Protein AF-A0A1B0FHN8-F1 (afdb_monomer)

Solvent-accessible surface area (backbone atoms only — not comparable to full-atom values): 26437 Å² total; per-residue (Å²): 138,82,56,54,38,99,84,63,82,49,75,40,91,73,85,80,88,81,62,92,51,72,66,50,46,50,54,50,54,53,50,50,51,56,48,51,53,56,57,50,61,63,59,69,30,83,91,71,44,77,80,50,70,70,56,48,51,52,52,48,54,53,45,64,76,24,48,39,87,90,53,90,52,90,81,49,65,48,77,58,93,93,61,80,67,67,82,82,48,69,81,66,76,67,78,87,88,48,57,83,51,33,48,100,82,74,47,69,38,66,67,59,53,49,48,51,68,48,52,51,59,52,50,29,45,27,68,66,66,74,44,81,82,78,74,92,80,81,89,79,91,81,94,75,92,83,78,89,72,97,68,83,83,76,41,66,85,34,54,83,62,65,66,58,61,89,76,33,62,68,43,46,69,76,76,50,68,77,87,82,88,79,58,62,90,80,38,65,69,52,29,49,69,37,36,37,90,85,74,47,73,35,62,30,56,50,47,24,48,51,43,53,49,45,48,51,42,52,59,69,52,51,64,68,89,84,58,58,94,89,58,74,79,42,61,40,76,43,68,42,36,36,46,35,67,72,77,83,53,44,60,54,47,66,38,31,37,39,36,56,48,77,42,65,51,70,60,90,91,49,76,40,85,74,53,40,42,37,38,29,29,36,30,17,26,43,77,68,82,44,77,26,59,43,41,46,64,45,77,85,48,71,68,54,44,53,28,48,53,54,42,51,49,57,52,50,50,52,59,47,53,68,59,58,35,74,94,71,40,79,80,53,70,68,58,47,54,52,51,51,53,52,49,59,69,24,43,52,90,88,54,92,53,89,83,54,67,48,74,50,92,94,54,76,64,69,73,78,21,63,62,64,57,72,44,81,57,50,82,90,46,34,47,100,80,46,29,54,33,62,23,54,55,50,19,51,50,48,53,39,52,51,50,17,45,28,55,59,69,75,45,88,77,78,89,88,79,64,65,72,51,77,50,94,70,88,47,50,51,88,44,81,76

Organism: Glossina morsitans morsitans (NCBI:txid37546)

InterPro domains:
  IPR029069 HotDog domain superfamily [SSF54637] (186-322)
  IPR033120 Hotdog acyl-CoA thioesterase (ACOT)-type domain [PS51770] (367-433)

Mean predicted aligned error: 13.21 Å

Nearest PDB structures (foldseek):
  4moc-assembly1_A  TM=7.649E-01  e=1.920E-07  Homo sapiens
  3b7k-assembly1_C  TM=7.960E-01  e=9.385E-07  Homo sapiens
  3b7k-assembly1_B  TM=7.281E-01  e=1.529E-06  Homo sapiens
  5t02-assembly1_F  TM=7.597E-01  e=6.160E-03  Neisseria meningitidis
  7cz3-assembly1_F  TM=6.209E-01  e=2.786E-03  Bacillus cereus ATCC 14579

Sequence (433 aa):
MASRNANNSESAPVNPFKADNDEEKKILAEGELRRQKRAEMRKSSAWQEKPTQEEHDIMTDLLEKTTDRTSIELYKRVLPPTSRWMSDAYDVAMILSFPENKNRQNMVFGGFLMRIAYEIPFITSFKQCKNRPNYNQINESTGRYIGYQAEEKKRDHLLKYIPKWEDLPPRSLRESYIMAPIPLRTDKAMQEKYVSEVGTLRLGRLIEAMDLFAIWVCQQYVKILNLPPNEHLPYIFVNIIVNSMSILGQLPIKTSLEVSVLVHLINGKVMSKRTHGNFLKAARNATNAGSAPVNPLKIETEEEKQISEEAEIRKKLRKESQKASVWQKKPTQEERDFIYDFVEKTTDKETLELNKRILTENGRWLSDSFALNNIMSFPENLNAENTAFGGFLMGNAFEVSFIAEFKHCKIRPALEYAFEFSFDKSVAIQSLL

Foldseek 3Di:
DFDADPVRPDTDDDDDDDDPDPVVVVVVVVVVVVVVVVVVVVCPDCVNDPDDPVVVVVVVV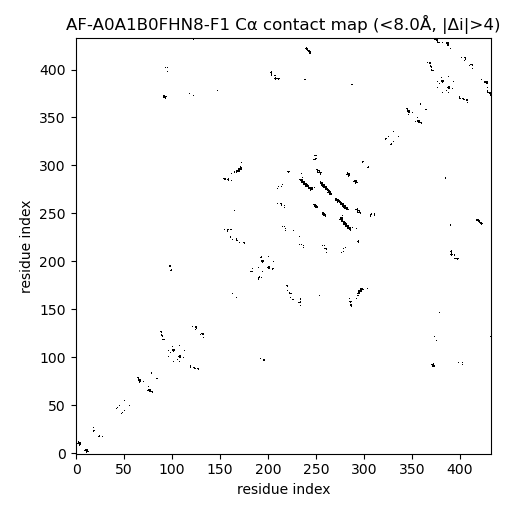VQVQFDDPVDPDSPHTDAPVPGDDVVQLDDDFDDDDAPVQADPVRHGDPVVVVVVVVVSNQVSCCVVVVDGDDPPDDDDDDDDDPDDDPDAPQPVVCLVQFDALVQFAAAAVVQLDDDDDQCCPPDVVSCRQFAGPVRDGQVLSVLLVQLVVQQVSQLSQADRPPDDPPDGDQKDKDFFKKAKFDDAFDFDDQFKGFDKAWDWDDDPPDTHTDTIITTIIGIAGNQNPGTGTGHGYDDDDPVSVVSHVVVVVVVVVVVVVVCVDCVNDPDDPVRVVVVVVVQVQFDDPVDPPSPHTHADVVGDDLVQLDFDRKDADDPVQADSNQWGRVSNVSSVVVRRVQSSVCSVPVDRDDDPIDGMDGDPDTHHNPDID

Secondary structure (DSSP, 8-state):
---B-TTSSSBPP-PPP---SHHHHHHHHHHHHHHHHHHHTTTS-TTTSPPPHHHHHHHHHHHHHHB-TT-S-TT-BPPPTT---SGGG---------GGGB-TTSPBPHHHHHHHHHHHHHHHHHHHHSS----SS--------S---SS---GGGGGGG---GGGSPPEEGGGG-------TTT-HHHHHHHB-TTS-B-HHHHHHHHHHHHHHHHHHH---TTS-TTSPPSEEEEEEEEE-S-----PEETTEEEEEEEEEEEETTEEEEEEEEEEEEEEEETTSSSB---PPEEP-SHHHHHHHHHHHHHHHHHHHHHHS-TTTS---HHHHHHHHHHHHHHB-SS---TT-BPPPTT---TTTT------B--GGGB-TTSBB-HHHHHHHHHHHHHHHHHHHHSS---------EE--SPPBTT-B-

Structure (mmCIF, N/CA/C/O backbone):
data_AF-A0A1B0FHN8-F1
#
_entry.id   AF-A0A1B0FHN8-F1
#
loop_
_atom_site.group_PDB
_atom_site.id
_atom_site.type_symbol
_atom_site.label_atom_id
_atom_site.label_alt_id
_atom_site.label_comp_id
_atom_site.label_asym_id
_atom_site.label_entity_id
_atom_site.label_seq_id
_atom_site.pdbx_PDB_ins_code
_atom_site.Cartn_x
_atom_site.Cartn_y
_atom_site.Cartn_z
_atom_site.occupancy
_atom_site.B_iso_or_equiv
_atom_site.auth_seq_id
_atom_site.auth_comp_id
_atom_site.auth_asym_id
_atom_site.auth_atom_id
_atom_site.pdbx_PDB_model_num
ATOM 1 N N . MET A 1 1 ? 10.286 -20.176 -26.790 1.00 73.38 1 MET A N 1
ATOM 2 C CA . MET A 1 1 ? 10.955 -20.254 -25.468 1.00 73.38 1 MET A CA 1
ATOM 3 C C . MET A 1 1 ? 12.300 -20.950 -25.635 1.00 73.38 1 MET A C 1
ATOM 5 O O . MET A 1 1 ? 12.516 -21.527 -26.692 1.00 73.38 1 MET A O 1
ATOM 9 N N . ALA A 1 2 ? 13.183 -20.887 -24.637 1.00 77.81 2 ALA A N 1
ATOM 10 C CA . ALA A 1 2 ? 14.396 -21.702 -24.587 1.00 77.81 2 ALA A CA 1
ATOM 11 C C . ALA A 1 2 ? 14.254 -22.728 -23.458 1.00 77.81 2 ALA A C 1
ATOM 13 O O . ALA A 1 2 ? 13.950 -22.360 -22.325 1.00 77.81 2 ALA A O 1
ATOM 14 N N . SER A 1 3 ? 14.456 -23.998 -23.781 1.00 81.62 3 SER A N 1
ATOM 15 C CA . SER A 1 3 ? 14.645 -25.085 -22.825 1.00 81.62 3 SER A CA 1
ATOM 16 C C . SER A 1 3 ? 16.007 -24.938 -22.148 1.00 81.62 3 SER A C 1
ATOM 18 O O . SER A 1 3 ? 17.000 -24.599 -22.793 1.00 81.62 3 SER A O 1
ATOM 20 N N . ARG A 1 4 ? 16.070 -25.202 -20.846 1.00 80.94 4 ARG A N 1
ATOM 21 C CA . ARG A 1 4 ? 17.295 -25.142 -20.041 1.00 80.94 4 ARG A CA 1
ATOM 22 C C . ARG A 1 4 ? 17.468 -26.449 -19.278 1.00 80.94 4 ARG A C 1
ATOM 24 O O . ARG A 1 4 ? 16.476 -27.093 -18.942 1.00 80.94 4 ARG A O 1
ATOM 31 N N . ASN A 1 5 ? 18.713 -26.847 -19.032 1.00 81.44 5 ASN A N 1
ATOM 32 C CA . ASN A 1 5 ? 19.012 -27.985 -18.163 1.00 81.44 5 ASN A CA 1
ATOM 33 C C . ASN A 1 5 ? 18.619 -27.682 -16.697 1.00 81.44 5 ASN A C 1
ATOM 35 O O . ASN A 1 5 ? 18.299 -26.543 -16.346 1.00 81.44 5 ASN A O 1
ATOM 39 N N . ALA A 1 6 ? 18.632 -28.697 -15.826 1.00 78.75 6 ALA A N 1
ATOM 40 C CA . ALA A 1 6 ? 18.194 -28.555 -14.430 1.00 78.75 6 ALA A CA 1
ATOM 41 C C . ALA A 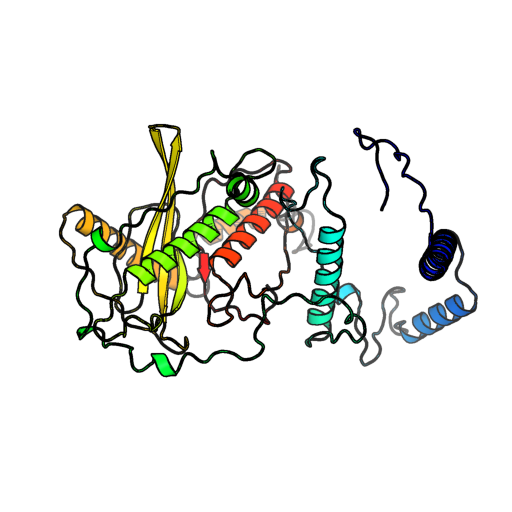1 6 ? 18.949 -27.447 -13.662 1.00 78.75 6 ALA A C 1
ATOM 43 O O . ALA A 1 6 ? 18.345 -26.734 -12.859 1.00 78.75 6 ALA A O 1
ATOM 44 N N . ASN A 1 7 ? 20.234 -27.261 -13.985 1.00 79.56 7 ASN A N 1
ATOM 45 C CA . ASN A 1 7 ? 21.135 -26.283 -13.370 1.00 79.56 7 ASN A CA 1
ATOM 46 C C . ASN A 1 7 ? 21.084 -24.894 -14.043 1.00 79.56 7 ASN A C 1
ATOM 48 O O . ASN A 1 7 ? 21.842 -24.005 -13.668 1.00 79.56 7 ASN A O 1
ATOM 52 N N . ASN A 1 8 ? 20.217 -24.704 -15.045 1.00 75.44 8 ASN A N 1
ATOM 53 C CA . ASN A 1 8 ? 20.044 -23.478 -15.833 1.00 75.44 8 ASN A CA 1
ATOM 54 C C . ASN A 1 8 ? 21.304 -22.965 -16.579 1.00 75.44 8 ASN A C 1
ATOM 56 O O . ASN A 1 8 ? 21.299 -21.853 -17.108 1.00 75.44 8 ASN A O 1
ATOM 60 N N . SER A 1 9 ? 22.372 -23.765 -16.680 1.00 79.69 9 SER A N 1
ATOM 61 C CA . SER A 1 9 ? 23.624 -23.375 -17.345 1.00 79.69 9 SER A CA 1
ATOM 62 C C . SER A 1 9 ? 23.513 -23.420 -18.872 1.00 79.69 9 SER A C 1
ATOM 64 O O . SER A 1 9 ? 23.905 -22.479 -19.561 1.00 79.69 9 SER A O 1
ATOM 66 N N . GLU A 1 10 ? 22.896 -24.469 -19.415 1.00 83.19 10 GLU A N 1
ATOM 67 C CA . GLU A 1 10 ? 22.915 -24.788 -20.849 1.00 83.19 10 GLU A CA 1
ATOM 68 C C . GLU A 1 10 ? 21.512 -25.037 -21.402 1.00 83.19 10 GLU A C 1
ATOM 70 O O . GLU A 1 10 ? 20.550 -25.244 -20.655 1.00 83.19 10 GLU A O 1
ATOM 75 N N . SER A 1 11 ? 21.383 -25.007 -22.728 1.00 85.19 11 SER A N 1
ATOM 76 C CA . SER A 1 11 ? 20.151 -25.376 -23.422 1.00 85.19 11 SER A CA 1
ATOM 77 C C . SER A 1 11 ? 19.920 -26.886 -23.378 1.00 85.19 11 SER A C 1
ATOM 79 O O . SER A 1 11 ? 20.785 -27.648 -23.802 1.00 85.19 11 SER A O 1
ATOM 81 N N . ALA A 1 12 ? 18.739 -27.319 -22.940 1.00 87.62 12 ALA A N 1
ATOM 82 C CA . ALA A 1 12 ? 18.341 -28.725 -23.036 1.00 87.62 12 ALA A CA 1
ATOM 83 C C . ALA A 1 12 ? 17.736 -29.032 -24.423 1.00 87.62 12 ALA A C 1
ATOM 85 O O . ALA A 1 12 ? 17.076 -28.155 -24.990 1.00 87.62 12 ALA A O 1
ATOM 86 N N . PRO A 1 13 ? 17.905 -30.246 -24.979 1.00 87.00 13 PRO A N 1
ATOM 87 C CA . PRO A 1 13 ? 17.237 -30.633 -26.219 1.00 87.00 13 PRO A CA 1
ATOM 88 C C . PRO A 1 13 ? 15.707 -30.610 -26.059 1.00 87.00 13 PRO A C 1
ATOM 90 O O . PRO A 1 13 ? 15.177 -30.840 -24.973 1.00 87.00 13 PRO A O 1
ATOM 93 N N . VAL A 1 14 ? 15.000 -30.331 -27.155 1.00 86.50 14 VAL A N 1
ATOM 94 C CA . VAL A 1 14 ? 13.532 -30.378 -27.245 1.00 86.50 14 VAL A CA 1
ATOM 95 C C . VAL A 1 14 ? 13.165 -31.344 -28.358 1.00 86.50 14 VAL A C 1
ATOM 97 O O . VAL A 1 14 ? 13.830 -31.359 -29.395 1.00 86.50 14 VAL A O 1
ATOM 100 N N . ASN A 1 15 ? 12.111 -32.131 -28.155 1.00 89.12 15 ASN A N 1
ATOM 101 C CA . ASN A 1 15 ? 11.603 -33.039 -29.176 1.00 89.12 15 ASN A CA 1
ATOM 102 C C . ASN A 1 15 ? 11.253 -32.250 -30.455 1.00 89.12 15 ASN A C 1
ATOM 104 O O . ASN A 1 15 ? 10.637 -31.183 -30.355 1.00 89.12 15 ASN A O 1
ATOM 108 N N . PRO A 1 16 ? 11.631 -32.741 -31.648 1.00 84.00 16 PRO A N 1
ATOM 109 C CA . PRO A 1 16 ? 11.290 -32.079 -32.899 1.00 84.00 16 PRO A CA 1
ATOM 110 C C . PRO A 1 16 ? 9.775 -32.109 -33.124 1.00 84.00 16 PRO A C 1
ATOM 112 O O . PRO A 1 16 ? 9.107 -33.094 -32.804 1.00 84.00 16 PRO A O 1
ATOM 115 N N . PHE A 1 17 ? 9.237 -31.040 -33.709 1.00 83.88 17 PHE A N 1
ATOM 116 C CA . PHE A 1 17 ? 7.856 -31.037 -34.178 1.00 83.88 17 PHE A CA 1
ATOM 117 C C . PHE A 1 17 ? 7.733 -31.909 -35.429 1.00 83.88 17 PHE A C 1
ATOM 119 O O . PHE A 1 17 ? 8.531 -31.792 -36.358 1.00 83.88 17 PHE A O 1
ATOM 126 N N . LYS A 1 18 ? 6.702 -32.751 -35.455 1.00 86.38 18 LYS A N 1
ATOM 127 C CA . LYS A 1 18 ? 6.222 -33.445 -36.648 1.00 86.38 18 LYS A CA 1
ATOM 128 C C . LYS A 1 18 ? 4.917 -32.766 -37.057 1.00 86.38 18 LYS A C 1
ATOM 130 O O . LYS A 1 18 ? 4.079 -32.542 -36.191 1.00 86.38 18 LYS A O 1
ATOM 135 N N . ALA A 1 19 ? 4.777 -32.424 -38.333 1.00 85.00 19 ALA A N 1
ATOM 136 C CA . ALA A 1 19 ? 3.515 -31.955 -38.894 1.00 85.00 19 ALA A CA 1
ATOM 137 C C . ALA A 1 19 ? 2.801 -33.126 -39.571 1.00 85.00 19 ALA A C 1
ATOM 139 O O . ALA A 1 19 ? 3.378 -33.763 -40.458 1.00 85.00 19 ALA A O 1
ATOM 140 N N . ASP A 1 20 ? 1.567 -33.392 -39.157 1.00 88.12 20 ASP A N 1
ATOM 141 C CA . ASP A 1 20 ? 0.734 -34.472 -39.688 1.00 88.12 20 ASP A CA 1
ATOM 142 C C . ASP A 1 20 ? -0.269 -33.970 -40.745 1.00 88.12 20 ASP A C 1
ATOM 144 O O . ASP A 1 20 ? -0.721 -34.752 -41.581 1.00 88.12 20 ASP A O 1
ATOM 148 N N . ASN A 1 21 ? -0.551 -32.661 -40.786 1.00 92.75 21 ASN A N 1
ATOM 149 C CA . ASN A 1 21 ? -1.382 -32.009 -41.809 1.00 92.75 21 ASN A CA 1
ATOM 150 C C . ASN A 1 21 ? -0.659 -30.828 -42.501 1.00 92.75 21 ASN A C 1
ATOM 152 O O . ASN A 1 21 ? 0.422 -30.398 -42.090 1.00 92.75 21 ASN A O 1
ATOM 156 N N . ASP A 1 22 ? -1.233 -30.310 -43.592 1.00 89.31 22 ASP A N 1
ATOM 157 C CA . ASP A 1 22 ? -0.613 -29.234 -44.383 1.00 89.31 22 ASP A CA 1
ATOM 158 C C . ASP A 1 22 ? -0.693 -27.847 -43.714 1.00 89.31 22 ASP A C 1
ATOM 160 O O . ASP A 1 22 ? 0.158 -26.991 -43.974 1.00 89.31 22 ASP A O 1
ATOM 164 N N . GLU A 1 23 ? -1.642 -27.631 -42.798 1.00 88.44 23 GLU A N 1
ATOM 165 C CA . GLU A 1 23 ? -1.720 -26.400 -41.998 1.00 88.44 23 GLU A CA 1
ATOM 166 C C . GLU A 1 23 ? -0.551 -26.308 -41.006 1.00 88.44 23 GLU A C 1
ATOM 168 O O . GLU A 1 23 ? 0.128 -25.284 -40.932 1.00 88.44 23 GLU A O 1
ATOM 173 N N . GLU A 1 24 ? -0.231 -27.401 -40.312 1.00 87.94 24 GLU A N 1
ATOM 174 C CA . GLU A 1 24 ? 0.931 -27.517 -39.425 1.00 87.94 24 GLU A CA 1
ATOM 175 C C . GLU A 1 24 ? 2.248 -27.333 -40.185 1.00 87.94 24 GLU A C 1
ATOM 177 O O . GLU A 1 24 ? 3.129 -26.612 -39.709 1.00 87.94 24 GLU A O 1
ATOM 182 N N . LYS A 1 25 ? 2.383 -27.907 -41.392 1.00 88.44 25 LYS A N 1
ATOM 183 C CA . LYS A 1 25 ? 3.559 -27.675 -42.256 1.00 88.44 25 LYS A CA 1
ATOM 184 C C . LYS A 1 25 ? 3.724 -26.188 -42.571 1.00 88.44 25 LYS A C 1
ATOM 186 O O . LYS A 1 25 ? 4.835 -25.663 -42.476 1.00 88.44 25 LYS A O 1
ATOM 191 N N . LYS A 1 26 ? 2.627 -25.492 -42.894 1.00 90.94 26 LYS A N 1
ATOM 192 C CA . LYS A 1 26 ? 2.634 -24.045 -43.144 1.00 90.94 26 LYS A CA 1
ATOM 193 C C . LYS A 1 26 ? 3.025 -23.255 -41.889 1.00 90.94 26 LYS A C 1
ATOM 195 O O . LYS A 1 26 ? 3.889 -22.384 -41.972 1.00 90.94 26 LYS A O 1
ATOM 200 N N . ILE A 1 27 ? 2.466 -23.590 -40.724 1.00 88.69 27 ILE A N 1
ATOM 201 C CA . ILE A 1 27 ? 2.796 -22.947 -39.440 1.00 88.69 27 ILE A CA 1
ATOM 202 C C . ILE A 1 27 ? 4.282 -23.131 -39.088 1.00 88.69 27 ILE A C 1
ATOM 204 O O . ILE A 1 27 ? 4.927 -22.174 -38.646 1.00 88.69 27 ILE A O 1
ATOM 208 N N . LEU A 1 28 ? 4.852 -24.322 -39.316 1.00 87.62 28 LEU A N 1
ATOM 209 C CA . LEU A 1 28 ? 6.282 -24.580 -39.115 1.00 87.62 28 LEU A CA 1
ATOM 210 C C . LEU A 1 28 ? 7.150 -23.752 -40.071 1.00 87.62 28 LEU A C 1
ATOM 212 O O . LEU A 1 28 ? 8.059 -23.065 -39.603 1.00 87.62 28 LEU A O 1
ATOM 216 N N . ALA A 1 29 ? 6.834 -23.731 -41.370 1.00 88.56 29 ALA A N 1
ATOM 217 C CA . ALA A 1 29 ? 7.564 -22.939 -42.363 1.00 88.56 29 ALA A CA 1
ATOM 218 C C . ALA A 1 29 ? 7.535 -21.429 -42.043 1.00 88.56 29 ALA A C 1
ATOM 220 O O . ALA A 1 29 ? 8.567 -20.754 -42.071 1.00 88.56 29 ALA A O 1
ATOM 221 N N . GLU A 1 30 ? 6.379 -20.887 -41.640 1.00 90.06 30 GLU A N 1
ATOM 222 C CA . GLU A 1 30 ? 6.297 -19.507 -41.152 1.00 90.06 30 GLU A CA 1
ATOM 223 C C . GLU A 1 30 ? 7.096 -19.298 -39.851 1.00 90.06 30 GLU A C 1
ATOM 225 O O . GLU A 1 30 ? 7.676 -18.232 -39.631 1.00 90.06 30 GLU A O 1
ATOM 230 N N . GLY A 1 31 ? 7.131 -20.294 -38.961 1.00 86.31 31 GLY A N 1
ATOM 231 C CA . GLY A 1 31 ? 7.926 -20.284 -37.732 1.00 86.31 31 GLY A CA 1
ATOM 232 C C . GLY A 1 31 ? 9.433 -20.198 -37.995 1.00 86.31 31 GLY A C 1
ATOM 233 O O . GLY A 1 31 ? 10.134 -19.432 -37.321 1.00 86.31 31 GLY A O 1
ATOM 234 N N . GLU A 1 32 ? 9.919 -20.922 -39.004 1.00 87.44 32 GLU A N 1
ATOM 235 C CA . GLU A 1 32 ? 11.304 -20.869 -39.479 1.00 87.44 32 GLU A CA 1
ATOM 236 C C . GLU A 1 32 ? 11.628 -19.532 -40.148 1.00 87.44 32 GLU A C 1
ATOM 238 O O . GLU A 1 32 ? 12.622 -18.903 -39.780 1.00 87.44 32 GLU A O 1
ATOM 243 N N . LEU A 1 33 ? 10.751 -19.015 -41.013 1.00 90.44 33 LEU A N 1
ATOM 244 C CA . LEU A 1 33 ? 10.907 -17.683 -41.605 1.00 90.44 33 LEU A CA 1
ATOM 245 C C . LEU A 1 33 ? 10.966 -16.587 -40.522 1.00 90.44 33 LEU A C 1
ATOM 247 O O . LEU A 1 33 ? 11.846 -15.726 -40.535 1.00 90.44 33 LEU A O 1
ATOM 251 N N . ARG A 1 34 ? 10.087 -16.648 -39.508 1.00 89.06 34 ARG A N 1
ATOM 252 C CA . ARG A 1 34 ? 10.134 -15.759 -38.328 1.00 89.06 34 ARG A CA 1
ATOM 253 C C . ARG A 1 34 ? 11.432 -15.936 -37.524 1.00 89.06 34 ARG A C 1
ATOM 255 O O . ARG A 1 34 ? 11.884 -14.993 -36.874 1.00 89.06 34 ARG A O 1
ATOM 262 N N . ARG A 1 35 ? 12.044 -17.127 -37.503 1.00 85.12 35 ARG A N 1
ATOM 263 C CA . ARG A 1 35 ? 13.349 -17.379 -36.858 1.00 85.12 35 ARG A CA 1
ATOM 264 C C . ARG A 1 35 ? 14.501 -16.764 -37.658 1.00 85.12 35 ARG A C 1
ATOM 266 O O . ARG A 1 35 ? 15.336 -16.121 -37.028 1.00 85.12 35 ARG A O 1
ATOM 273 N N . GLN A 1 36 ? 14.517 -16.912 -38.983 1.00 87.75 36 GLN A N 1
ATOM 274 C CA . GLN A 1 36 ? 15.516 -16.308 -39.876 1.00 87.75 36 GLN A CA 1
ATOM 275 C C . GLN A 1 36 ? 15.487 -14.777 -39.774 1.00 87.75 36 GLN A C 1
ATOM 277 O O . GLN A 1 36 ? 16.485 -14.186 -39.366 1.00 87.75 36 GLN A O 1
ATOM 282 N N . LYS A 1 37 ? 14.309 -14.155 -39.931 1.00 87.62 37 LYS A N 1
ATOM 283 C CA . LYS A 1 37 ? 14.129 -12.698 -39.769 1.00 87.62 37 LYS A CA 1
ATOM 284 C C . LYS A 1 37 ? 14.614 -12.174 -38.411 1.00 87.62 37 LYS A C 1
ATOM 286 O O . LYS A 1 37 ? 15.242 -11.126 -38.330 1.00 87.62 37 LYS A O 1
ATOM 291 N N . ARG A 1 38 ? 14.381 -12.910 -37.314 1.00 83.12 38 ARG A N 1
ATOM 292 C CA . ARG A 1 38 ? 14.913 -12.549 -35.979 1.00 83.12 38 ARG A CA 1
ATOM 293 C C . ARG A 1 38 ? 16.428 -12.719 -35.843 1.00 83.12 38 ARG A C 1
ATOM 295 O O . ARG A 1 38 ? 17.002 -12.119 -34.940 1.00 83.12 38 ARG A O 1
ATOM 302 N N . ALA A 1 39 ? 17.065 -13.555 -36.657 1.00 83.12 39 ALA A N 1
ATOM 303 C CA . ALA A 1 39 ? 18.520 -13.675 -36.698 1.00 83.12 39 ALA A CA 1
ATOM 304 C C . ALA A 1 39 ? 19.148 -12.555 -37.543 1.00 83.12 39 ALA A C 1
ATOM 306 O O . ALA A 1 39 ? 20.200 -12.047 -37.171 1.00 83.12 39 ALA A O 1
ATOM 307 N N . GLU A 1 40 ? 18.483 -12.135 -38.620 1.00 83.94 40 GLU A N 1
ATOM 308 C CA . GLU A 1 40 ? 18.863 -10.988 -39.456 1.00 83.94 40 GLU A CA 1
ATOM 309 C C . GLU A 1 40 ? 18.735 -9.667 -38.688 1.00 83.94 40 GLU A C 1
ATOM 311 O O . GLU A 1 40 ? 19.730 -8.967 -38.535 1.00 83.94 40 GLU A O 1
ATOM 316 N N . MET A 1 41 ? 17.581 -9.396 -38.062 1.00 79.19 41 MET A N 1
ATOM 317 C CA . MET A 1 41 ? 17.364 -8.191 -37.236 1.00 79.19 41 MET A CA 1
ATOM 318 C C . MET A 1 41 ? 18.326 -8.061 -36.038 1.00 79.19 41 MET A C 1
ATOM 320 O O . MET A 1 41 ? 18.453 -6.989 -35.457 1.00 79.19 41 MET A O 1
ATOM 324 N N . ARG A 1 42 ? 18.993 -9.148 -35.622 1.00 74.38 42 ARG A N 1
ATOM 325 C CA . ARG A 1 42 ? 20.044 -9.100 -34.586 1.00 74.38 42 ARG A CA 1
ATOM 326 C C . ARG A 1 42 ? 21.407 -8.668 -35.125 1.00 74.38 42 ARG A C 1
ATOM 328 O O . ARG A 1 42 ? 22.241 -8.269 -34.319 1.00 74.38 42 ARG A O 1
ATOM 335 N N . LYS A 1 43 ? 21.638 -8.798 -36.435 1.00 74.00 43 LYS A N 1
ATOM 336 C CA . LYS A 1 43 ? 22.852 -8.341 -37.128 1.00 74.00 43 LYS A CA 1
ATOM 337 C C . LYS A 1 43 ? 22.737 -6.868 -37.522 1.00 74.00 43 LYS A C 1
ATOM 339 O O . LYS A 1 43 ? 23.700 -6.133 -37.359 1.00 74.00 43 LYS A O 1
ATOM 344 N N . SER A 1 44 ? 21.547 -6.421 -37.930 1.00 68.88 44 SER A N 1
ATOM 345 C CA . SER A 1 44 ? 21.246 -5.012 -38.237 1.00 68.88 44 SER A CA 1
ATOM 346 C C . SER A 1 44 ? 21.081 -4.148 -36.973 1.00 68.88 44 SER A C 1
ATOM 348 O O . SER A 1 44 ? 20.105 -3.417 -36.803 1.00 68.88 44 SER A O 1
ATOM 350 N N . SER A 1 45 ? 21.986 -4.312 -36.008 1.00 67.25 45 SER A N 1
ATOM 351 C CA . SER A 1 45 ? 22.020 -3.512 -34.786 1.00 67.25 45 SER A CA 1
ATOM 352 C C . SER A 1 45 ? 22.693 -2.173 -35.079 1.00 67.25 45 SER A C 1
ATOM 354 O O . SER A 1 45 ? 23.752 -2.150 -35.700 1.00 67.25 45 SER A O 1
ATOM 356 N N . ALA A 1 46 ? 22.162 -1.072 -34.542 1.00 62.22 46 ALA A N 1
ATOM 357 C CA . ALA A 1 46 ? 22.772 0.263 -34.651 1.00 62.22 46 ALA A CA 1
ATOM 358 C C . ALA A 1 46 ? 24.191 0.358 -34.037 1.00 62.22 46 ALA A C 1
ATOM 360 O O . ALA A 1 46 ? 24.906 1.331 -34.247 1.00 62.22 46 ALA A O 1
ATOM 361 N N . TRP A 1 47 ? 24.612 -0.659 -33.274 1.00 65.25 47 TRP A N 1
ATOM 362 C CA . TRP A 1 47 ? 25.979 -0.811 -32.758 1.00 65.25 47 TRP A CA 1
ATOM 363 C C . TRP A 1 47 ? 26.916 -1.597 -33.697 1.00 65.25 47 TRP A C 1
ATOM 365 O O . TRP A 1 47 ? 28.078 -1.808 -33.356 1.00 65.25 47 TRP A O 1
ATOM 375 N N . GLN A 1 48 ? 26.414 -2.088 -34.834 1.00 70.19 48 GLN A N 1
ATOM 376 C CA . GLN A 1 48 ? 27.136 -2.924 -35.804 1.00 70.19 48 GLN A CA 1
ATOM 377 C C . GLN A 1 48 ? 27.135 -2.306 -37.209 1.00 70.19 48 GLN A C 1
ATOM 379 O O . GLN A 1 48 ? 28.159 -2.356 -37.888 1.00 70.19 48 GLN A O 1
ATOM 384 N N . GLU A 1 49 ? 26.032 -1.680 -37.619 1.00 75.31 49 GLU A N 1
ATOM 385 C CA . GLU A 1 49 ? 25.907 -0.979 -38.901 1.00 75.31 49 GLU A CA 1
ATOM 386 C C . GLU A 1 49 ? 25.842 0.539 -38.678 1.00 75.31 49 GLU A C 1
ATOM 388 O O . GLU A 1 49 ? 25.237 1.019 -37.718 1.00 75.31 49 GLU A O 1
ATOM 393 N N . LYS A 1 50 ? 26.514 1.307 -39.546 1.00 76.31 50 LYS A N 1
ATOM 394 C CA . LYS A 1 50 ? 26.449 2.776 -39.525 1.00 76.31 50 LYS A CA 1
ATOM 395 C C . LYS A 1 50 ? 25.123 3.244 -40.143 1.00 76.31 50 LYS A C 1
ATOM 397 O O . LYS A 1 50 ? 24.648 2.564 -41.052 1.00 76.31 50 LYS A O 1
ATOM 402 N N . PRO A 1 51 ? 24.583 4.409 -39.733 1.00 80.44 51 PRO A N 1
ATOM 403 C CA . PRO A 1 51 ? 23.415 5.000 -40.378 1.00 80.44 51 PRO A CA 1
ATOM 404 C C . PRO A 1 51 ? 23.600 5.122 -41.891 1.00 80.44 51 PRO A C 1
ATOM 406 O O . PRO A 1 51 ? 24.683 5.470 -42.372 1.00 80.44 51 PRO A O 1
ATOM 409 N N . THR A 1 52 ? 22.529 4.845 -42.623 1.00 85.88 52 THR A N 1
ATOM 410 C CA . THR A 1 52 ? 22.429 5.075 -44.066 1.00 85.88 52 THR A CA 1
ATOM 411 C C . THR A 1 52 ? 22.454 6.573 -44.390 1.00 85.88 52 THR A C 1
ATOM 413 O O . THR A 1 52 ? 22.271 7.418 -43.511 1.00 85.88 52 THR A O 1
ATOM 416 N N . GLN A 1 53 ? 22.668 6.924 -45.663 1.00 87.31 53 GLN A N 1
ATOM 417 C CA . GLN A 1 53 ? 22.655 8.330 -46.082 1.00 87.31 53 GLN A CA 1
ATOM 418 C C . GLN A 1 53 ? 21.287 8.984 -45.824 1.00 87.31 53 GLN A C 1
ATOM 420 O O . GLN A 1 53 ? 21.242 10.090 -45.303 1.00 87.31 53 GLN A O 1
ATOM 425 N N . GLU A 1 54 ? 20.184 8.276 -46.084 1.00 88.12 54 GLU A N 1
ATOM 426 C CA . GLU A 1 54 ? 18.827 8.779 -45.824 1.00 88.12 54 GLU A CA 1
ATOM 427 C C . GLU A 1 54 ? 18.605 9.075 -44.330 1.00 88.12 54 GLU A C 1
ATOM 429 O O . GLU A 1 54 ? 18.090 10.132 -43.968 1.00 88.12 54 GLU A O 1
ATOM 434 N N . GLU A 1 55 ? 19.058 8.188 -43.436 1.00 82.75 55 GLU A N 1
ATOM 435 C CA . GLU A 1 55 ? 19.010 8.425 -41.988 1.00 82.75 55 GLU A CA 1
ATOM 436 C C . GLU A 1 55 ? 19.914 9.593 -41.564 1.00 82.75 55 GLU A C 1
ATOM 438 O O . GLU A 1 55 ? 19.549 10.362 -40.674 1.00 82.75 55 GLU A O 1
ATOM 443 N N . HIS A 1 56 ? 21.080 9.756 -42.197 1.00 84.88 56 HIS A N 1
ATOM 444 C CA . HIS A 1 56 ? 21.978 10.882 -41.946 1.00 84.88 56 HIS A CA 1
ATOM 445 C C . HIS A 1 56 ? 21.364 12.224 -42.363 1.00 84.88 56 HIS A C 1
ATOM 447 O O . HIS A 1 56 ? 21.434 13.194 -41.602 1.00 84.88 56 HIS A O 1
ATOM 453 N N . ASP A 1 57 ? 20.712 12.266 -43.522 1.00 89.00 57 ASP A N 1
ATOM 454 C CA . ASP A 1 57 ? 20.031 13.453 -44.033 1.00 89.00 57 ASP A CA 1
ATOM 455 C C . ASP A 1 57 ? 18.845 13.824 -43.118 1.00 89.00 57 ASP A C 1
ATOM 457 O O . ASP A 1 57 ? 18.700 14.987 -42.738 1.00 89.00 57 ASP A O 1
ATOM 461 N N . ILE A 1 58 ? 18.069 12.835 -42.645 1.00 86.81 58 ILE A N 1
ATOM 462 C CA . ILE A 1 58 ? 16.990 13.025 -41.652 1.00 86.81 58 ILE A CA 1
ATOM 463 C C . ILE A 1 58 ? 17.533 13.551 -40.312 1.00 86.81 58 ILE A C 1
ATOM 465 O O . ILE A 1 58 ? 16.961 14.477 -39.731 1.00 86.81 58 ILE A O 1
ATOM 469 N N . MET A 1 59 ? 18.632 12.985 -39.800 1.00 81.75 59 MET A N 1
ATOM 470 C CA . MET A 1 59 ? 19.257 13.458 -38.556 1.00 81.75 59 MET A CA 1
ATOM 471 C C . MET A 1 59 ? 19.764 14.899 -38.686 1.00 81.75 59 MET A C 1
ATOM 473 O O . MET A 1 59 ? 19.645 15.676 -37.736 1.00 81.75 59 MET A O 1
ATOM 477 N N . THR A 1 60 ? 20.299 15.263 -39.852 1.00 83.00 60 THR A N 1
ATOM 478 C CA . THR A 1 60 ? 20.823 16.607 -40.132 1.00 83.00 60 THR A CA 1
ATOM 479 C C . THR A 1 60 ? 19.692 17.629 -40.266 1.00 83.00 60 THR A C 1
ATOM 481 O O . THR A 1 60 ? 19.736 18.670 -39.614 1.00 83.00 60 THR A O 1
ATOM 484 N N . ASP A 1 61 ? 18.624 17.305 -40.999 1.00 85.94 61 ASP A N 1
ATOM 485 C CA . ASP A 1 61 ? 17.410 18.128 -41.102 1.00 85.94 61 ASP A CA 1
ATOM 486 C C . ASP A 1 61 ? 16.762 18.387 -39.727 1.00 85.94 61 ASP A C 1
ATOM 488 O O . ASP A 1 61 ? 16.423 19.525 -39.384 1.00 85.94 61 ASP A O 1
ATOM 492 N N . LEU A 1 62 ? 16.655 17.348 -38.890 1.00 82.38 62 LEU A N 1
ATOM 493 C CA . LEU A 1 62 ? 16.147 17.477 -37.523 1.00 82.38 62 LEU A CA 1
ATOM 494 C C . LEU A 1 62 ? 17.061 18.356 -36.653 1.00 82.38 62 LEU A C 1
ATOM 496 O O . LEU A 1 62 ? 16.568 19.178 -35.873 1.00 82.38 62 LEU A O 1
ATOM 500 N N . LEU A 1 63 ? 18.382 18.209 -36.785 1.00 80.50 63 LEU A N 1
ATOM 501 C CA . LEU A 1 63 ? 19.369 19.016 -36.069 1.00 80.50 63 LEU A CA 1
ATOM 502 C C . LEU A 1 63 ? 19.267 20.496 -36.460 1.00 80.50 63 LEU A C 1
ATOM 504 O O . LEU A 1 63 ? 19.210 21.353 -35.578 1.00 80.50 63 LEU A O 1
ATOM 508 N N . GLU A 1 64 ? 19.186 20.811 -37.753 1.00 80.88 64 GLU A N 1
ATOM 509 C CA . GLU A 1 64 ? 19.058 22.190 -38.232 1.00 80.88 64 GLU A CA 1
ATOM 510 C C . GLU A 1 64 ? 17.768 22.860 -37.752 1.00 80.88 64 GLU A C 1
ATOM 512 O O . GLU A 1 64 ? 17.811 23.994 -37.269 1.00 80.88 64 GLU A O 1
ATOM 517 N N . LYS A 1 65 ? 16.633 22.152 -37.833 1.00 80.88 65 LYS A N 1
ATOM 518 C CA . LYS A 1 65 ? 15.313 22.652 -37.409 1.00 80.88 65 LYS A CA 1
ATOM 519 C C . LYS A 1 65 ? 15.192 22.875 -35.903 1.00 80.88 65 LYS A C 1
ATOM 521 O O . LYS A 1 65 ? 14.361 23.675 -35.480 1.00 80.88 65 LYS A O 1
ATOM 526 N N . THR A 1 66 ? 15.988 22.171 -35.099 1.00 79.75 66 THR A N 1
ATOM 527 C CA . THR A 1 66 ? 15.934 22.245 -33.630 1.00 79.75 66 THR A CA 1
ATOM 528 C C . THR A 1 66 ? 17.091 23.021 -33.006 1.00 79.75 66 THR A C 1
ATOM 530 O O . THR A 1 66 ? 17.069 23.247 -31.801 1.00 79.75 66 THR A O 1
ATOM 533 N N . THR A 1 67 ? 18.102 23.468 -33.755 1.00 80.88 67 THR A N 1
ATOM 534 C CA . THR A 1 67 ? 19.250 24.199 -33.182 1.00 80.88 67 THR A CA 1
ATOM 535 C C . THR A 1 67 ? 18.921 25.668 -32.901 1.00 80.88 67 THR A C 1
ATOM 537 O O . THR A 1 67 ? 18.508 26.408 -33.793 1.00 80.88 67 THR A O 1
ATOM 540 N N . ASP A 1 68 ? 19.160 26.119 -31.662 1.00 78.12 68 ASP A N 1
ATOM 541 C CA . ASP A 1 68 ? 19.009 27.527 -31.280 1.00 78.12 68 ASP A CA 1
ATOM 542 C C . ASP A 1 68 ? 20.178 28.368 -31.821 1.00 78.12 68 ASP A C 1
ATOM 544 O O . ASP A 1 68 ? 21.198 28.553 -31.152 1.00 78.12 68 ASP A O 1
ATOM 548 N N . ARG A 1 69 ? 19.999 28.913 -33.031 1.00 74.00 69 ARG A N 1
ATOM 549 C CA . ARG A 1 69 ? 20.964 29.799 -33.711 1.00 74.00 69 ARG A CA 1
ATOM 550 C C . ARG A 1 69 ? 21.238 31.119 -32.971 1.00 74.00 69 ARG A C 1
ATOM 552 O O . ARG A 1 69 ? 22.119 31.859 -33.398 1.00 74.00 69 ARG A O 1
ATOM 559 N N . THR A 1 70 ? 20.502 31.438 -31.902 1.00 75.88 70 THR A N 1
ATOM 560 C CA . THR A 1 70 ? 20.749 32.627 -31.062 1.00 75.88 70 THR A CA 1
ATOM 561 C C . THR A 1 70 ? 21.630 32.338 -29.847 1.00 75.88 70 THR A C 1
ATOM 563 O O . THR A 1 70 ? 22.066 33.268 -29.169 1.00 75.88 70 THR A O 1
ATOM 566 N N . SER A 1 71 ? 21.918 31.064 -29.569 1.00 74.75 71 SER A N 1
ATOM 567 C CA . SER A 1 71 ? 22.713 30.637 -28.419 1.00 74.75 71 SER A CA 1
ATOM 568 C C . SER A 1 71 ? 24.112 30.162 -28.811 1.00 74.75 71 SER A C 1
ATOM 570 O O . SER A 1 71 ? 24.314 29.573 -29.868 1.00 74.75 71 SER A O 1
ATOM 572 N N . ILE A 1 72 ? 25.077 30.384 -27.918 1.00 72.00 72 ILE A N 1
ATOM 573 C CA . ILE A 1 72 ? 26.458 29.881 -28.048 1.00 72.00 72 ILE A CA 1
ATOM 574 C C . ILE A 1 72 ? 26.541 28.399 -27.604 1.00 72.00 72 ILE A C 1
ATOM 576 O O . ILE A 1 72 ? 27.508 27.693 -27.884 1.00 72.00 72 ILE A O 1
ATOM 580 N N . GLU A 1 73 ? 25.508 27.899 -26.922 1.00 72.94 73 GLU A N 1
ATOM 581 C CA . GLU A 1 73 ? 25.439 26.543 -26.381 1.00 72.94 73 GLU A CA 1
ATOM 582 C C . GLU A 1 73 ? 25.127 25.508 -27.472 1.00 72.94 73 GLU A C 1
ATOM 584 O O . GLU A 1 73 ? 23.979 25.317 -27.871 1.00 72.94 73 GLU A O 1
ATOM 589 N N . LEU A 1 74 ? 26.151 24.760 -27.896 1.00 64.50 74 LEU A N 1
ATOM 590 C CA . LEU A 1 74 ? 26.077 23.759 -28.973 1.00 64.50 74 LEU A CA 1
ATOM 591 C C . LEU A 1 74 ? 24.957 22.707 -28.809 1.00 64.50 74 LEU A C 1
ATOM 593 O O . LEU A 1 74 ? 24.497 22.125 -29.794 1.00 64.50 74 LEU A O 1
ATOM 597 N N . TYR A 1 75 ? 24.516 22.456 -27.573 1.00 67.25 75 TYR A N 1
ATOM 598 C CA . TYR A 1 75 ? 23.501 21.459 -27.213 1.00 67.25 75 TYR A CA 1
ATOM 599 C C . TYR A 1 75 ? 22.122 22.050 -26.907 1.00 67.25 75 TYR A C 1
ATOM 601 O O . TYR A 1 75 ? 21.172 21.292 -26.716 1.00 67.25 75 TYR A O 1
ATOM 609 N N . LYS A 1 76 ? 21.975 23.380 -26.881 1.00 76.81 76 LYS A N 1
ATOM 610 C CA . LYS A 1 76 ? 20.677 24.012 -26.654 1.00 76.81 76 LYS A CA 1
ATOM 611 C C . LYS A 1 76 ? 19.805 23.856 -27.897 1.00 76.81 76 LYS A C 1
ATOM 613 O O . LYS A 1 76 ? 20.257 24.018 -29.036 1.00 76.81 76 LYS A O 1
ATOM 618 N N . ARG A 1 77 ? 18.547 23.476 -27.687 1.00 79.88 77 ARG A N 1
ATOM 619 C CA . ARG A 1 77 ? 17.608 23.164 -28.766 1.00 79.88 77 ARG A CA 1
ATOM 620 C C . ARG A 1 77 ? 16.280 23.883 -28.568 1.00 79.88 77 ARG A C 1
ATOM 622 O O . ARG A 1 77 ? 15.770 23.961 -27.453 1.00 79.88 77 ARG A O 1
ATOM 629 N N . VAL A 1 78 ? 15.721 24.385 -29.665 1.00 82.50 78 VAL A N 1
ATOM 630 C CA . VAL A 1 78 ? 14.371 24.944 -29.733 1.00 82.50 78 VAL A CA 1
ATOM 631 C C . VAL A 1 78 ? 13.404 23.826 -30.092 1.00 82.50 78 VAL A C 1
ATOM 633 O O . VAL A 1 78 ? 13.635 23.035 -31.006 1.00 82.50 78 VAL A O 1
ATOM 636 N N . LEU A 1 79 ? 12.306 23.771 -29.351 1.00 80.31 79 LEU A N 1
ATOM 637 C CA . LEU A 1 79 ? 11.244 22.800 -29.535 1.00 80.31 79 LEU A CA 1
ATOM 638 C C . LEU A 1 79 ? 10.271 23.307 -30.620 1.00 80.31 79 LEU A C 1
ATOM 640 O O . LEU A 1 79 ? 9.750 24.416 -30.470 1.00 80.31 79 LEU A O 1
ATOM 644 N N . PRO A 1 80 ? 9.988 22.543 -31.694 1.00 81.94 80 PRO A N 1
ATOM 645 C CA . PRO A 1 80 ? 8.995 22.946 -32.688 1.00 81.94 80 PRO A CA 1
ATOM 646 C C . PRO A 1 80 ? 7.597 23.120 -32.067 1.00 81.94 80 PRO A C 1
ATOM 648 O O . PRO A 1 80 ? 7.250 22.390 -31.130 1.00 81.94 80 PRO A O 1
ATOM 651 N N . PRO A 1 81 ? 6.747 24.026 -32.586 1.00 71.12 81 PRO A N 1
ATOM 652 C CA . PRO A 1 81 ? 5.384 24.179 -32.088 1.00 71.12 81 PRO A CA 1
ATOM 653 C C . PRO A 1 81 ? 4.630 22.849 -32.223 1.00 71.12 81 PRO A C 1
ATOM 655 O O . PRO A 1 81 ? 4.619 22.255 -33.297 1.00 71.12 81 PRO A O 1
ATOM 658 N N . THR A 1 82 ? 3.999 22.401 -31.130 1.00 76.75 82 THR A N 1
ATOM 659 C CA . THR A 1 82 ? 3.364 21.075 -30.900 1.00 76.75 82 THR A CA 1
ATOM 660 C C . THR A 1 82 ? 4.278 19.898 -30.523 1.00 76.75 82 THR A C 1
ATOM 662 O O . THR A 1 82 ? 3.763 18.878 -30.066 1.00 76.75 82 THR A O 1
ATOM 665 N N . SER A 1 83 ? 5.606 20.025 -30.605 1.00 76.00 83 SER A N 1
ATOM 666 C CA . SER A 1 83 ? 6.530 18.983 -30.119 1.00 76.00 83 SER A CA 1
ATOM 667 C C . SER A 1 83 ? 6.672 18.996 -28.589 1.00 76.00 83 SER A C 1
ATOM 669 O O . SER A 1 83 ? 6.261 19.950 -27.928 1.00 76.00 83 SER A O 1
ATOM 671 N N . ARG A 1 84 ? 7.259 17.934 -28.016 1.00 74.38 84 ARG A N 1
ATOM 672 C CA . ARG A 1 84 ? 7.683 17.835 -26.602 1.00 74.38 84 ARG A CA 1
ATOM 673 C C . ARG A 1 84 ? 8.956 17.005 -26.477 1.00 74.38 84 ARG A C 1
ATOM 675 O O . ARG A 1 84 ? 9.195 16.137 -27.315 1.00 74.38 84 ARG A O 1
ATOM 682 N N . TRP A 1 85 ? 9.749 17.239 -25.433 1.00 77.69 85 TRP A N 1
ATOM 683 C CA . TRP A 1 85 ? 10.941 16.433 -25.189 1.00 77.69 85 TRP A CA 1
ATOM 684 C C . TRP A 1 85 ? 10.581 15.024 -24.716 1.00 77.69 85 TRP A C 1
ATOM 686 O O . TRP A 1 85 ? 9.657 14.829 -23.925 1.00 77.69 85 TRP A O 1
ATOM 696 N N . MET A 1 86 ? 11.350 14.031 -25.171 1.00 69.31 86 MET A N 1
ATOM 697 C CA . MET A 1 86 ? 11.248 12.661 -24.656 1.00 69.31 86 MET A CA 1
ATOM 698 C C . MET A 1 86 ? 11.835 12.524 -23.243 1.00 69.31 86 MET A C 1
ATOM 700 O O . MET A 1 86 ? 11.395 11.650 -22.503 1.00 69.31 86 MET A O 1
ATOM 704 N N . SER A 1 87 ? 12.761 13.406 -22.838 1.00 73.50 87 SER A N 1
ATOM 705 C CA . SER A 1 87 ? 13.256 13.493 -21.451 1.00 73.50 87 SER A CA 1
ATOM 706 C C . SER A 1 87 ? 12.132 13.723 -20.443 1.00 73.50 87 SER A C 1
ATOM 708 O O . SER A 1 87 ? 12.176 13.196 -19.337 1.00 73.50 87 SER A O 1
ATOM 710 N N . ASP A 1 88 ? 11.100 14.459 -20.854 1.00 71.25 88 ASP A N 1
ATOM 711 C CA . ASP A 1 88 ? 9.952 14.820 -20.020 1.00 71.25 88 ASP A CA 1
ATOM 712 C C . ASP A 1 88 ? 8.926 13.669 -19.935 1.00 71.25 88 ASP A C 1
ATOM 714 O O . ASP A 1 88 ? 7.975 13.732 -19.158 1.00 71.25 88 ASP A O 1
ATOM 718 N N . ALA A 1 89 ? 9.105 12.615 -20.744 1.00 68.75 89 ALA A N 1
ATOM 719 C CA . ALA A 1 89 ? 8.241 11.438 -20.849 1.00 68.75 89 ALA A CA 1
ATOM 720 C C . ALA A 1 89 ? 8.954 10.143 -20.406 1.00 68.75 89 ALA A C 1
ATOM 722 O O . ALA A 1 89 ? 8.717 9.065 -20.955 1.00 68.75 89 ALA A O 1
ATOM 723 N N . TYR A 1 90 ? 9.832 10.253 -19.408 1.00 70.00 90 TYR A N 1
ATOM 724 C CA . TYR A 1 90 ? 10.556 9.140 -18.800 1.00 70.00 90 TYR A CA 1
ATOM 725 C C . TYR A 1 90 ? 9.915 8.719 -17.469 1.00 70.00 90 TYR A C 1
ATOM 727 O O . TYR A 1 90 ? 9.715 9.547 -16.583 1.00 70.00 90 TYR A O 1
ATOM 735 N N . ASP A 1 91 ? 9.647 7.421 -17.306 1.00 69.31 91 ASP A N 1
ATOM 736 C CA . ASP A 1 91 ? 9.303 6.807 -16.019 1.00 69.31 91 ASP A CA 1
ATOM 737 C C . ASP A 1 91 ? 10.130 5.547 -15.778 1.00 69.31 91 ASP A C 1
ATOM 739 O O . ASP A 1 91 ? 10.480 4.811 -16.702 1.00 69.31 91 ASP A O 1
ATOM 743 N N . VAL A 1 92 ? 10.350 5.260 -14.497 1.00 71.94 92 VAL A N 1
ATOM 744 C CA . VAL A 1 92 ? 10.905 3.998 -14.009 1.00 71.94 92 VAL A CA 1
ATOM 745 C C . VAL A 1 92 ? 9.909 3.401 -13.025 1.00 71.94 92 VAL A C 1
ATOM 747 O O . VAL A 1 92 ? 9.520 4.066 -12.068 1.00 71.94 92 VAL A O 1
ATOM 750 N N . ALA A 1 93 ? 9.527 2.141 -13.225 1.00 73.50 93 ALA A N 1
ATOM 751 C CA . ALA A 1 93 ? 8.882 1.356 -12.179 1.00 73.50 93 ALA A CA 1
ATOM 752 C C . ALA A 1 93 ? 9.944 0.537 -11.436 1.00 73.50 93 ALA A C 1
ATOM 754 O O . ALA A 1 93 ? 10.810 -0.085 -12.056 1.00 73.50 93 ALA A O 1
ATOM 755 N N . MET A 1 94 ? 9.865 0.509 -10.108 1.00 75.81 94 MET A N 1
ATOM 756 C CA . MET A 1 94 ? 10.683 -0.365 -9.269 1.00 75.81 94 MET A CA 1
ATOM 757 C C . MET A 1 94 ? 9.759 -1.289 -8.496 1.00 75.81 94 MET A C 1
ATOM 759 O O . MET A 1 94 ? 8.936 -0.837 -7.706 1.00 75.81 94 MET A O 1
ATOM 763 N N . ILE A 1 95 ? 9.884 -2.587 -8.758 1.00 75.94 95 ILE A N 1
ATOM 764 C CA . ILE A 1 95 ? 8.920 -3.594 -8.321 1.00 75.94 95 ILE A CA 1
ATOM 765 C C . ILE A 1 95 ? 9.668 -4.705 -7.589 1.00 75.94 95 ILE A C 1
ATOM 767 O O . ILE A 1 95 ? 10.652 -5.248 -8.097 1.00 75.94 95 ILE A O 1
ATOM 771 N N . LEU A 1 96 ? 9.187 -5.060 -6.397 1.00 76.00 96 LEU A N 1
ATOM 772 C CA . LEU A 1 96 ? 9.678 -6.222 -5.666 1.00 76.00 96 LEU A CA 1
ATOM 773 C C . LEU A 1 96 ? 9.191 -7.502 -6.355 1.00 76.00 96 LEU A C 1
ATOM 775 O O . LEU A 1 96 ? 8.000 -7.691 -6.604 1.00 76.00 96 LEU A O 1
ATOM 779 N N . SER A 1 97 ? 10.116 -8.407 -6.667 1.00 78.19 97 SER A N 1
ATOM 780 C CA . SER A 1 97 ? 9.750 -9.738 -7.143 1.00 78.19 97 SER A CA 1
ATOM 781 C C . SER A 1 97 ? 9.270 -10.593 -5.969 1.00 78.19 97 SER A C 1
ATOM 783 O O . SER A 1 97 ? 9.950 -10.657 -4.945 1.00 78.19 97 SER A O 1
ATOM 785 N N . PHE A 1 98 ? 8.138 -11.271 -6.141 1.00 80.50 98 PHE A N 1
ATOM 786 C CA . PHE A 1 98 ? 7.539 -12.173 -5.155 1.00 80.50 98 PHE A CA 1
ATOM 787 C C . PHE A 1 98 ? 7.487 -13.611 -5.696 1.00 80.50 98 PHE A C 1
ATOM 789 O O . PHE A 1 98 ? 7.563 -13.778 -6.919 1.00 80.50 98 PHE A O 1
ATOM 796 N N . PRO A 1 99 ? 7.298 -14.638 -4.836 1.00 80.06 99 PRO A N 1
ATOM 797 C CA . PRO A 1 99 ? 7.235 -16.040 -5.262 1.00 80.06 99 PRO A CA 1
ATOM 798 C C . PRO A 1 99 ? 6.224 -16.295 -6.390 1.00 80.06 99 PRO A C 1
ATOM 800 O O . PRO A 1 99 ? 6.550 -16.971 -7.359 1.00 80.06 99 PRO A O 1
ATOM 803 N N . GLU A 1 100 ? 5.047 -15.661 -6.317 1.00 79.44 100 GLU A N 1
ATOM 804 C CA . GLU A 1 100 ? 3.980 -15.695 -7.336 1.00 79.44 100 GLU A CA 1
ATOM 805 C C . GLU A 1 100 ? 4.474 -15.345 -8.759 1.00 79.44 100 GLU A C 1
ATOM 807 O O . GLU A 1 100 ? 3.972 -15.864 -9.753 1.00 79.44 100 GLU A O 1
ATOM 812 N N . ASN A 1 101 ? 5.486 -14.475 -8.864 1.00 83.19 101 ASN A N 1
ATOM 813 C CA . ASN A 1 101 ? 6.011 -13.951 -10.127 1.00 83.19 101 ASN A CA 1
ATOM 814 C C . ASN A 1 101 ? 7.234 -14.738 -10.642 1.00 83.19 101 ASN A C 1
ATOM 816 O O . ASN A 1 101 ? 7.874 -14.313 -11.613 1.00 83.19 101 ASN A O 1
ATOM 820 N N . LYS A 1 102 ? 7.581 -15.865 -10.005 1.00 81.31 102 LYS A N 1
ATOM 821 C CA . LYS A 1 102 ? 8.781 -16.663 -10.288 1.00 81.31 102 LYS A CA 1
ATOM 822 C C . LYS A 1 102 ? 8.464 -18.124 -10.590 1.00 81.31 102 LYS A C 1
ATOM 824 O O . LYS A 1 102 ? 7.519 -18.714 -10.078 1.00 81.31 102 LYS A O 1
ATOM 829 N N . ASN A 1 103 ? 9.313 -18.738 -11.410 1.00 81.50 103 ASN A N 1
ATOM 830 C CA . ASN A 1 103 ? 9.300 -20.180 -11.615 1.00 81.50 103 ASN A CA 1
ATOM 831 C C . ASN A 1 103 ? 9.949 -20.924 -10.424 1.00 81.50 103 ASN A C 1
ATOM 833 O O . ASN A 1 103 ? 10.557 -20.322 -9.541 1.00 81.50 103 ASN A O 1
ATOM 837 N N . ARG A 1 104 ? 9.902 -22.264 -10.443 1.00 79.19 104 ARG A N 1
ATOM 838 C CA . ARG A 1 104 ? 10.511 -23.138 -9.412 1.00 79.19 104 ARG A CA 1
ATOM 839 C C . ARG A 1 104 ? 12.035 -22.988 -9.236 1.00 79.19 104 ARG A C 1
ATOM 841 O O . ARG A 1 104 ? 12.579 -23.542 -8.291 1.00 79.19 104 ARG A O 1
ATOM 848 N N . GLN A 1 105 ? 12.718 -22.287 -10.141 1.00 77.94 105 GLN A N 1
ATOM 849 C CA . GLN A 1 105 ? 14.155 -21.987 -10.093 1.00 77.94 105 GLN A CA 1
ATOM 850 C C . GLN A 1 105 ? 14.416 -20.527 -9.658 1.00 77.94 105 GLN A C 1
ATOM 852 O O . GLN A 1 105 ? 15.502 -20.004 -9.886 1.00 77.94 105 GLN A O 1
ATOM 857 N N . ASN A 1 106 ? 13.422 -19.851 -9.064 1.00 76.69 106 ASN A N 1
ATOM 858 C CA . ASN A 1 106 ? 13.448 -18.440 -8.651 1.00 76.69 106 ASN A CA 1
ATOM 859 C C . ASN A 1 106 ? 13.698 -17.422 -9.787 1.00 76.69 106 ASN A C 1
ATOM 861 O O . ASN A 1 106 ? 13.983 -16.251 -9.525 1.00 76.69 106 ASN A O 1
ATOM 865 N N . MET A 1 107 ? 13.531 -17.829 -11.049 1.00 81.44 107 MET A N 1
ATOM 866 C CA . MET A 1 107 ? 13.618 -16.939 -12.209 1.00 81.44 107 MET A CA 1
ATOM 867 C C . MET A 1 107 ? 12.268 -16.263 -12.455 1.00 81.44 107 MET A C 1
ATOM 869 O O . MET A 1 107 ? 11.237 -16.934 -12.525 1.00 81.44 107 MET A O 1
ATOM 873 N N . VAL A 1 108 ? 12.271 -14.938 -12.622 1.00 84.31 108 VAL A N 1
ATOM 874 C CA . VAL A 1 108 ? 11.057 -14.148 -12.891 1.00 84.31 108 VAL A CA 1
ATOM 875 C C . VAL A 1 108 ? 10.434 -14.553 -14.231 1.00 84.31 108 VAL A C 1
ATOM 877 O O . VAL A 1 108 ? 11.139 -14.729 -15.227 1.00 84.31 108 VAL A O 1
ATOM 880 N N . PHE A 1 109 ? 9.108 -14.692 -14.278 1.00 82.56 109 PHE A N 1
ATOM 881 C CA . PHE A 1 109 ? 8.409 -15.029 -15.517 1.00 82.56 109 PHE A CA 1
ATOM 882 C C . PHE A 1 109 ? 8.538 -13.914 -16.564 1.00 82.56 109 PHE A C 1
ATOM 884 O O . PHE A 1 109 ? 8.194 -12.760 -16.314 1.00 82.56 109 PHE A O 1
ATOM 891 N N . GLY A 1 110 ? 8.929 -14.275 -17.791 1.00 81.56 110 GLY A N 1
ATOM 892 C CA . GLY A 1 110 ? 9.003 -13.322 -18.905 1.00 81.56 110 GLY A CA 1
ATOM 893 C C . GLY A 1 110 ? 7.673 -12.612 -19.189 1.00 81.56 110 GLY A C 1
ATOM 894 O O . GLY A 1 110 ? 7.676 -11.428 -19.494 1.00 81.56 110 GLY A O 1
ATOM 895 N N . GLY A 1 111 ? 6.533 -13.290 -19.000 1.00 80.75 111 GLY A N 1
ATOM 896 C CA . GLY A 1 111 ? 5.204 -12.678 -19.133 1.00 80.75 111 GLY A CA 1
ATOM 897 C C . GLY A 1 111 ? 4.912 -11.587 -18.093 1.00 80.75 111 GLY A C 1
ATOM 898 O O . GLY A 1 111 ? 4.274 -10.593 -18.422 1.00 80.75 111 GLY A O 1
ATOM 899 N N . PHE A 1 112 ? 5.434 -11.718 -16.869 1.00 81.88 112 PHE A N 1
ATOM 900 C CA . PHE A 1 112 ? 5.334 -10.678 -15.838 1.00 81.88 112 PHE A CA 1
ATOM 901 C C . PHE A 1 112 ? 6.169 -9.446 -16.218 1.00 81.88 112 PHE A C 1
ATOM 903 O O . PHE A 1 112 ? 5.675 -8.323 -16.153 1.00 81.88 112 PHE A O 1
ATOM 910 N N . LEU A 1 113 ? 7.392 -9.657 -16.721 1.00 81.38 113 LEU A N 1
ATOM 911 C CA . LEU A 1 113 ? 8.225 -8.574 -17.257 1.00 81.38 113 LEU A CA 1
ATOM 912 C C . LEU A 1 113 ? 7.580 -7.900 -18.478 1.00 81.38 113 LEU A C 1
ATOM 914 O O . LEU A 1 113 ? 7.626 -6.681 -18.584 1.00 81.38 113 LEU A O 1
ATOM 918 N N . MET A 1 114 ? 6.940 -8.665 -19.369 1.00 78.94 114 MET A N 1
ATOM 919 C CA . MET A 1 114 ? 6.191 -8.119 -20.509 1.00 78.94 114 MET A CA 1
ATOM 920 C C . MET A 1 114 ? 4.978 -7.291 -20.070 1.00 78.94 114 MET A C 1
ATOM 922 O O . MET A 1 114 ? 4.711 -6.266 -20.687 1.00 78.94 114 MET A O 1
ATOM 926 N N . ARG A 1 115 ? 4.274 -7.690 -19.000 1.00 78.94 115 ARG A N 1
ATOM 927 C CA . ARG A 1 115 ? 3.169 -6.903 -18.430 1.00 78.94 115 ARG A CA 1
ATOM 928 C C . ARG A 1 115 ? 3.665 -5.546 -17.927 1.00 78.94 115 ARG A C 1
ATOM 930 O O . ARG A 1 115 ? 3.131 -4.522 -18.331 1.00 78.94 115 ARG A O 1
ATOM 937 N N . ILE A 1 116 ? 4.746 -5.535 -17.145 1.00 78.62 116 ILE A N 1
ATOM 938 C CA . ILE A 1 116 ? 5.379 -4.299 -16.650 1.00 78.62 116 ILE A CA 1
ATOM 939 C C . ILE A 1 116 ? 5.878 -3.432 -17.819 1.00 78.62 116 ILE A C 1
ATOM 941 O O . ILE A 1 116 ? 5.643 -2.227 -17.851 1.00 78.62 116 ILE A O 1
ATOM 945 N N . ALA A 1 117 ? 6.517 -4.047 -18.818 1.00 76.25 117 ALA A N 1
ATOM 946 C CA . ALA A 1 117 ? 6.994 -3.366 -20.021 1.00 76.25 117 ALA A CA 1
ATOM 947 C C . ALA A 1 117 ? 5.867 -2.850 -20.940 1.00 76.25 117 ALA A C 1
ATOM 949 O O . ALA A 1 117 ? 6.150 -2.080 -21.852 1.00 76.25 117 ALA A O 1
ATOM 950 N N . TYR A 1 118 ? 4.613 -3.250 -20.710 1.00 77.12 118 TYR A N 1
ATOM 951 C CA . TYR A 1 118 ? 3.417 -2.695 -21.349 1.00 77.12 118 TYR A CA 1
ATOM 952 C C . TYR A 1 118 ? 2.764 -1.599 -20.485 1.00 77.12 118 TYR A C 1
ATOM 954 O O . TYR A 1 118 ? 2.372 -0.553 -21.001 1.00 77.12 118 TYR A O 1
ATOM 962 N N . GLU A 1 119 ? 2.706 -1.801 -19.165 1.00 74.88 119 GLU A N 1
ATOM 963 C CA . GLU A 1 119 ? 2.176 -0.835 -18.195 1.00 74.88 119 GLU A CA 1
ATOM 964 C C . GLU A 1 119 ? 2.995 0.473 -18.187 1.00 74.88 119 GLU A C 1
ATOM 966 O O . GLU A 1 119 ? 2.409 1.553 -18.229 1.00 74.88 119 GLU A O 1
ATOM 971 N N . ILE A 1 120 ? 4.335 0.411 -18.221 1.00 77.81 120 ILE A N 1
ATOM 972 C CA . ILE A 1 120 ? 5.190 1.616 -18.195 1.00 77.81 120 ILE A CA 1
ATOM 973 C C . ILE A 1 120 ? 4.947 2.536 -19.416 1.00 77.81 120 ILE A C 1
ATOM 975 O O . ILE A 1 120 ? 4.659 3.713 -19.192 1.00 77.81 120 ILE A O 1
ATOM 979 N N . PRO A 1 121 ? 4.990 2.072 -20.687 1.00 73.19 121 PRO A N 1
ATOM 980 C CA . PRO A 1 121 ? 4.665 2.914 -21.843 1.00 73.19 121 PRO A CA 1
ATOM 981 C C . PRO A 1 121 ? 3.251 3.496 -21.822 1.00 73.19 121 PRO A C 1
ATOM 983 O O . PRO A 1 121 ? 3.040 4.609 -22.306 1.00 73.19 121 PRO A O 1
ATOM 986 N N . PHE A 1 122 ? 2.271 2.774 -21.271 1.00 73.19 122 PHE A N 1
ATOM 987 C CA . PHE A 1 122 ? 0.920 3.306 -21.100 1.00 73.19 122 PHE A CA 1
ATOM 988 C C . PHE A 1 122 ? 0.896 4.469 -20.096 1.00 73.19 122 PHE A C 1
ATOM 990 O O . PHE A 1 122 ? 0.255 5.489 -20.341 1.00 73.19 122 PHE A O 1
ATOM 997 N N . ILE A 1 123 ? 1.636 4.346 -18.991 1.00 74.56 123 ILE A N 1
ATOM 998 C CA . ILE A 1 123 ? 1.759 5.389 -17.968 1.00 74.56 123 ILE A CA 1
ATOM 999 C C . ILE A 1 123 ? 2.487 6.626 -18.520 1.00 74.56 123 ILE A C 1
ATOM 1001 O O . ILE A 1 123 ? 1.971 7.738 -18.378 1.00 74.56 123 ILE A O 1
ATOM 1005 N N . THR A 1 124 ? 3.632 6.464 -19.197 1.00 75.56 124 THR A N 1
ATOM 1006 C CA . THR A 1 124 ? 4.384 7.604 -19.763 1.00 75.56 124 THR A CA 1
ATOM 1007 C C . THR A 1 124 ? 3.579 8.345 -20.826 1.00 75.56 124 THR A C 1
ATOM 1009 O O . THR A 1 124 ? 3.514 9.577 -20.815 1.00 75.56 124 THR A O 1
ATOM 1012 N N . SER A 1 125 ? 2.902 7.613 -21.716 1.00 73.12 125 SER A N 1
ATOM 1013 C CA . SER A 1 125 ? 2.036 8.218 -22.731 1.00 73.12 125 SER A CA 1
ATOM 1014 C C . SER A 1 125 ? 0.787 8.867 -22.126 1.00 73.12 125 SER A C 1
ATOM 1016 O O . SER A 1 125 ? 0.417 9.951 -22.570 1.00 73.12 125 SER A O 1
ATOM 1018 N N . PHE A 1 126 ? 0.192 8.317 -21.060 1.00 73.94 126 PHE A N 1
ATOM 1019 C CA . PHE A 1 126 ? -0.885 8.991 -20.326 1.00 73.94 126 PHE A CA 1
ATOM 1020 C C . PHE A 1 126 ? -0.417 10.315 -19.699 1.00 73.94 126 PHE A C 1
ATOM 1022 O O . PHE A 1 126 ? -1.072 11.344 -19.889 1.00 73.94 126 PHE A O 1
ATOM 1029 N N . LYS A 1 127 ? 0.741 10.330 -19.016 1.00 71.69 127 LYS A N 1
ATOM 1030 C CA . LYS A 1 127 ? 1.331 11.559 -18.450 1.00 71.69 127 LYS A CA 1
ATOM 1031 C C . LYS A 1 127 ? 1.590 12.616 -19.525 1.00 71.69 127 LYS A C 1
ATOM 1033 O O . LYS A 1 127 ? 1.240 13.782 -19.339 1.00 71.69 127 LYS A O 1
ATOM 1038 N N . GLN A 1 128 ? 2.163 12.209 -20.658 1.00 74.88 128 GLN A N 1
ATOM 1039 C CA . GLN A 1 128 ? 2.527 13.124 -21.736 1.00 74.88 128 GLN A CA 1
ATOM 1040 C C . GLN A 1 128 ? 1.289 13.628 -22.501 1.00 74.88 128 GLN A C 1
ATOM 1042 O O . GLN A 1 128 ? 1.080 14.835 -22.634 1.00 74.88 128 GLN A O 1
ATOM 1047 N N . CYS A 1 129 ? 0.416 12.736 -22.967 1.00 69.62 129 CYS A N 1
ATOM 1048 C CA . CYS A 1 129 ? -0.744 13.102 -23.782 1.00 69.62 129 CYS A CA 1
ATOM 1049 C C . CYS A 1 129 ? -1.911 13.692 -22.971 1.00 69.62 129 CYS A C 1
ATOM 1051 O O . CYS A 1 129 ? -2.798 14.298 -23.570 1.00 69.62 129 CYS A O 1
ATOM 1053 N N . LYS A 1 130 ? -1.935 13.518 -21.637 1.00 68.12 130 LYS A N 1
ATOM 1054 C CA . LYS A 1 130 ? -3.065 13.845 -20.734 1.00 68.12 130 LYS A CA 1
ATOM 1055 C C . LYS A 1 130 ? -4.405 13.206 -21.135 1.00 68.12 130 LYS A C 1
ATOM 1057 O O . LYS A 1 130 ? -5.458 13.615 -20.659 1.00 68.12 130 LYS A O 1
ATOM 1062 N N . ASN A 1 131 ? -4.349 12.199 -21.999 1.00 59.19 131 ASN A N 1
ATOM 1063 C CA . ASN A 1 131 ? -5.468 11.453 -22.551 1.00 59.19 131 ASN A CA 1
ATOM 1064 C C . ASN A 1 131 ? -5.077 9.979 -22.597 1.00 59.19 131 ASN A C 1
ATOM 1066 O O . ASN A 1 131 ? -3.897 9.645 -22.727 1.00 59.19 131 ASN A O 1
ATOM 1070 N N . ARG A 1 132 ? -6.070 9.092 -22.505 1.00 54.88 132 ARG A N 1
ATOM 1071 C CA . ARG A 1 132 ? -5.835 7.648 -22.538 1.00 54.88 132 ARG A CA 1
ATOM 1072 C C . ARG A 1 132 ? -5.339 7.224 -23.932 1.00 54.88 132 ARG A C 1
ATOM 1074 O O . ARG A 1 132 ? -6.046 7.493 -24.904 1.00 54.88 132 ARG A O 1
ATOM 1081 N N . PRO A 1 133 ? -4.177 6.554 -24.052 1.00 58.47 133 PRO A N 1
ATOM 1082 C CA . PRO A 1 133 ? -3.734 5.975 -25.315 1.00 58.47 133 PRO A CA 1
ATOM 1083 C C . PRO A 1 133 ? -4.780 4.992 -25.842 1.00 58.47 133 PRO A C 1
ATOM 1085 O O . PRO A 1 133 ? -5.222 4.106 -25.107 1.00 58.47 133 PRO A O 1
ATOM 1088 N N . ASN A 1 134 ? -5.167 5.145 -27.108 1.00 50.81 134 ASN A N 1
ATOM 1089 C CA . ASN A 1 134 ? -6.081 4.225 -27.774 1.00 50.81 134 ASN A CA 1
ATOM 1090 C C . ASN A 1 134 ? -5.252 3.277 -28.652 1.00 50.81 134 ASN A C 1
ATOM 1092 O O . ASN A 1 134 ? -4.702 3.689 -29.676 1.00 50.81 134 ASN A O 1
ATOM 1096 N N . TYR A 1 135 ? -5.087 2.027 -28.216 1.00 50.34 135 TYR A N 1
ATOM 1097 C CA . TYR A 1 135 ? -4.279 1.045 -28.939 1.00 50.34 135 TYR A CA 1
ATOM 1098 C C . TYR A 1 135 ? -5.069 0.461 -30.111 1.00 50.34 135 TYR A C 1
ATOM 1100 O O . TYR A 1 135 ? -5.819 -0.498 -29.956 1.00 50.34 135 TYR A O 1
ATOM 1108 N N . ASN A 1 136 ? -4.841 0.993 -31.311 1.00 39.75 136 ASN A N 1
ATOM 1109 C CA . ASN A 1 136 ? -5.479 0.498 -32.538 1.00 39.75 136 ASN A CA 1
ATOM 1110 C C . ASN A 1 136 ? -4.934 -0.865 -33.027 1.00 39.75 136 ASN A C 1
ATOM 1112 O O . ASN A 1 136 ? -5.357 -1.345 -34.075 1.00 39.75 136 ASN A O 1
ATOM 1116 N N . GLN A 1 137 ? -4.000 -1.492 -32.299 1.00 40.84 137 GLN A N 1
ATOM 1117 C CA . GLN A 1 137 ? -3.471 -2.831 -32.583 1.00 40.84 137 GLN A CA 1
ATOM 1118 C C . GLN A 1 137 ? -3.140 -3.579 -31.281 1.00 40.84 137 GLN A C 1
ATOM 1120 O O . GLN A 1 137 ? -2.026 -3.480 -30.785 1.00 40.84 137 GLN A O 1
ATOM 1125 N N . ILE A 1 138 ? -4.130 -4.293 -30.735 1.00 36.34 138 ILE A N 1
ATOM 1126 C CA . ILE A 1 138 ? -4.078 -5.585 -30.009 1.00 36.34 138 ILE A CA 1
ATOM 1127 C C . ILE A 1 138 ? -5.539 -5.867 -29.634 1.00 36.34 138 ILE A C 1
ATOM 1129 O O . ILE A 1 138 ? -6.053 -5.319 -28.665 1.00 36.34 138 ILE A O 1
ATOM 1133 N N . ASN A 1 139 ? -6.234 -6.659 -30.452 1.00 31.16 139 ASN A N 1
ATOM 1134 C CA . ASN A 1 139 ? -7.526 -7.254 -30.106 1.00 31.16 139 ASN A CA 1
ATOM 1135 C C . ASN A 1 139 ? -7.881 -8.341 -31.127 1.00 31.16 139 ASN A C 1
ATOM 1137 O O . ASN A 1 139 ? -8.576 -8.080 -32.098 1.00 31.16 139 ASN A O 1
ATOM 1141 N N . GLU A 1 140 ? -7.400 -9.562 -30.895 1.00 32.34 140 GLU A N 1
ATOM 1142 C CA . GLU A 1 140 ? -8.052 -10.785 -31.372 1.00 32.34 140 GLU A CA 1
ATOM 1143 C C . GLU A 1 140 ? -7.517 -11.997 -30.596 1.00 32.34 140 GLU A C 1
ATOM 1145 O O . GLU A 1 140 ? -6.348 -12.059 -30.218 1.00 32.34 140 GLU A O 1
ATOM 1150 N N . SER A 1 141 ? -8.401 -12.966 -30.350 1.00 29.84 141 SER A N 1
ATOM 1151 C CA . SER A 1 141 ? -8.190 -14.195 -29.565 1.00 29.84 141 SER A CA 1
ATOM 1152 C C . SER A 1 141 ? -7.871 -14.035 -28.056 1.00 29.84 141 SER A C 1
ATOM 1154 O O . SER A 1 141 ? -6.726 -13.993 -27.618 1.00 29.84 141 SER A O 1
ATOM 1156 N N . THR A 1 142 ? -8.909 -14.071 -27.210 1.00 27.00 142 THR A N 1
ATOM 1157 C CA . THR A 1 142 ? -9.056 -15.093 -26.139 1.00 27.00 142 THR A CA 1
ATOM 1158 C C . THR A 1 142 ? -10.404 -14.954 -25.426 1.00 27.00 142 THR A C 1
ATOM 1160 O O . THR A 1 142 ? -10.622 -14.054 -24.622 1.00 27.00 142 THR A O 1
ATOM 1163 N N . GLY A 1 143 ? -11.326 -15.883 -25.688 1.00 36.41 143 GLY A N 1
ATOM 1164 C CA . GLY A 1 143 ? -12.607 -15.940 -24.985 1.00 36.41 143 GLY A CA 1
ATOM 1165 C C . GLY A 1 143 ? -12.466 -16.499 -23.565 1.00 36.41 143 GLY A C 1
ATOM 1166 O O . GLY A 1 143 ? -12.217 -17.691 -23.394 1.00 36.41 143 GLY A O 1
ATOM 1167 N N . ARG A 1 144 ? -12.678 -15.660 -22.544 1.00 24.05 144 ARG A N 1
ATOM 1168 C CA . ARG A 1 144 ? -12.940 -16.070 -21.152 1.00 24.05 144 ARG A CA 1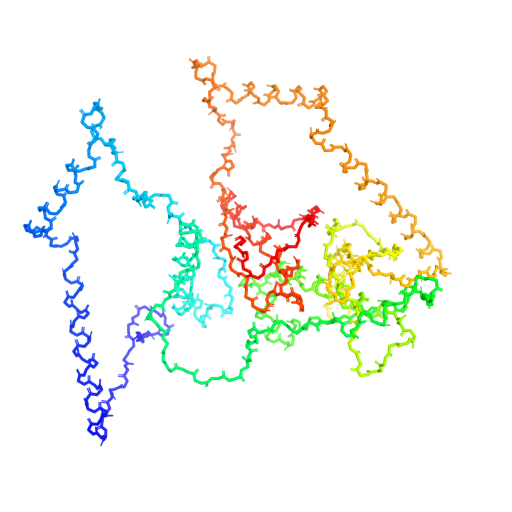
ATOM 1169 C C . ARG A 1 144 ? -13.913 -15.095 -20.491 1.00 24.05 144 ARG A C 1
ATOM 1171 O O . ARG A 1 144 ? -13.656 -13.898 -20.470 1.00 24.05 144 ARG A O 1
ATOM 1178 N N . TYR A 1 145 ? -14.975 -15.621 -19.883 1.00 26.83 145 TYR A N 1
ATOM 1179 C CA . TYR A 1 145 ? -15.897 -14.843 -19.054 1.00 26.83 145 TYR A CA 1
ATOM 1180 C C . TYR A 1 145 ? -15.651 -15.093 -17.561 1.00 26.83 145 TYR A C 1
ATOM 1182 O O . TYR A 1 145 ? -16.161 -16.054 -16.996 1.00 26.83 145 TYR A O 1
ATOM 1190 N N . ILE A 1 146 ? -14.919 -14.174 -16.929 1.00 33.00 146 ILE A N 1
ATOM 1191 C CA . ILE A 1 146 ? -15.221 -13.634 -15.591 1.00 33.00 146 ILE A CA 1
ATOM 1192 C C . ILE A 1 146 ? -15.016 -12.120 -15.752 1.00 33.00 146 ILE A C 1
ATOM 1194 O O . ILE A 1 146 ? -13.944 -11.696 -16.177 1.00 33.00 146 ILE A O 1
ATOM 1198 N N . GLY A 1 147 ? -16.081 -11.328 -15.599 1.00 45.53 147 GLY A N 1
ATOM 1199 C CA . GLY A 1 147 ? -16.256 -10.119 -16.418 1.00 45.53 147 GLY A CA 1
ATOM 1200 C C . GLY A 1 147 ? -16.134 -8.764 -15.715 1.00 45.53 147 GLY A C 1
ATOM 1201 O O . GLY A 1 147 ? -16.735 -8.532 -14.670 1.00 45.53 147 GLY A O 1
ATOM 1202 N N . TYR A 1 148 ? -15.451 -7.837 -16.388 1.00 46.62 148 TYR A N 1
ATOM 1203 C CA . TYR A 1 148 ? -15.619 -6.389 -16.229 1.00 46.62 148 TYR A CA 1
ATOM 1204 C C . TYR A 1 148 ? -17.018 -5.967 -16.716 1.00 46.62 148 TYR A C 1
ATOM 1206 O O . TYR A 1 148 ? -17.466 -6.424 -17.768 1.00 46.62 148 TYR A O 1
ATOM 1214 N N . GLN A 1 149 ? -17.704 -5.092 -15.974 1.00 48.56 149 GLN A N 1
ATOM 1215 C CA . GLN A 1 149 ? -18.936 -4.437 -16.427 1.00 48.56 149 GLN A CA 1
ATOM 1216 C C . GLN A 1 149 ? -18.622 -2.964 -16.709 1.00 48.56 149 GLN A C 1
ATOM 1218 O O . GLN A 1 149 ? -18.088 -2.277 -15.843 1.00 48.56 149 GLN A O 1
ATOM 1223 N N . ALA A 1 150 ? -18.916 -2.500 -17.927 1.00 52.47 150 ALA A N 1
ATOM 1224 C CA . ALA A 1 150 ? -18.577 -1.143 -18.367 1.00 52.47 150 ALA A CA 1
ATOM 1225 C C . ALA A 1 150 ? -19.478 -0.056 -17.753 1.00 52.47 150 ALA A C 1
ATOM 1227 O O . ALA A 1 150 ? -19.068 1.097 -17.660 1.00 52.47 150 ALA A O 1
ATOM 1228 N N . GLU A 1 151 ? -20.690 -0.425 -17.331 1.00 53.81 151 GLU A N 1
ATOM 1229 C CA . GLU A 1 151 ? -21.650 0.473 -16.689 1.00 53.81 151 GLU A CA 1
ATOM 1230 C C . GLU A 1 151 ? -21.650 0.288 -15.169 1.00 53.81 151 GLU A C 1
ATOM 1232 O O . GLU A 1 151 ? -21.701 -0.832 -14.651 1.00 53.81 151 GLU A O 1
ATOM 1237 N N . GLU A 1 152 ? -21.626 1.406 -14.447 1.00 58.03 152 GLU A N 1
ATOM 1238 C CA . GLU A 1 152 ? -21.674 1.422 -12.989 1.00 58.03 152 GLU A CA 1
ATOM 1239 C C . GLU A 1 152 ? -23.080 1.061 -12.494 1.00 58.03 152 GLU A C 1
ATOM 1241 O O . GLU A 1 152 ? -24.067 1.741 -12.792 1.00 58.03 152 GLU A O 1
ATOM 1246 N N . LYS A 1 153 ? -23.183 0.001 -11.685 1.00 61.03 153 LYS A N 1
ATOM 1247 C CA . LYS A 1 153 ? -24.436 -0.383 -11.024 1.00 61.03 153 LYS A CA 1
ATOM 1248 C C . LYS A 1 153 ? -24.776 0.607 -9.914 1.00 61.03 153 LYS A C 1
ATOM 1250 O O . LYS A 1 153 ? -24.457 0.372 -8.749 1.00 61.03 153 LYS A O 1
ATOM 1255 N N . LYS A 1 154 ? -25.465 1.691 -10.273 1.00 65.31 154 LYS A N 1
ATOM 1256 C CA . LYS A 1 154 ? -25.942 2.699 -9.321 1.00 65.31 154 LYS A CA 1
ATOM 1257 C C . LYS A 1 154 ? -26.750 2.059 -8.191 1.00 65.31 154 LYS A C 1
ATOM 1259 O O . LYS A 1 154 ? -27.801 1.446 -8.401 1.00 65.31 154 LYS A O 1
ATOM 1264 N N . ARG A 1 155 ? -26.267 2.240 -6.963 1.00 71.44 155 ARG A N 1
ATOM 1265 C CA . ARG A 1 155 ? -26.876 1.713 -5.733 1.00 71.44 155 ARG A CA 1
ATOM 1266 C C . ARG A 1 155 ? -27.997 2.612 -5.192 1.00 71.44 155 ARG A C 1
ATOM 1268 O O . ARG A 1 155 ? -28.418 2.446 -4.051 1.00 71.44 155 ARG A O 1
ATOM 1275 N N . ASP A 1 156 ? -28.515 3.534 -6.007 1.00 79.94 156 ASP A N 1
ATOM 1276 C CA . ASP A 1 156 ? -29.543 4.526 -5.654 1.00 79.94 156 ASP A CA 1
ATOM 1277 C C . ASP A 1 156 ? -30.783 3.891 -4.995 1.00 79.94 156 ASP A C 1
ATOM 1279 O O . ASP A 1 156 ? -31.348 4.434 -4.046 1.00 79.94 156 ASP A O 1
ATOM 1283 N N . HIS A 1 157 ? -31.165 2.686 -5.436 1.00 82.06 157 HIS A N 1
AT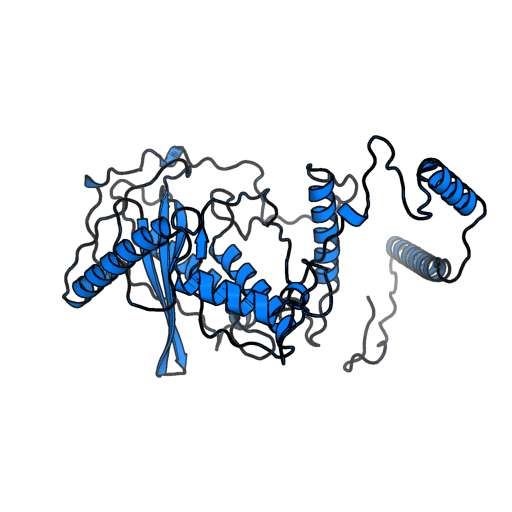OM 1284 C CA . HIS A 1 157 ? -32.276 1.905 -4.880 1.00 82.06 157 HIS A CA 1
ATOM 1285 C C . HIS A 1 157 ? -32.111 1.540 -3.393 1.00 82.06 157 HIS A C 1
ATOM 1287 O O . HIS A 1 157 ? -33.114 1.279 -2.726 1.00 82.06 157 HIS A O 1
ATOM 1293 N N . LEU A 1 158 ? -30.882 1.544 -2.865 1.00 82.88 158 LEU A N 1
ATOM 1294 C CA . LEU A 1 158 ? -30.571 1.276 -1.460 1.00 82.88 158 LEU A CA 1
ATOM 1295 C C . LEU A 1 158 ? -30.683 2.524 -0.567 1.00 82.88 158 LEU A C 1
ATOM 1297 O O . LEU A 1 158 ? -30.773 2.386 0.652 1.00 82.88 158 LEU A O 1
ATOM 1301 N N . LEU A 1 159 ? -30.733 3.738 -1.135 1.00 84.12 159 LEU A N 1
ATOM 1302 C CA . LEU A 1 159 ? -30.830 4.986 -0.359 1.00 84.12 159 LEU A CA 1
ATOM 1303 C C . LEU A 1 159 ? -32.097 5.042 0.512 1.00 84.12 159 LEU A C 1
ATOM 1305 O O . LEU A 1 159 ? -32.074 5.617 1.598 1.00 84.12 159 LEU A O 1
ATOM 1309 N N . LYS A 1 160 ? -33.180 4.382 0.078 1.00 86.50 160 LYS A N 1
ATOM 1310 C CA . LYS A 1 160 ? -34.445 4.252 0.825 1.00 86.50 160 LYS A CA 1
ATOM 1311 C C . LYS A 1 160 ? -34.321 3.471 2.146 1.00 86.50 160 LYS A C 1
ATOM 1313 O O . LYS A 1 160 ? -35.222 3.551 2.972 1.00 86.50 160 LYS A O 1
ATOM 1318 N N . TYR A 1 161 ? -33.233 2.717 2.338 1.00 85.06 161 TYR A N 1
ATOM 1319 C CA . TYR A 1 161 ? -32.963 1.922 3.543 1.00 85.06 161 TYR A CA 1
ATOM 1320 C C . TYR A 1 161 ? -31.972 2.587 4.508 1.00 85.06 161 TYR A C 1
ATOM 1322 O O . TYR A 1 161 ? -31.551 1.949 5.471 1.00 85.06 161 TYR A O 1
ATOM 1330 N N . ILE A 1 162 ? -31.579 3.844 4.274 1.00 85.12 162 ILE A N 1
ATOM 1331 C CA . ILE A 1 162 ? -30.728 4.591 5.209 1.00 85.12 162 ILE A CA 1
ATOM 1332 C C . ILE A 1 162 ? -31.576 4.976 6.435 1.00 85.12 162 ILE A C 1
ATOM 1334 O O . ILE A 1 162 ? -32.519 5.756 6.289 1.00 85.12 162 ILE A O 1
ATOM 1338 N N . PRO A 1 163 ? -31.275 4.449 7.636 1.00 86.19 163 PRO A N 1
ATOM 1339 C CA . PRO A 1 163 ? -32.009 4.790 8.851 1.00 86.19 163 PRO A CA 1
ATOM 1340 C C . PRO A 1 163 ? -31.595 6.175 9.361 1.00 86.19 163 PRO A C 1
ATOM 1342 O O . PRO A 1 163 ? -30.531 6.685 8.996 1.00 86.19 163 PRO A O 1
ATOM 1345 N N . LYS A 1 164 ? -32.383 6.775 10.261 1.00 86.69 164 LYS A N 1
ATOM 1346 C CA . LYS A 1 164 ? -31.867 7.870 11.095 1.00 86.69 164 LYS A CA 1
ATOM 1347 C C . LYS A 1 164 ? -30.993 7.286 12.202 1.00 86.69 164 LYS A C 1
ATOM 1349 O O . LYS A 1 164 ? -31.052 6.094 12.497 1.00 86.69 164 LYS A O 1
ATOM 1354 N N . TRP A 1 165 ? -30.161 8.118 12.825 1.00 86.00 165 TRP A N 1
ATOM 1355 C CA . TRP A 1 165 ? -29.273 7.642 13.890 1.00 86.00 165 TRP A CA 1
ATOM 1356 C C . TRP A 1 165 ? -30.058 7.184 15.127 1.00 86.00 165 TRP A C 1
ATOM 1358 O O . TRP A 1 165 ? -29.665 6.238 15.800 1.00 86.00 165 TRP A O 1
ATOM 1368 N N . GLU A 1 166 ? -31.195 7.826 15.377 1.00 86.38 166 GLU A N 1
ATOM 1369 C CA . GLU A 1 166 ? -32.120 7.546 16.472 1.00 86.38 166 GLU A CA 1
ATOM 1370 C C . GLU A 1 166 ? -32.852 6.198 16.305 1.00 86.38 166 GLU A C 1
ATOM 1372 O O . GLU A 1 166 ? -33.259 5.603 17.299 1.00 86.38 166 GLU A O 1
ATOM 1377 N N . ASP A 1 167 ? -32.967 5.688 15.070 1.00 87.06 167 ASP A N 1
ATOM 1378 C CA . ASP A 1 167 ? -33.622 4.408 14.750 1.00 87.06 167 ASP A CA 1
ATOM 1379 C C . ASP A 1 167 ? -32.673 3.196 14.898 1.00 87.06 167 ASP A C 1
ATOM 1381 O O . ASP A 1 167 ? -33.089 2.042 14.748 1.00 87.06 167 ASP A O 1
ATOM 1385 N N . LEU A 1 168 ? -31.375 3.431 15.134 1.00 89.00 168 LEU A N 1
ATOM 1386 C CA . LEU A 1 168 ? -30.363 2.377 15.184 1.00 89.00 168 LEU A CA 1
ATOM 1387 C C . LEU A 1 168 ? -30.248 1.775 16.594 1.00 89.00 168 LEU A C 1
ATOM 1389 O O . LEU A 1 168 ? -29.897 2.490 17.536 1.00 89.00 168 LEU A O 1
ATOM 1393 N N . PRO A 1 169 ? -30.452 0.453 16.765 1.00 91.12 169 PRO A N 1
ATOM 1394 C CA . PRO A 1 169 ? -30.330 -0.176 18.073 1.00 91.12 169 PRO A CA 1
ATOM 1395 C C . PRO A 1 169 ? -28.878 -0.118 18.577 1.00 91.12 169 PRO A C 1
ATOM 1397 O O . PRO A 1 169 ? -27.955 -0.320 17.775 1.00 91.12 169 PRO A O 1
ATOM 1400 N N . PRO A 1 170 ? -28.653 0.112 19.884 1.00 89.31 170 PRO A N 1
ATOM 1401 C CA . PRO A 1 170 ? -27.321 0.059 20.464 1.00 89.31 170 PRO A CA 1
ATOM 1402 C C . PRO A 1 170 ? -26.761 -1.369 20.454 1.00 89.31 170 PRO A C 1
ATOM 1404 O O . PRO A 1 170 ? -27.513 -2.330 20.614 1.00 89.31 170 PRO A O 1
ATOM 1407 N N . ARG A 1 171 ? -25.441 -1.510 20.291 1.00 88.38 171 ARG A N 1
ATOM 1408 C CA . ARG A 1 171 ? -24.734 -2.808 20.242 1.00 88.38 171 ARG A CA 1
ATOM 1409 C C . ARG A 1 171 ? -23.519 -2.812 21.169 1.00 88.38 171 ARG A C 1
ATOM 1411 O O . ARG A 1 171 ? -22.930 -1.759 21.380 1.00 88.38 171 ARG A O 1
ATOM 1418 N N . SER A 1 172 ? -23.132 -3.958 21.727 1.00 85.38 172 SER A N 1
ATOM 1419 C CA . SER A 1 172 ? -21.933 -4.073 22.581 1.00 85.38 172 SER A CA 1
ATOM 1420 C C . SER A 1 172 ? -20.680 -4.468 21.787 1.00 85.38 172 SER A C 1
ATOM 1422 O O . SER A 1 172 ? -20.776 -4.955 20.656 1.00 85.38 172 SER A O 1
ATOM 1424 N N . LEU A 1 173 ? -19.486 -4.297 22.373 1.00 81.56 173 LEU A N 1
ATOM 1425 C CA . LEU A 1 173 ? -18.220 -4.666 21.712 1.00 81.56 173 LEU A CA 1
ATOM 1426 C C . LEU A 1 173 ? -18.107 -6.173 21.466 1.00 81.56 173 LEU A C 1
ATOM 1428 O O . LEU A 1 173 ? -17.558 -6.589 20.444 1.00 81.56 173 LEU A O 1
ATOM 1432 N N . ARG A 1 174 ? -18.697 -6.992 22.342 1.00 83.31 174 ARG A N 1
ATOM 1433 C CA . ARG A 1 174 ? -18.743 -8.458 22.205 1.00 83.31 174 ARG A CA 1
ATOM 1434 C C . ARG A 1 174 ? -19.386 -8.907 20.893 1.00 83.31 174 ARG A C 1
ATOM 1436 O O . ARG A 1 174 ? -18.937 -9.883 20.305 1.00 83.31 174 ARG A O 1
ATOM 1443 N N . GLU A 1 175 ? -20.383 -8.174 20.400 1.00 78.31 175 GLU A N 1
ATOM 1444 C CA . GLU A 1 175 ? -21.041 -8.468 19.121 1.00 78.31 175 GLU A CA 1
ATOM 1445 C C . GLU A 1 175 ? -20.203 -8.095 17.885 1.00 78.31 175 GLU A C 1
ATOM 1447 O O . GLU A 1 175 ? -20.529 -8.518 16.776 1.00 78.31 175 GLU A O 1
ATOM 1452 N N . SER A 1 176 ? -19.144 -7.299 18.059 1.00 81.06 176 SER A N 1
ATOM 1453 C CA . SER A 1 176 ? -18.188 -6.935 17.001 1.00 81.06 176 SER A CA 1
ATOM 1454 C C . SER A 1 176 ? -16.929 -7.809 16.990 1.00 81.06 176 SER A C 1
ATOM 1456 O O . SER A 1 176 ? -16.109 -7.694 16.077 1.00 81.06 176 SER A O 1
ATOM 1458 N N . TYR A 1 177 ? -16.763 -8.690 17.984 1.00 85.62 177 TYR A N 1
ATOM 1459 C CA . TYR A 1 177 ? -15.595 -9.557 18.086 1.00 85.62 177 TYR A CA 1
ATOM 1460 C C . TYR A 1 177 ? -15.633 -10.653 17.014 1.00 85.62 177 TYR A C 1
ATOM 1462 O O . TYR A 1 177 ? -16.432 -11.587 17.069 1.00 85.62 177 TYR A O 1
ATOM 1470 N N . ILE A 1 178 ? -14.732 -10.544 16.040 1.00 86.19 178 ILE A N 1
ATOM 1471 C CA . ILE A 1 178 ? -14.561 -11.500 14.946 1.00 86.19 178 ILE A CA 1
ATOM 1472 C C . ILE A 1 178 ? -13.097 -11.948 14.933 1.00 86.19 178 ILE A C 1
ATOM 1474 O O . ILE A 1 178 ? -12.190 -11.157 15.185 1.00 86.19 178 ILE A O 1
ATOM 1478 N N . MET A 1 179 ? -12.857 -13.216 14.599 1.00 88.19 179 MET A N 1
ATOM 1479 C CA . MET A 1 179 ? -11.522 -13.780 14.402 1.00 88.19 179 MET A CA 1
ATOM 1480 C C . MET A 1 179 ? -11.453 -14.474 13.039 1.00 88.19 179 MET A C 1
ATOM 1482 O O . MET A 1 179 ? -12.325 -15.276 12.710 1.00 88.19 179 MET A O 1
ATOM 1486 N N . ALA A 1 180 ? -10.398 -14.203 12.268 1.00 88.31 180 ALA A N 1
ATOM 1487 C CA . ALA A 1 180 ? -10.125 -14.854 10.988 1.00 88.31 180 ALA A CA 1
ATOM 1488 C C . ALA A 1 180 ? -8.698 -15.444 10.984 1.00 88.31 180 ALA A C 1
ATOM 1490 O O . ALA A 1 180 ? -7.732 -14.687 11.110 1.00 88.31 180 ALA A O 1
ATOM 1491 N N . PRO A 1 181 ? -8.524 -16.774 10.863 1.00 87.44 181 PRO A N 1
ATOM 1492 C CA . PRO A 1 181 ? -7.201 -17.385 10.782 1.00 87.44 181 PRO A CA 1
ATOM 1493 C C . PRO A 1 181 ? -6.616 -17.272 9.366 1.00 87.44 181 PRO A C 1
ATOM 1495 O O . PRO A 1 181 ? -7.308 -17.523 8.382 1.00 87.44 181 PRO A O 1
ATOM 1498 N N . ILE A 1 182 ? -5.313 -16.987 9.260 1.00 88.06 182 ILE A N 1
ATOM 1499 C CA . ILE A 1 182 ? -4.543 -17.132 8.012 1.00 88.06 182 ILE A CA 1
ATOM 1500 C C . ILE A 1 182 ? -3.705 -18.421 8.136 1.00 88.06 182 ILE A C 1
ATOM 1502 O O . ILE A 1 182 ? -2.720 -18.430 8.880 1.00 88.06 182 ILE A O 1
ATOM 1506 N N . PRO A 1 183 ? -4.081 -19.535 7.475 1.00 87.62 183 PRO A N 1
ATOM 1507 C CA . PRO A 1 183 ? -3.531 -20.868 7.746 1.00 87.62 183 PRO A CA 1
ATOM 1508 C C . PRO A 1 183 ? -2.154 -21.129 7.095 1.00 87.62 183 PRO A C 1
ATOM 1510 O O . PRO A 1 183 ? -1.960 -22.107 6.374 1.00 87.62 183 PRO A O 1
ATOM 1513 N N . LEU A 1 184 ? -1.155 -20.297 7.413 1.00 87.81 184 LEU A N 1
ATOM 1514 C CA . LEU A 1 184 ? 0.200 -20.326 6.829 1.00 87.81 184 LEU A CA 1
ATOM 1515 C C . LEU A 1 184 ? 0.979 -21.642 7.022 1.00 87.81 184 LEU A C 1
ATOM 1517 O O . LEU A 1 184 ? 2.015 -21.824 6.391 1.00 87.81 184 LEU A O 1
ATOM 1521 N N . ARG A 1 185 ? 0.538 -22.562 7.890 1.00 85.12 185 ARG A N 1
ATOM 1522 C CA . ARG A 1 185 ? 1.190 -23.875 8.068 1.00 85.12 185 ARG A CA 1
ATOM 1523 C C . ARG A 1 185 ? 0.675 -24.940 7.095 1.00 85.12 185 ARG A C 1
ATOM 1525 O O . ARG A 1 185 ? 1.424 -25.852 6.758 1.00 85.12 185 ARG A O 1
ATOM 1532 N N . THR A 1 186 ? -0.589 -24.854 6.690 1.00 87.00 186 THR A N 1
ATOM 1533 C CA . THR A 1 186 ? -1.295 -25.918 5.955 1.00 87.00 186 THR A CA 1
ATOM 1534 C C . THR A 1 186 ? -1.675 -25.510 4.538 1.00 87.00 186 THR A C 1
ATOM 1536 O O . THR A 1 186 ? -1.685 -26.357 3.651 1.00 87.00 186 THR A O 1
ATOM 1539 N N . ASP A 1 187 ? -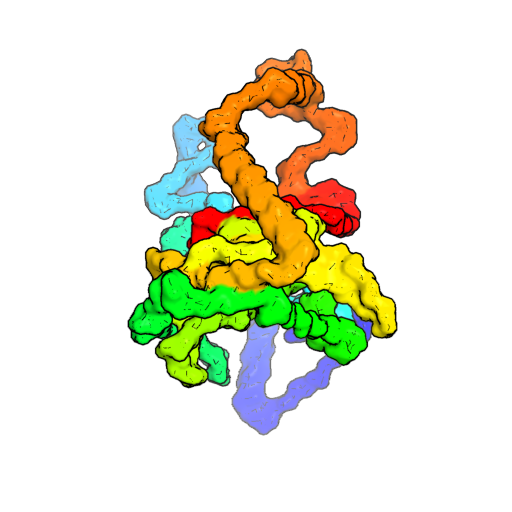1.973 -24.230 4.316 1.00 88.19 187 ASP A N 1
ATOM 1540 C CA . ASP A 1 187 ? -2.404 -23.709 3.023 1.00 88.19 187 ASP A CA 1
ATOM 1541 C C . ASP A 1 187 ? -1.225 -23.086 2.262 1.00 88.19 187 ASP A C 1
ATOM 1543 O O . ASP A 1 187 ? -0.679 -22.049 2.649 1.00 88.19 187 ASP A O 1
ATOM 1547 N N . LYS A 1 188 ? -0.844 -23.730 1.155 1.00 86.00 188 LYS A N 1
ATOM 1548 C CA . LYS A 1 188 ? 0.254 -23.288 0.286 1.00 86.00 188 LYS A CA 1
ATOM 1549 C C . LYS A 1 188 ? -0.088 -22.035 -0.526 1.00 86.00 188 LYS A C 1
ATOM 1551 O O . LYS A 1 188 ? 0.802 -21.226 -0.755 1.00 86.00 188 LYS A O 1
ATOM 1556 N N . ALA A 1 189 ? -1.350 -21.826 -0.903 1.00 83.19 189 ALA A N 1
ATOM 1557 C CA . ALA A 1 189 ? -1.754 -20.614 -1.617 1.00 83.19 189 ALA A CA 1
ATOM 1558 C C . ALA A 1 189 ? -1.675 -19.389 -0.689 1.00 83.19 189 ALA A C 1
ATOM 1560 O O . ALA A 1 189 ? -1.215 -18.317 -1.085 1.00 83.19 189 ALA A O 1
ATOM 1561 N N . MET A 1 190 ? -2.030 -19.563 0.590 1.00 84.00 190 MET A N 1
ATOM 1562 C CA . MET A 1 190 ? -1.816 -18.527 1.608 1.00 84.00 190 MET A CA 1
ATOM 1563 C C . MET A 1 190 ? -0.326 -18.306 1.907 1.00 84.00 190 MET A C 1
ATOM 1565 O O . MET A 1 190 ? 0.070 -17.165 2.143 1.00 84.00 190 MET A O 1
ATOM 1569 N N . GLN A 1 191 ? 0.517 -19.347 1.860 1.00 86.06 191 GLN A N 1
ATOM 1570 C CA . GLN A 1 191 ? 1.974 -19.175 1.939 1.00 86.06 191 GLN A CA 1
ATOM 1571 C C . GLN A 1 191 ? 2.499 -18.313 0.784 1.00 86.06 191 GLN A C 1
ATOM 1573 O O . GLN A 1 191 ? 3.160 -17.315 1.047 1.00 86.06 191 GLN A O 1
ATOM 1578 N N . GLU A 1 192 ? 2.171 -18.636 -0.469 1.00 81.94 192 GLU A N 1
ATOM 1579 C CA . GLU A 1 192 ? 2.617 -17.868 -1.645 1.00 81.94 192 GLU A CA 1
ATOM 1580 C C . GLU A 1 192 ? 2.179 -16.392 -1.576 1.00 81.94 192 GLU A C 1
ATOM 1582 O O . GLU A 1 192 ? 2.984 -15.494 -1.835 1.00 81.94 192 GLU A O 1
ATOM 1587 N N . LYS A 1 193 ? 0.943 -16.129 -1.126 1.00 82.69 193 LYS A N 1
ATOM 1588 C CA . LYS A 1 193 ? 0.407 -14.767 -0.977 1.00 82.69 193 LYS A CA 1
ATOM 1589 C C . LYS A 1 193 ? 1.066 -13.964 0.152 1.00 82.69 193 LYS A C 1
ATOM 1591 O O . LYS A 1 193 ? 1.381 -12.789 -0.035 1.00 82.69 193 LYS A O 1
ATOM 1596 N N . TYR A 1 194 ? 1.257 -14.554 1.335 1.00 85.50 194 TYR A N 1
ATOM 1597 C CA . TYR A 1 194 ? 1.662 -13.815 2.543 1.00 85.50 194 TYR A CA 1
ATOM 1598 C C . TYR A 1 194 ? 3.131 -13.986 2.946 1.00 85.50 194 TYR A C 1
ATOM 1600 O O . TYR A 1 194 ? 3.610 -13.215 3.775 1.00 85.50 194 TYR A O 1
ATOM 1608 N N . VAL A 1 195 ? 3.870 -14.946 2.393 1.00 85.12 195 VAL A N 1
ATOM 1609 C CA . VAL A 1 195 ? 5.271 -15.217 2.752 1.00 85.12 195 VAL A CA 1
ATOM 1610 C C . VAL A 1 195 ? 6.196 -14.738 1.631 1.00 85.12 195 VAL A C 1
ATOM 1612 O O . VAL A 1 195 ? 5.924 -14.901 0.447 1.00 85.12 195 VAL A O 1
ATOM 1615 N N . SER A 1 196 ? 7.294 -14.085 2.004 1.00 79.81 196 SER A N 1
ATOM 1616 C CA . SER A 1 196 ? 8.343 -13.668 1.067 1.00 79.81 196 SER A CA 1
ATOM 1617 C C . SER A 1 196 ? 9.394 -14.765 0.873 1.00 79.81 196 SER A C 1
ATOM 1619 O O . SER A 1 196 ? 9.483 -15.702 1.660 1.00 79.81 196 SER A O 1
ATOM 1621 N N . GLU A 1 197 ? 10.246 -14.617 -0.139 1.00 72.25 197 GLU A N 1
ATOM 1622 C CA . GLU A 1 197 ? 11.258 -15.615 -0.535 1.00 72.25 197 GLU A CA 1
ATOM 1623 C C . GLU A 1 197 ? 12.252 -16.008 0.575 1.00 72.25 197 GLU A C 1
ATOM 1625 O O . GLU A 1 197 ? 12.819 -17.094 0.532 1.00 72.25 197 GLU A O 1
ATOM 1630 N N . VAL A 1 198 ? 12.434 -15.160 1.593 1.00 76.88 198 VAL A N 1
ATOM 1631 C CA . VAL A 1 198 ? 13.292 -15.430 2.765 1.00 76.88 198 VAL A CA 1
ATOM 1632 C C . VAL A 1 198 ? 12.517 -15.970 3.979 1.00 76.88 198 VAL A C 1
ATOM 1634 O O . VAL A 1 198 ? 13.018 -15.947 5.099 1.00 76.88 198 VAL A O 1
ATOM 1637 N N . GLY A 1 199 ? 11.262 -16.390 3.799 1.00 77.25 199 GLY A N 1
ATOM 1638 C CA . GLY A 1 199 ? 10.411 -16.928 4.866 1.00 77.25 199 GLY A CA 1
ATOM 1639 C C . GLY A 1 199 ? 9.774 -15.885 5.796 1.00 77.25 199 GLY A C 1
ATOM 1640 O O . GLY A 1 199 ? 8.995 -16.254 6.673 1.00 77.25 199 GLY A O 1
ATOM 1641 N N . THR A 1 200 ? 10.044 -14.584 5.621 1.00 81.94 200 THR A N 1
ATOM 1642 C CA . THR A 1 200 ? 9.397 -13.520 6.416 1.00 81.94 200 THR A CA 1
ATOM 1643 C C . THR A 1 200 ? 8.031 -13.139 5.847 1.00 81.94 200 THR A C 1
ATOM 1645 O O . THR A 1 200 ? 7.845 -13.151 4.628 1.00 81.94 200 THR A O 1
ATOM 1648 N N . LEU A 1 201 ? 7.102 -12.725 6.711 1.00 83.25 201 LEU A N 1
ATOM 1649 C CA . LEU A 1 201 ? 5.769 -12.245 6.331 1.00 83.25 201 LEU A CA 1
ATOM 1650 C C . LEU A 1 201 ? 5.840 -10.979 5.448 1.00 83.25 201 LEU A C 1
ATOM 1652 O O . LEU A 1 201 ? 6.637 -10.077 5.705 1.00 83.25 201 LEU A O 1
ATOM 1656 N N . ARG A 1 202 ? 4.984 -10.892 4.426 1.00 83.19 202 ARG A N 1
ATOM 1657 C CA . ARG A 1 202 ? 4.799 -9.713 3.567 1.00 83.19 202 ARG A CA 1
ATOM 1658 C C . ARG A 1 202 ? 3.898 -8.703 4.274 1.00 83.19 202 ARG A C 1
ATOM 1660 O O . ARG A 1 202 ? 2.676 -8.826 4.244 1.00 83.19 202 ARG A O 1
ATOM 1667 N N . LEU A 1 203 ? 4.506 -7.704 4.908 1.00 83.19 203 LEU A N 1
ATOM 1668 C CA . LEU A 1 203 ? 3.791 -6.727 5.737 1.00 83.19 203 LEU A CA 1
ATOM 1669 C C . LEU A 1 203 ? 2.778 -5.887 4.943 1.00 83.19 203 LEU A C 1
ATOM 1671 O O . LEU A 1 203 ? 1.681 -5.667 5.443 1.00 83.19 203 LEU A O 1
ATOM 1675 N N . GLY A 1 204 ? 3.078 -5.526 3.690 1.00 83.12 204 GLY A N 1
ATOM 1676 C CA . GLY A 1 204 ? 2.115 -4.849 2.811 1.00 83.12 204 GLY A CA 1
ATOM 1677 C C . GLY A 1 204 ? 0.828 -5.663 2.608 1.00 83.12 204 GLY A C 1
ATOM 1678 O O . GLY A 1 204 ? -0.264 -5.157 2.853 1.00 83.12 204 GLY A O 1
ATOM 1679 N N . ARG A 1 205 ? 0.954 -6.962 2.289 1.00 85.25 205 ARG A N 1
ATOM 1680 C CA . ARG A 1 205 ? -0.190 -7.889 2.170 1.00 85.25 205 ARG A CA 1
ATOM 1681 C C . ARG A 1 205 ? -0.900 -8.142 3.503 1.00 85.25 205 ARG A C 1
ATOM 1683 O O . ARG A 1 205 ? -2.117 -8.301 3.511 1.00 85.25 205 ARG A O 1
ATOM 1690 N N . LEU A 1 206 ? -0.177 -8.168 4.629 1.00 87.00 206 LEU A N 1
ATOM 1691 C CA . LEU A 1 206 ? -0.807 -8.245 5.952 1.00 87.00 206 LEU A CA 1
ATOM 1692 C C . LEU A 1 206 ? -1.687 -7.014 6.207 1.00 87.00 206 LEU A C 1
ATOM 1694 O O . LEU A 1 206 ? -2.815 -7.168 6.656 1.00 87.00 206 LEU A O 1
ATOM 1698 N N . ILE A 1 207 ? -1.189 -5.812 5.923 1.00 85.62 207 ILE A N 1
ATOM 1699 C CA . ILE A 1 207 ? -1.889 -4.555 6.221 1.00 85.62 207 ILE A CA 1
ATOM 1700 C C . ILE A 1 207 ? -3.082 -4.349 5.282 1.00 85.62 207 ILE A C 1
ATOM 1702 O O . ILE A 1 207 ? -4.147 -3.943 5.739 1.00 85.62 207 ILE A O 1
ATOM 1706 N N . GLU A 1 208 ? -2.959 -4.745 4.015 1.00 85.31 208 GLU A N 1
ATOM 1707 C CA . GLU A 1 208 ? -4.086 -4.880 3.085 1.00 85.31 208 GLU A CA 1
ATOM 1708 C C . GLU A 1 208 ? -5.184 -5.805 3.649 1.00 85.31 208 GLU A C 1
ATOM 1710 O O . GLU A 1 208 ? -6.361 -5.442 3.671 1.00 85.31 208 GLU A O 1
ATOM 1715 N N . ALA A 1 209 ? -4.801 -6.971 4.183 1.00 85.25 209 ALA A N 1
ATOM 1716 C CA . ALA A 1 209 ? -5.731 -7.920 4.794 1.00 85.25 209 ALA A CA 1
ATOM 1717 C C . ALA A 1 209 ? -6.338 -7.415 6.117 1.00 85.25 209 ALA A C 1
ATOM 1719 O O . ALA A 1 209 ? -7.525 -7.631 6.357 1.00 85.25 209 ALA A O 1
ATOM 1720 N N . MET A 1 210 ? -5.568 -6.716 6.958 1.00 87.31 210 MET A N 1
ATOM 1721 C CA . MET A 1 210 ? -6.077 -6.056 8.169 1.00 87.31 210 MET A CA 1
ATOM 1722 C C . MET A 1 210 ? -7.105 -4.976 7.815 1.00 87.31 210 MET A C 1
ATOM 1724 O O . MET A 1 210 ? -8.123 -4.850 8.492 1.00 87.31 210 MET A O 1
ATOM 1728 N N . ASP A 1 211 ? -6.878 -4.235 6.730 1.00 85.94 211 ASP A N 1
ATOM 1729 C CA . ASP A 1 211 ? -7.771 -3.171 6.283 1.00 85.94 211 ASP A CA 1
ATOM 1730 C C . ASP A 1 211 ? -9.097 -3.704 5.710 1.00 85.94 211 ASP A C 1
ATOM 1732 O O . ASP A 1 211 ? -10.164 -3.179 6.049 1.00 85.94 211 ASP A O 1
ATOM 1736 N N . LEU A 1 212 ? -9.030 -4.786 4.917 1.00 83.25 212 LEU A N 1
ATOM 1737 C CA . LEU A 1 212 ? -10.179 -5.589 4.473 1.00 83.25 212 LEU A CA 1
ATOM 1738 C C . LEU A 1 212 ? -10.961 -6.153 5.662 1.00 83.25 212 LEU A C 1
ATOM 1740 O O . LEU A 1 212 ? -12.185 -6.025 5.723 1.00 83.25 212 LEU A O 1
ATOM 1744 N N . PHE A 1 213 ? -10.257 -6.732 6.636 1.00 85.31 213 PHE A N 1
ATOM 1745 C CA . PHE A 1 213 ? -10.869 -7.296 7.833 1.00 85.31 213 PHE A CA 1
ATOM 1746 C C . PHE A 1 213 ? -11.566 -6.226 8.684 1.00 85.31 213 PHE A C 1
ATOM 1748 O O . PHE A 1 213 ? -12.683 -6.444 9.145 1.00 85.31 213 PHE A O 1
ATOM 1755 N N . ALA A 1 214 ? -10.977 -5.034 8.818 1.00 85.12 214 ALA A N 1
ATOM 1756 C CA . ALA A 1 214 ? -11.613 -3.914 9.504 1.00 85.12 214 ALA A CA 1
ATOM 1757 C C . ALA A 1 214 ? -12.914 -3.456 8.811 1.00 85.12 214 ALA A C 1
ATOM 1759 O O . ALA A 1 214 ? -13.889 -3.151 9.493 1.00 85.12 214 ALA A O 1
ATOM 1760 N N . ILE A 1 215 ? -12.973 -3.454 7.470 1.00 82.38 215 ILE A N 1
ATOM 1761 C CA . ILE A 1 215 ? -14.222 -3.167 6.734 1.00 82.38 215 ILE A CA 1
ATOM 1762 C C . ILE A 1 215 ? -15.262 -4.266 6.950 1.00 82.38 215 ILE A C 1
ATOM 1764 O O . ILE A 1 215 ? -16.434 -3.952 7.158 1.00 82.38 215 ILE A O 1
ATOM 1768 N N . TRP A 1 216 ? -14.850 -5.536 6.953 1.00 83.44 216 TRP A N 1
ATOM 1769 C CA . TRP A 1 216 ? -15.747 -6.650 7.258 1.00 83.44 216 TRP A CA 1
ATOM 1770 C C . TRP A 1 216 ? -16.358 -6.516 8.660 1.00 83.44 216 TRP A C 1
ATOM 1772 O O . TRP A 1 216 ? -17.573 -6.620 8.809 1.00 83.44 216 TRP A O 1
ATOM 1782 N N . VAL A 1 217 ? -15.552 -6.184 9.675 1.00 85.75 217 VAL A N 1
ATOM 1783 C CA . VAL A 1 217 ? -16.041 -5.903 11.038 1.00 85.75 217 VAL A CA 1
ATOM 1784 C C . VAL A 1 217 ? -17.051 -4.747 11.040 1.00 85.75 217 VAL A C 1
ATOM 1786 O O . VAL A 1 217 ? -18.116 -4.886 11.637 1.00 85.75 217 VAL A O 1
ATOM 1789 N N . CYS A 1 218 ? -16.799 -3.645 10.319 1.00 85.19 218 CYS A N 1
ATOM 1790 C CA . CYS A 1 218 ? -17.782 -2.560 10.181 1.00 85.19 218 CYS A CA 1
ATOM 1791 C C . CYS A 1 218 ? -19.109 -3.021 9.551 1.00 85.19 218 CYS A C 1
ATOM 1793 O O . CYS A 1 218 ? -20.177 -2.629 10.022 1.00 85.19 218 CYS A O 1
ATOM 1795 N N . GLN A 1 219 ? -19.053 -3.859 8.509 1.00 83.25 219 GLN A N 1
ATOM 1796 C CA . GLN A 1 219 ? -20.241 -4.404 7.842 1.00 83.25 219 GLN A CA 1
ATOM 1797 C C . GLN A 1 219 ? -21.055 -5.322 8.760 1.00 83.25 219 GLN A C 1
ATOM 1799 O O . GLN A 1 219 ? -22.278 -5.245 8.746 1.00 83.25 219 GLN A O 1
ATOM 1804 N N . GLN A 1 220 ? -20.397 -6.147 9.581 1.00 84.12 220 GLN A N 1
ATOM 1805 C CA . GLN A 1 220 ? -21.072 -7.009 10.560 1.00 84.12 220 GLN A CA 1
ATOM 1806 C C . GLN A 1 220 ? -21.577 -6.233 11.791 1.00 84.12 220 GLN A C 1
ATOM 1808 O O . GLN A 1 220 ? -22.541 -6.652 12.437 1.00 84.12 220 GLN A O 1
ATOM 1813 N N . TYR A 1 221 ? -20.955 -5.095 12.122 1.00 86.94 221 TYR A N 1
ATOM 1814 C CA . TYR A 1 221 ? -21.371 -4.232 13.229 1.00 86.94 221 TYR A CA 1
ATOM 1815 C C . TYR A 1 221 ? -22.601 -3.370 12.900 1.00 86.94 221 TYR A C 1
ATOM 1817 O O . TYR A 1 221 ? -23.457 -3.178 13.767 1.00 86.94 221 TYR A O 1
ATOM 1825 N N . VAL A 1 222 ? -22.757 -2.875 11.670 1.00 86.31 222 VAL A N 1
ATOM 1826 C CA . VAL A 1 222 ? -23.961 -2.103 11.317 1.00 86.31 222 VAL A CA 1
ATOM 1827 C C . VAL A 1 222 ? -25.171 -3.026 11.168 1.00 86.31 222 VAL A C 1
ATOM 1829 O O . VAL A 1 222 ? -25.183 -3.934 10.342 1.00 86.31 222 VAL A O 1
ATOM 1832 N N . LYS A 1 223 ? -26.220 -2.768 11.957 1.00 86.19 223 LYS A N 1
ATOM 1833 C CA . LYS A 1 223 ? -27.483 -3.519 11.928 1.00 86.19 223 LYS A CA 1
ATOM 1834 C C . LYS A 1 223 ? -28.657 -2.573 11.706 1.00 86.19 223 LYS A C 1
ATOM 1836 O O . LYS A 1 223 ? -28.982 -1.768 12.579 1.00 86.19 223 LYS A O 1
ATOM 1841 N N . ILE A 1 224 ? -29.305 -2.722 10.551 1.00 86.25 224 ILE A N 1
ATOM 1842 C CA . ILE A 1 224 ? -30.482 -1.959 10.122 1.00 86.25 224 ILE A CA 1
ATOM 1843 C C . ILE A 1 224 ? -31.699 -2.878 10.229 1.00 86.25 224 ILE A C 1
ATOM 1845 O O . ILE A 1 224 ? -31.723 -3.935 9.606 1.00 86.25 224 ILE A O 1
ATOM 1849 N N . LEU A 1 225 ? -32.709 -2.488 11.009 1.00 84.69 225 LEU A N 1
ATOM 1850 C CA . LEU A 1 225 ? -33.896 -3.324 11.250 1.00 84.69 225 LEU A CA 1
ATOM 1851 C C . LEU A 1 225 ? -34.803 -3.456 10.013 1.00 84.69 225 LEU A C 1
ATOM 1853 O O . LEU A 1 225 ? -35.434 -4.489 9.825 1.00 84.69 225 LEU A O 1
ATOM 1857 N N . ASN A 1 226 ? -34.829 -2.429 9.159 1.00 84.25 226 ASN A N 1
ATOM 1858 C CA . ASN A 1 226 ? -35.732 -2.328 8.006 1.00 84.25 226 ASN A CA 1
ATOM 1859 C C . ASN A 1 226 ? -35.101 -2.793 6.676 1.00 84.25 226 ASN A C 1
ATOM 1861 O O . ASN A 1 226 ? -35.677 -2.552 5.614 1.00 84.25 226 ASN A O 1
ATOM 1865 N N . LEU A 1 227 ? -33.913 -3.411 6.704 1.00 84.44 227 LEU A N 1
ATOM 1866 C CA . LEU A 1 227 ? -33.242 -3.910 5.501 1.00 84.44 227 LEU A CA 1
ATOM 1867 C C . LEU A 1 227 ? -33.747 -5.329 5.160 1.00 84.44 227 LEU A C 1
ATOM 1869 O O . LEU A 1 227 ? -33.668 -6.209 6.020 1.00 84.44 227 LEU A O 1
ATOM 1873 N N . PRO A 1 228 ? -34.243 -5.593 3.935 1.00 84.81 228 PRO A N 1
ATOM 1874 C CA . PRO A 1 228 ? -34.639 -6.940 3.528 1.00 84.81 228 PRO A CA 1
ATOM 1875 C C . PRO A 1 228 ? -33.454 -7.920 3.542 1.00 84.81 228 PRO A C 1
ATOM 1877 O O . PRO A 1 228 ? -32.347 -7.532 3.172 1.00 84.81 228 PRO A O 1
ATOM 1880 N N . PRO A 1 229 ? -33.662 -9.209 3.869 1.00 76.38 229 PRO A N 1
ATOM 1881 C CA . PRO A 1 229 ? -32.571 -10.181 4.008 1.00 76.38 229 PRO A CA 1
ATOM 1882 C C . PRO A 1 229 ? -31.814 -10.485 2.703 1.00 76.38 229 PRO A C 1
ATOM 1884 O O . PRO A 1 229 ? -30.688 -10.968 2.759 1.00 76.38 229 PRO A O 1
ATOM 1887 N N . ASN A 1 230 ? -32.410 -10.190 1.542 1.00 77.88 230 ASN A N 1
ATOM 1888 C CA . ASN A 1 230 ? -31.781 -10.356 0.226 1.00 77.88 230 ASN A CA 1
ATOM 1889 C C . ASN A 1 230 ? -31.112 -9.071 -0.301 1.00 77.88 230 ASN A C 1
ATOM 1891 O O . ASN A 1 230 ? -30.523 -9.105 -1.379 1.00 77.88 230 ASN A O 1
ATOM 1895 N N . GLU A 1 231 ? -31.223 -7.942 0.406 1.00 77.88 231 GLU A N 1
ATOM 1896 C CA . GLU A 1 231 ? -30.648 -6.663 -0.021 1.00 77.88 231 GLU A CA 1
ATOM 1897 C C . GLU A 1 231 ? -29.252 -6.452 0.571 1.00 77.88 231 GLU A C 1
ATOM 1899 O O . GLU A 1 231 ? -28.959 -6.814 1.712 1.00 77.88 231 GLU A O 1
ATOM 1904 N N . HIS A 1 232 ? -28.368 -5.822 -0.202 1.00 77.62 232 HIS A N 1
ATOM 1905 C CA . HIS A 1 232 ? -27.039 -5.473 0.290 1.00 77.62 232 HIS A CA 1
ATOM 1906 C C . HIS A 1 232 ? -27.090 -4.273 1.242 1.00 77.62 232 HIS A C 1
ATOM 1908 O O . HIS A 1 232 ? -27.893 -3.355 1.077 1.00 77.62 232 HIS A O 1
ATOM 1914 N N . LEU A 1 233 ? -26.160 -4.233 2.201 1.00 80.06 233 LEU A N 1
ATOM 1915 C CA . LEU A 1 233 ? -26.033 -3.117 3.137 1.00 80.06 233 LEU A CA 1
ATOM 1916 C C . LEU A 1 233 ? -25.896 -1.771 2.370 1.00 80.06 233 LEU A C 1
ATOM 1918 O O . LEU A 1 233 ? -25.050 -1.664 1.471 1.00 80.06 233 LEU A O 1
ATOM 1922 N N . PRO A 1 234 ? -26.678 -0.724 2.714 1.00 82.06 234 PRO A N 1
ATOM 1923 C CA . PRO A 1 234 ? -26.651 0.590 2.057 1.00 82.06 234 PRO A CA 1
ATOM 1924 C C . PRO A 1 234 ? -25.449 1.459 2.488 1.00 82.06 234 PRO A C 1
ATOM 1926 O O . PRO A 1 234 ? -25.537 2.687 2.485 1.00 82.06 234 PRO A O 1
ATOM 1929 N N . TYR A 1 235 ? -24.345 0.829 2.907 1.00 78.38 235 TYR A N 1
ATOM 1930 C CA . TYR A 1 235 ? -23.185 1.467 3.532 1.00 78.38 235 TYR A CA 1
ATOM 1931 C C . TYR A 1 235 ? -21.910 1.129 2.768 1.00 78.38 235 TYR A C 1
ATOM 1933 O O . TYR A 1 235 ? -21.644 -0.035 2.464 1.00 78.38 235 TYR A O 1
ATOM 1941 N N . ILE A 1 236 ? -21.084 2.146 2.548 1.00 77.62 236 ILE A N 1
ATOM 1942 C CA . ILE A 1 236 ? -19.700 2.010 2.098 1.00 77.62 236 ILE A CA 1
ATOM 1943 C C . ILE A 1 236 ? -18.796 2.484 3.233 1.00 77.62 236 ILE A C 1
ATOM 1945 O O . ILE A 1 236 ? -19.027 3.540 3.821 1.00 77.62 236 ILE A O 1
ATOM 1949 N N . PHE A 1 237 ? -17.767 1.702 3.552 1.00 80.44 237 PHE A N 1
ATOM 1950 C CA . PHE A 1 237 ? -16.766 2.079 4.547 1.00 80.44 237 PHE A CA 1
ATOM 1951 C C . PHE A 1 237 ? -15.486 2.514 3.843 1.00 80.44 237 PHE A C 1
ATOM 1953 O O . PHE A 1 237 ? -14.926 1.764 3.046 1.00 80.44 237 PHE A O 1
ATOM 1960 N N . VAL A 1 238 ? -15.038 3.735 4.133 1.00 74.25 238 VAL A N 1
ATOM 1961 C CA . VAL A 1 238 ? -13.838 4.342 3.537 1.00 74.25 238 VAL A CA 1
ATOM 1962 C C . VAL A 1 238 ? -12.835 4.633 4.644 1.00 74.25 238 VAL A C 1
ATOM 1964 O O . VAL A 1 238 ? -13.227 5.053 5.731 1.00 74.25 238 VAL A O 1
ATOM 1967 N N . ASN A 1 239 ? -11.546 4.427 4.395 1.00 79.31 239 ASN A N 1
ATOM 1968 C CA . ASN A 1 239 ? -10.513 4.766 5.371 1.00 79.31 239 ASN A CA 1
ATOM 1969 C C . ASN A 1 239 ? -10.421 6.283 5.541 1.00 79.31 239 ASN A C 1
ATOM 1971 O O . ASN A 1 239 ? -10.451 7.017 4.559 1.00 79.31 239 ASN A O 1
ATOM 1975 N N . ILE A 1 240 ? -10.291 6.736 6.786 1.00 69.81 240 ILE A N 1
ATOM 1976 C CA . ILE A 1 240 ? -9.944 8.121 7.114 1.00 69.81 240 ILE A CA 1
ATOM 1977 C C . ILE A 1 240 ? -8.485 8.157 7.566 1.00 69.81 240 ILE A C 1
ATOM 1979 O O . ILE A 1 240 ? -7.661 8.835 6.962 1.00 69.81 240 ILE A O 1
ATOM 1983 N N . ILE A 1 241 ? -8.177 7.405 8.627 1.00 71.94 241 ILE A N 1
ATOM 1984 C CA . ILE A 1 241 ? -6.862 7.337 9.268 1.00 71.94 241 ILE A CA 1
ATOM 1985 C C . ILE A 1 241 ? -6.597 5.889 9.690 1.00 71.94 241 ILE A C 1
ATOM 1987 O O . ILE A 1 241 ? -7.498 5.230 10.213 1.00 71.94 241 ILE A O 1
ATOM 1991 N N . VAL A 1 242 ? -5.365 5.412 9.533 1.00 66.12 242 VAL A N 1
ATOM 1992 C CA . VAL A 1 242 ? -4.856 4.253 10.279 1.00 66.12 242 VAL A CA 1
ATOM 1993 C C . VAL A 1 242 ? -3.859 4.764 11.306 1.00 66.12 242 VAL A C 1
ATOM 1995 O O . VAL A 1 242 ? -2.783 5.229 10.945 1.00 66.12 242 VAL A O 1
ATOM 1998 N N . ASN A 1 243 ? -4.269 4.710 12.572 1.00 59.81 243 ASN A N 1
ATOM 1999 C CA . ASN A 1 243 ? -3.477 5.091 13.735 1.00 59.81 243 ASN A CA 1
ATOM 2000 C C . ASN A 1 243 ? -2.416 4.022 14.035 1.00 59.81 243 ASN A C 1
ATOM 2002 O O . ASN A 1 243 ? -2.576 2.844 13.689 1.00 59.81 243 ASN A O 1
ATOM 2006 N N . SER A 1 244 ? -1.366 4.450 14.733 1.00 51.62 244 SER A N 1
ATOM 2007 C CA . SER A 1 244 ? -0.174 3.653 14.999 1.00 51.62 244 SER A CA 1
ATOM 2008 C C . SER A 1 244 ? -0.433 2.363 15.776 1.00 51.62 244 SER A C 1
ATOM 2010 O O . SER A 1 244 ? -1.479 2.152 16.395 1.00 51.62 244 SER A O 1
ATOM 2012 N N . MET A 1 245 ? 0.552 1.465 15.735 1.00 47.56 245 MET A N 1
ATOM 2013 C CA . MET A 1 245 ? 0.421 0.089 16.218 1.00 47.56 245 MET A CA 1
ATOM 2014 C C . MET A 1 245 ? 0.580 -0.032 17.758 1.00 47.56 245 MET A C 1
ATOM 2016 O O . MET A 1 245 ? 1.344 -0.868 18.246 1.00 47.56 245 MET A O 1
ATOM 2020 N N . SER A 1 246 ? -0.138 0.836 18.504 1.00 27.50 246 SER A N 1
ATOM 2021 C CA . SER A 1 246 ? -0.390 0.879 19.968 1.00 27.50 246 SER A CA 1
ATOM 2022 C C . SER A 1 246 ? -1.556 1.856 20.297 1.00 27.50 246 SER A C 1
ATOM 2024 O O . SER A 1 246 ? -1.523 2.984 19.817 1.00 27.50 246 SER A O 1
ATOM 2026 N N . ILE A 1 247 ? -2.604 1.583 21.099 1.00 26.06 247 ILE A N 1
ATOM 2027 C CA . ILE A 1 247 ? -3.058 0.352 21.785 1.00 26.06 247 ILE A CA 1
ATOM 2028 C C . ILE A 1 247 ? -4.605 0.147 21.640 1.00 26.06 247 ILE A C 1
ATOM 2030 O O . ILE A 1 247 ? -5.168 0.649 20.673 1.00 26.06 247 ILE A O 1
ATOM 2034 N N . LEU A 1 248 ? -5.265 -0.657 22.493 1.00 32.38 248 LEU A N 1
ATOM 2035 C CA . LEU A 1 248 ? -6.689 -1.101 22.527 1.00 32.38 248 LEU A CA 1
ATOM 2036 C C . LEU A 1 248 ? -7.822 -0.141 22.038 1.00 32.38 248 LEU A C 1
ATOM 2038 O O . LEU A 1 248 ? -7.660 1.071 21.907 1.00 32.38 248 LEU A O 1
ATOM 2042 N N . GLY A 1 249 ? -8.993 -0.718 21.708 1.00 37.09 249 GLY A N 1
ATOM 2043 C CA . GLY A 1 249 ? -9.764 -0.332 20.509 1.00 37.09 249 GLY A CA 1
ATOM 2044 C C . GLY A 1 249 ? -11.202 0.192 20.609 1.00 37.09 249 GLY A C 1
ATOM 2045 O O . GLY A 1 249 ? -11.997 -0.278 21.402 1.00 37.09 249 GLY A O 1
ATOM 2046 N N . GLN A 1 250 ? -11.530 1.135 19.721 1.00 54.50 250 GLN A N 1
ATOM 2047 C CA . GLN A 1 250 ? -12.580 2.158 19.857 1.00 54.50 250 GLN A CA 1
ATOM 2048 C C . GLN A 1 250 ? -14.073 1.768 19.745 1.00 54.50 250 GLN A C 1
ATOM 2050 O O . GLN A 1 250 ? -14.483 0.670 19.384 1.00 54.50 250 GLN A O 1
ATOM 2055 N N . LEU A 1 251 ? -14.873 2.819 19.974 1.00 38.66 251 LEU A N 1
ATOM 2056 C CA . LEU A 1 251 ? -16.307 2.958 19.761 1.00 38.66 251 LEU A CA 1
ATOM 2057 C C . LEU A 1 251 ? -16.647 3.646 18.413 1.00 38.66 251 LEU A C 1
ATOM 2059 O O . LEU A 1 251 ? -15.812 4.351 17.835 1.00 38.66 251 LEU A O 1
ATOM 2063 N N . PRO A 1 252 ? -17.913 3.567 17.965 1.00 37.47 252 PRO A N 1
ATOM 2064 C CA . PRO A 1 252 ? -18.488 4.411 16.925 1.00 37.47 252 PRO A CA 1
ATOM 2065 C C . PRO A 1 252 ? -18.665 5.875 17.359 1.00 37.47 252 PRO A C 1
ATOM 2067 O O . PRO A 1 252 ? -19.181 6.184 18.433 1.00 37.47 252 PRO A O 1
ATOM 2070 N N . ILE A 1 253 ? -18.350 6.793 16.451 1.00 52.56 253 ILE A N 1
ATOM 2071 C CA . ILE A 1 253 ? -18.919 8.147 16.378 1.00 52.56 253 ILE A CA 1
ATOM 2072 C C . ILE A 1 253 ? -20.170 8.057 15.490 1.00 52.56 253 ILE A C 1
ATOM 2074 O O . ILE A 1 253 ? -20.227 7.168 14.650 1.00 52.56 253 ILE A O 1
ATOM 2078 N N . LYS A 1 254 ? -21.138 8.989 15.592 1.00 61.19 254 LYS A N 1
ATOM 2079 C CA . LYS A 1 254 ? -22.397 8.983 14.804 1.00 61.19 254 LYS A CA 1
ATOM 2080 C C . LYS A 1 254 ? -22.269 8.526 13.339 1.00 61.19 254 LYS A C 1
ATOM 2082 O O . LYS A 1 254 ? -23.208 7.907 12.864 1.00 61.19 254 LYS A O 1
ATOM 2087 N N . THR A 1 255 ? -21.159 8.799 12.639 1.00 76.56 255 THR A N 1
ATOM 2088 C CA . THR A 1 255 ? -20.916 8.373 11.243 1.00 76.56 255 THR A CA 1
ATOM 2089 C C . THR A 1 255 ? -19.510 7.788 10.975 1.00 76.56 255 THR A C 1
ATOM 2091 O O . THR A 1 255 ? -19.030 7.836 9.839 1.00 76.56 255 THR A O 1
ATOM 2094 N N . SER A 1 256 ? -18.788 7.288 11.986 1.00 83.38 256 SER A N 1
ATOM 2095 C CA . SER A 1 256 ? -17.456 6.673 11.794 1.00 83.38 256 SER A CA 1
ATOM 2096 C C . SER A 1 256 ? -17.088 5.657 12.882 1.00 83.38 256 SER A C 1
ATOM 2098 O O . SER A 1 256 ? -17.657 5.679 13.968 1.00 83.38 256 SER A O 1
ATOM 2100 N N . LEU A 1 257 ? -16.152 4.750 12.585 1.00 83.62 257 LEU A N 1
ATOM 2101 C CA . LEU A 1 257 ? -15.782 3.592 13.411 1.00 83.62 257 LEU A CA 1
ATOM 2102 C C . LEU A 1 257 ? -14.248 3.469 13.548 1.00 83.62 257 LEU A C 1
ATOM 2104 O O . LEU A 1 257 ? -13.571 3.189 12.566 1.00 83.62 257 LEU A O 1
ATOM 2108 N N . GLU A 1 258 ? -13.714 3.673 14.755 1.00 84.81 258 GLU A N 1
ATOM 2109 C CA . GLU A 1 258 ? -12.491 3.039 15.298 1.00 84.81 258 GLU A CA 1
ATOM 2110 C C . GLU A 1 258 ? -12.557 1.505 15.318 1.00 84.81 258 GLU A C 1
ATOM 2112 O O . GLU A 1 258 ? -13.179 0.968 16.228 1.00 84.81 258 GLU A O 1
ATOM 2117 N N . VAL A 1 259 ? -11.922 0.791 14.384 1.00 85.38 259 VAL A N 1
ATOM 2118 C CA . VAL A 1 259 ? -11.779 -0.676 14.466 1.00 85.38 259 VAL A CA 1
ATOM 2119 C C . VAL A 1 259 ? -10.346 -1.056 14.818 1.00 85.38 259 VAL A C 1
ATOM 2121 O O . VAL A 1 259 ? -9.421 -0.720 14.081 1.00 85.38 259 VAL A O 1
ATOM 2124 N N . SER A 1 260 ? -10.152 -1.817 15.895 1.00 87.12 260 SER A N 1
ATOM 2125 C CA . SER A 1 260 ? -8.832 -2.346 16.257 1.00 87.12 260 SER A CA 1
ATOM 2126 C C . SER A 1 260 ? -8.669 -3.799 15.847 1.00 87.12 260 SER A C 1
ATOM 2128 O O . SER A 1 260 ? -9.386 -4.682 16.310 1.00 87.12 260 SER A O 1
ATOM 2130 N N . VAL A 1 261 ? -7.676 -4.051 14.999 1.00 88.12 261 VAL A N 1
ATOM 2131 C CA . VAL A 1 261 ? -7.355 -5.383 14.481 1.00 88.12 261 VAL A CA 1
ATOM 2132 C C . VAL A 1 261 ? -6.102 -5.887 15.178 1.00 88.12 261 VAL A C 1
ATOM 2134 O O . VAL A 1 261 ? -5.029 -5.328 14.962 1.00 88.12 261 VAL A O 1
ATOM 2137 N N . LEU A 1 262 ? -6.216 -6.939 15.996 1.00 88.81 262 LEU A N 1
ATOM 2138 C CA . LEU A 1 262 ? -5.070 -7.573 16.654 1.00 88.81 262 LEU A CA 1
ATOM 2139 C C . LEU A 1 262 ? -4.552 -8.771 15.852 1.00 88.81 262 LEU A C 1
ATOM 2141 O O . LEU A 1 262 ? -5.309 -9.666 15.489 1.00 88.81 262 LEU A O 1
ATOM 2145 N N . VAL A 1 263 ? -3.240 -8.811 15.619 1.00 88.06 263 VAL A N 1
ATOM 2146 C CA . VAL A 1 263 ? -2.559 -9.885 14.889 1.00 88.06 263 VAL A CA 1
ATOM 2147 C C . VAL A 1 263 ? -1.765 -10.739 15.870 1.00 88.06 263 VAL A C 1
ATOM 2149 O O . VAL A 1 263 ? -0.782 -10.294 16.473 1.00 88.06 263 VAL A O 1
ATOM 2152 N N . HIS A 1 264 ? -2.183 -11.994 16.000 1.00 88.50 264 HIS A N 1
ATOM 2153 C CA . HIS A 1 264 ? -1.552 -12.989 16.858 1.00 88.50 264 HIS A CA 1
ATOM 2154 C C . HIS A 1 264 ? -0.892 -14.079 16.008 1.00 88.50 264 HIS A C 1
ATOM 2156 O O . HIS A 1 264 ? -1.505 -14.632 15.098 1.00 88.50 264 HIS A O 1
ATOM 2162 N N . LEU A 1 265 ? 0.357 -14.416 16.326 1.00 86.06 265 LEU A N 1
ATOM 2163 C CA . LEU A 1 265 ? 1.044 -15.576 15.773 1.00 86.06 265 LEU A CA 1
ATOM 2164 C C . LEU A 1 265 ? 0.761 -16.787 16.667 1.00 86.06 265 LEU A C 1
ATOM 2166 O O . LEU A 1 265 ? 1.144 -16.801 17.841 1.00 86.06 265 LEU A O 1
ATOM 2170 N N . ILE A 1 266 ? 0.103 -17.792 16.092 1.00 87.44 266 ILE A N 1
ATOM 2171 C CA . ILE A 1 266 ? -0.227 -19.059 16.749 1.00 87.44 266 ILE A CA 1
ATOM 2172 C C . ILE A 1 266 ? 0.814 -20.103 16.338 1.00 87.44 266 ILE A C 1
ATOM 2174 O O . ILE A 1 266 ? 0.899 -20.475 15.169 1.00 87.44 266 ILE A O 1
ATOM 2178 N N . ASN A 1 267 ? 1.594 -20.596 17.301 1.00 84.06 267 ASN A N 1
ATOM 2179 C CA . ASN A 1 267 ? 2.518 -21.710 17.109 1.00 84.06 267 ASN A CA 1
ATOM 2180 C C . ASN A 1 267 ? 2.091 -22.889 17.996 1.00 84.06 267 ASN A C 1
ATOM 2182 O O . ASN A 1 267 ? 2.350 -22.922 19.201 1.00 84.06 267 ASN A O 1
ATOM 2186 N N . GLY A 1 268 ? 1.370 -23.844 17.403 1.00 82.38 268 GLY A N 1
ATOM 2187 C CA . GLY A 1 268 ? 0.754 -24.942 18.147 1.00 82.38 268 GLY A CA 1
ATOM 2188 C C . GLY A 1 268 ? -0.295 -24.415 19.129 1.00 82.38 268 GLY A C 1
ATOM 2189 O O . GLY A 1 268 ? -1.318 -23.890 18.704 1.00 82.38 268 GLY A O 1
ATOM 2190 N N . LYS A 1 269 ? -0.032 -24.550 20.435 1.00 82.62 269 LYS A N 1
ATOM 2191 C CA . LYS A 1 269 ? -0.897 -24.026 21.510 1.00 82.62 269 LYS A CA 1
ATOM 2192 C C . LYS A 1 269 ? -0.503 -22.625 22.003 1.00 82.62 269 LYS A C 1
ATOM 2194 O O . LYS A 1 269 ? -1.239 -22.044 22.792 1.00 82.62 269 LYS A O 1
ATOM 2199 N N . VAL A 1 270 ? 0.643 -22.085 21.578 1.00 87.94 270 VAL A N 1
ATOM 2200 C CA . VAL A 1 270 ? 1.134 -20.778 22.042 1.00 87.94 270 VAL A CA 1
ATOM 2201 C C . VAL A 1 270 ? 0.616 -19.678 21.123 1.00 87.94 270 VAL A C 1
ATOM 2203 O O . VAL A 1 270 ? 0.892 -19.687 19.924 1.00 87.94 270 VAL A O 1
ATOM 2206 N N . MET A 1 271 ? -0.106 -18.715 21.692 1.00 86.31 271 MET A N 1
ATOM 2207 C CA . MET A 1 271 ? -0.574 -17.515 21.002 1.00 86.31 271 MET A CA 1
ATOM 2208 C C . MET A 1 271 ? 0.268 -16.317 21.449 1.00 86.31 271 MET A C 1
ATOM 2210 O O . MET A 1 271 ? 0.279 -15.968 22.624 1.00 86.31 271 MET A O 1
ATOM 2214 N N . SER A 1 272 ? 0.965 -15.674 20.513 1.00 83.19 272 SER A N 1
ATOM 2215 C CA . SER A 1 272 ? 1.812 -14.504 20.782 1.00 83.19 272 SER A CA 1
ATOM 2216 C C . SER A 1 272 ? 1.298 -13.286 20.015 1.00 83.19 272 SER A C 1
ATOM 2218 O O . SER A 1 272 ? 1.111 -13.355 18.801 1.00 83.19 272 SER A O 1
ATOM 2220 N N . LYS A 1 273 ? 1.049 -12.163 20.699 1.00 82.12 273 LYS A N 1
ATOM 2221 C CA . LYS A 1 273 ? 0.691 -10.900 20.030 1.00 82.12 273 LYS A CA 1
ATOM 2222 C C . LYS A 1 273 ? 1.897 -10.425 19.210 1.00 82.12 273 LYS A C 1
ATOM 2224 O O . LYS A 1 273 ? 3.007 -10.376 19.734 1.00 82.12 273 LYS A O 1
ATOM 2229 N N . ARG A 1 274 ? 1.696 -10.106 17.927 1.00 81.69 274 ARG A N 1
ATOM 2230 C CA . ARG A 1 274 ? 2.763 -9.625 17.027 1.00 81.69 274 ARG A CA 1
ATOM 2231 C C . ARG A 1 274 ? 2.618 -8.163 16.662 1.00 81.69 274 ARG A C 1
ATOM 2233 O O . ARG A 1 274 ? 3.582 -7.421 16.765 1.00 81.69 274 ARG A O 1
ATOM 2240 N N . THR A 1 275 ? 1.427 -7.762 16.248 1.00 80.38 275 THR A N 1
ATOM 2241 C CA . THR A 1 275 ? 1.100 -6.366 15.971 1.00 80.38 275 THR A CA 1
ATOM 2242 C C . THR A 1 275 ? -0.402 -6.162 16.146 1.00 80.38 275 THR A C 1
ATOM 2244 O O . THR A 1 275 ? -1.140 -7.108 16.420 1.00 80.38 275 THR A O 1
ATOM 2247 N N . HIS A 1 276 ? -0.859 -4.928 16.047 1.00 82.94 276 HIS A N 1
ATOM 2248 C CA . HIS A 1 276 ? -2.263 -4.566 15.928 1.00 82.94 276 HIS A CA 1
ATOM 2249 C C . HIS A 1 276 ? -2.345 -3.164 15.322 1.00 82.94 276 HIS A C 1
ATOM 2251 O O . HIS A 1 276 ? -1.388 -2.409 15.437 1.00 82.94 276 HIS A O 1
ATOM 2257 N N . GLY A 1 277 ? -3.456 -2.812 14.682 1.00 82.81 277 GLY A N 1
ATOM 2258 C CA . GLY A 1 277 ? -3.647 -1.489 14.082 1.00 82.81 277 GLY A CA 1
ATOM 2259 C C . GLY A 1 277 ? -5.038 -0.942 14.364 1.00 82.81 277 GLY A C 1
ATOM 2260 O O . GLY A 1 277 ? -5.987 -1.717 14.499 1.00 82.81 277 GLY A O 1
ATOM 2261 N N . ASN A 1 278 ? -5.146 0.384 14.435 1.00 84.94 278 ASN A N 1
ATOM 2262 C CA . ASN A 1 278 ? -6.372 1.106 14.768 1.00 84.94 278 ASN A CA 1
ATOM 2263 C C . ASN A 1 278 ? -6.891 1.842 13.519 1.00 84.94 278 ASN A C 1
ATOM 2265 O O . ASN A 1 278 ? -6.370 2.888 13.138 1.00 84.94 278 ASN A O 1
ATOM 2269 N N . PHE A 1 279 ? -7.909 1.287 12.865 1.00 85.88 279 PHE A N 1
ATOM 2270 C CA . PHE A 1 279 ? -8.423 1.727 11.566 1.00 85.88 279 PHE A CA 1
ATOM 2271 C C . PHE A 1 279 ? -9.684 2.577 11.724 1.00 85.88 279 PHE A C 1
ATOM 2273 O O . PHE A 1 279 ? -10.764 2.035 11.961 1.00 85.88 279 PHE A O 1
ATOM 2280 N N . LEU A 1 280 ? -9.575 3.895 11.540 1.00 86.31 280 LEU A N 1
ATOM 2281 C CA . LEU A 1 280 ? -10.716 4.810 11.517 1.00 86.31 280 LEU A CA 1
ATOM 2282 C C . LEU A 1 280 ? -11.400 4.780 10.148 1.00 86.31 280 LEU A C 1
ATOM 2284 O O . LEU A 1 280 ? -10.861 5.280 9.158 1.00 86.31 280 LEU A O 1
ATOM 2288 N N . LYS A 1 281 ? -12.618 4.240 10.109 1.00 85.19 281 LYS A N 1
ATOM 2289 C CA . LYS A 1 281 ? -13.467 4.149 8.915 1.00 85.19 281 LYS A CA 1
ATOM 2290 C C . LYS A 1 281 ? -14.577 5.206 8.941 1.00 85.19 281 LYS A C 1
ATOM 2292 O O . LYS A 1 281 ? -15.273 5.349 9.944 1.00 85.19 281 LYS A O 1
ATOM 2297 N N . ALA A 1 282 ? -14.798 5.913 7.837 1.00 85.75 282 ALA A N 1
ATOM 2298 C CA . ALA A 1 282 ? -16.012 6.690 7.591 1.00 85.75 282 ALA A CA 1
ATOM 2299 C C . ALA A 1 282 ? -17.134 5.749 7.148 1.00 85.75 282 ALA A C 1
ATOM 2301 O O . ALA A 1 282 ? -16.922 4.953 6.235 1.00 85.75 282 ALA A O 1
ATOM 2302 N N . ALA A 1 283 ? -18.327 5.888 7.722 1.00 85.88 283 ALA A N 1
ATOM 2303 C CA . ALA A 1 283 ? -19.535 5.308 7.153 1.00 85.88 283 ALA A CA 1
ATOM 2304 C C . ALA A 1 283 ? -20.125 6.286 6.128 1.00 85.88 283 ALA A C 1
ATOM 2306 O O . ALA A 1 283 ? -20.434 7.436 6.450 1.00 85.88 283 ALA A O 1
ATOM 2307 N N . ARG A 1 284 ? -20.269 5.832 4.885 1.00 83.81 284 ARG A N 1
ATOM 2308 C CA . ARG A 1 284 ? -20.842 6.573 3.758 1.00 83.81 284 ARG A CA 1
ATOM 2309 C C . ARG A 1 284 ? -22.126 5.903 3.288 1.00 83.81 284 ARG A C 1
ATOM 2311 O O . ARG A 1 284 ? -22.276 4.690 3.421 1.00 83.81 284 ARG A O 1
ATOM 2318 N N . ASN A 1 285 ? -23.043 6.694 2.745 1.00 84.25 285 ASN A N 1
ATOM 2319 C CA . ASN A 1 285 ? -24.260 6.192 2.115 1.00 84.25 285 ASN A CA 1
ATOM 2320 C C . ASN A 1 285 ? -23.939 5.368 0.855 1.00 84.25 285 ASN A C 1
ATOM 2322 O O . ASN A 1 285 ? -22.833 5.444 0.324 1.00 84.25 285 ASN A O 1
ATOM 2326 N N . ALA A 1 286 ? -24.932 4.634 0.347 1.00 79.12 286 ALA A N 1
ATOM 2327 C CA . ALA A 1 286 ? -24.794 3.721 -0.789 1.00 79.12 286 ALA A CA 1
ATOM 2328 C C . ALA A 1 286 ? -24.252 4.345 -2.093 1.00 79.12 286 ALA A C 1
ATOM 2330 O O . ALA A 1 286 ? -23.870 3.591 -2.972 1.00 79.12 286 ALA A O 1
ATOM 2331 N N . THR A 1 287 ? -24.221 5.675 -2.223 1.00 74.38 287 THR A N 1
ATOM 2332 C CA . THR A 1 287 ? -23.706 6.409 -3.397 1.00 74.38 287 THR A CA 1
ATOM 2333 C C . THR A 1 287 ? -22.467 7.260 -3.088 1.00 74.38 287 THR A C 1
ATOM 2335 O O . THR A 1 287 ? -22.117 8.154 -3.854 1.00 74.38 287 THR A O 1
ATOM 2338 N N . ASN A 1 288 ? -21.848 7.067 -1.915 1.00 74.56 288 ASN A N 1
ATOM 2339 C CA . ASN A 1 288 ? -20.695 7.814 -1.381 1.00 74.56 288 ASN A CA 1
ATOM 2340 C C . ASN A 1 288 ? -20.870 9.354 -1.226 1.00 74.56 288 ASN A C 1
ATOM 2342 O O . ASN A 1 288 ? -20.005 10.039 -0.668 1.00 74.56 288 ASN A O 1
ATOM 2346 N N . ALA A 1 289 ? -22.008 9.909 -1.648 1.00 78.56 289 ALA A N 1
ATOM 2347 C CA . ALA A 1 289 ? -22.330 11.335 -1.626 1.00 78.56 289 ALA A CA 1
ATOM 2348 C C . ALA A 1 289 ? -22.430 11.951 -0.215 1.00 78.56 289 ALA A C 1
ATOM 2350 O O . ALA A 1 289 ? -22.261 13.159 -0.064 1.00 78.56 289 ALA A O 1
ATOM 2351 N N . GLY A 1 290 ? -22.695 11.152 0.823 1.00 82.25 290 GLY A N 1
ATOM 2352 C CA . GLY A 1 290 ? -22.902 11.643 2.187 1.00 82.25 290 GLY A CA 1
ATOM 2353 C C . GLY A 1 290 ? -22.526 10.638 3.273 1.00 82.25 290 GLY A C 1
ATOM 2354 O O . GLY A 1 290 ? -22.306 9.456 3.014 1.00 82.25 290 GLY A O 1
ATOM 2355 N N . SER A 1 291 ? -22.441 11.118 4.511 1.00 86.00 291 SER A N 1
ATOM 2356 C CA . SER A 1 291 ? -22.181 10.283 5.688 1.00 86.00 291 SER A CA 1
ATOM 2357 C C . SER A 1 291 ? -23.412 9.451 6.066 1.00 86.00 291 SER A C 1
ATOM 2359 O O . SER A 1 291 ? -24.530 9.961 6.030 1.00 86.00 291 SER A O 1
ATOM 2361 N N . ALA A 1 292 ? -23.212 8.198 6.478 1.00 88.00 292 ALA A N 1
ATOM 2362 C CA . ALA A 1 292 ? -24.274 7.312 6.958 1.00 88.00 292 ALA A CA 1
ATOM 2363 C C . ALA A 1 292 ? -24.170 7.087 8.482 1.00 88.00 292 ALA A C 1
ATOM 2365 O O . ALA A 1 292 ? -23.055 7.003 9.005 1.00 88.00 292 ALA A O 1
ATOM 2366 N N . PRO A 1 293 ? -25.295 7.002 9.217 1.00 89.94 293 PRO A N 1
ATOM 2367 C CA . PRO A 1 293 ? -25.269 6.875 10.671 1.00 89.94 293 PRO A CA 1
ATOM 2368 C C . PRO A 1 293 ? -24.921 5.452 11.125 1.00 89.94 293 PRO A C 1
ATOM 2370 O O . PRO A 1 293 ? -25.405 4.495 10.539 1.00 89.94 293 PRO A O 1
ATOM 2373 N N . VAL A 1 294 ? -24.124 5.272 12.177 1.00 88.81 294 VAL A N 1
ATOM 2374 C CA . VAL A 1 294 ? -23.755 3.937 12.701 1.00 88.81 294 VAL A CA 1
ATOM 2375 C C . VAL A 1 294 ? -24.337 3.675 14.088 1.00 88.81 294 VAL A C 1
ATOM 2377 O O . VAL A 1 294 ? -24.555 4.609 14.864 1.00 88.81 294 VAL A O 1
ATOM 2380 N N . ASN A 1 295 ? -24.593 2.395 14.386 1.00 90.00 295 ASN A N 1
ATOM 2381 C CA . ASN A 1 295 ? -25.206 1.950 15.637 1.00 90.00 295 ASN A CA 1
ATOM 2382 C C . ASN A 1 295 ? -24.437 2.490 16.858 1.00 90.00 295 ASN A C 1
ATOM 2384 O O . ASN A 1 295 ? -23.213 2.323 16.906 1.00 90.00 295 ASN A O 1
ATOM 2388 N N . PRO A 1 296 ? -25.111 3.104 17.850 1.00 87.25 296 PRO A N 1
ATOM 2389 C CA . PRO A 1 296 ? -24.452 3.539 19.076 1.00 87.25 296 PRO A CA 1
ATOM 2390 C C . PRO A 1 296 ? -23.865 2.337 19.820 1.00 87.25 296 PRO A C 1
ATOM 2392 O O . PRO A 1 296 ? -24.462 1.261 19.837 1.00 87.25 296 PRO A O 1
ATOM 2395 N N . LEU A 1 297 ? -22.698 2.502 20.443 1.00 85.12 297 LEU A N 1
ATOM 2396 C CA . LEU A 1 297 ? -22.118 1.427 21.242 1.00 85.12 297 LEU A CA 1
ATOM 2397 C C . LEU A 1 297 ? -22.592 1.505 22.692 1.00 85.12 297 LEU A C 1
ATOM 2399 O O . LEU A 1 297 ? -22.571 2.564 23.319 1.00 85.12 297 LEU A O 1
ATOM 2403 N N . LYS A 1 298 ? -22.992 0.352 23.215 1.00 87.12 298 LYS A N 1
ATOM 2404 C CA . LYS A 1 298 ? -23.289 0.105 24.616 1.00 87.12 298 LYS A CA 1
ATOM 2405 C C . LYS A 1 298 ? -22.017 -0.383 25.313 1.00 87.12 298 LYS A C 1
ATOM 2407 O O . LYS A 1 298 ? -21.506 -1.445 24.971 1.00 87.12 298 LYS A O 1
ATOM 2412 N N . ILE A 1 299 ? -21.537 0.398 26.276 1.00 84.62 299 ILE A N 1
ATOM 2413 C CA . ILE A 1 299 ? -20.453 0.019 27.191 1.00 84.62 299 ILE A CA 1
ATOM 2414 C C . ILE A 1 299 ? -21.079 -0.786 28.337 1.00 84.62 299 ILE A C 1
ATOM 2416 O O . ILE A 1 299 ? -22.036 -0.318 28.956 1.00 84.62 299 ILE A O 1
ATOM 2420 N N . GLU A 1 300 ? -20.567 -1.985 28.606 1.00 84.06 300 GLU A N 1
ATOM 2421 C CA . GLU A 1 300 ? -21.060 -2.885 29.656 1.00 84.06 300 GLU A CA 1
ATOM 2422 C C . GLU A 1 300 ? -19.999 -3.232 30.712 1.00 84.06 300 GLU A C 1
ATOM 2424 O O . GLU A 1 300 ? -20.368 -3.544 31.844 1.00 84.06 300 GLU A O 1
ATOM 2429 N N . THR A 1 301 ? -18.700 -3.182 30.383 1.00 87.69 301 THR A N 1
ATOM 2430 C CA . THR A 1 301 ? -17.611 -3.518 31.325 1.00 87.69 301 THR A CA 1
ATOM 2431 C C . THR A 1 301 ? -16.665 -2.347 31.602 1.00 87.69 301 THR A C 1
ATOM 2433 O O . THR A 1 301 ? -16.563 -1.400 30.823 1.00 87.69 301 THR A O 1
ATOM 2436 N N . GLU A 1 302 ? -15.921 -2.423 32.711 1.00 86.12 302 GLU A N 1
ATOM 2437 C CA . GLU A 1 302 ? -14.906 -1.413 33.051 1.00 86.12 302 GLU A CA 1
ATOM 2438 C C . GLU A 1 302 ? -13.724 -1.424 32.058 1.00 86.12 302 GLU A C 1
ATOM 2440 O O . GLU A 1 302 ? -13.159 -0.374 31.767 1.00 86.12 302 GLU A O 1
ATOM 2445 N N . GLU A 1 303 ? -13.400 -2.578 31.461 1.00 82.06 303 GLU A N 1
ATOM 2446 C CA . GLU A 1 303 ? -12.420 -2.676 30.366 1.00 82.06 303 GLU A CA 1
ATOM 2447 C C . GLU A 1 303 ? -12.898 -1.894 29.131 1.00 82.06 303 GLU A C 1
ATOM 2449 O O . GLU A 1 303 ? -12.158 -1.082 28.579 1.00 82.06 303 GLU A O 1
ATOM 2454 N N . GLU A 1 304 ? -14.164 -2.074 28.731 1.00 81.31 304 GLU A N 1
ATOM 2455 C CA . GLU A 1 304 ? -14.786 -1.335 27.621 1.00 81.31 304 GLU A CA 1
ATOM 2456 C C . GLU A 1 304 ? -14.861 0.180 27.906 1.00 81.31 304 GLU A C 1
ATOM 2458 O O . GLU A 1 304 ? -14.786 0.997 26.985 1.00 81.31 304 GLU A O 1
ATOM 2463 N N . LYS A 1 305 ? -14.957 0.571 29.183 1.00 83.56 305 LYS A N 1
ATOM 2464 C CA . LYS A 1 305 ? -14.927 1.972 29.621 1.00 83.56 305 LYS A CA 1
ATOM 2465 C C . LYS A 1 305 ? -13.522 2.583 29.555 1.00 83.56 305 LYS A C 1
ATOM 2467 O O . LYS A 1 305 ? -13.383 3.662 28.984 1.00 83.56 305 LYS A O 1
ATOM 2472 N N . GLN A 1 306 ? -12.483 1.899 30.039 1.00 82.94 306 GLN A N 1
ATOM 2473 C CA . GLN A 1 306 ? -11.084 2.348 29.894 1.00 82.94 306 GLN A CA 1
ATOM 2474 C C . GLN A 1 306 ? -10.719 2.551 28.417 1.00 82.94 306 GLN A C 1
ATOM 2476 O O . GLN A 1 306 ? -10.198 3.593 28.018 1.00 82.94 306 GLN A O 1
ATOM 2481 N N . ILE A 1 307 ? -11.109 1.586 27.585 1.00 77.44 307 ILE A N 1
ATOM 2482 C CA . ILE A 1 307 ? -11.020 1.641 26.125 1.00 77.44 307 ILE A CA 1
ATOM 2483 C C . ILE A 1 307 ? -11.707 2.898 25.547 1.00 77.44 307 ILE A C 1
ATOM 2485 O O . ILE A 1 307 ? -11.185 3.528 24.620 1.00 77.44 307 ILE A O 1
ATOM 2489 N N . SER A 1 308 ? -12.857 3.296 26.100 1.00 76.56 308 SER A N 1
ATOM 2490 C CA . SER A 1 308 ? -13.569 4.519 25.710 1.00 76.56 308 SER A CA 1
ATOM 2491 C C . SER A 1 308 ? -12.842 5.803 26.100 1.00 76.56 308 SER A C 1
ATOM 2493 O O . SER A 1 308 ? -12.882 6.782 25.353 1.00 76.56 308 SER A O 1
ATOM 2495 N N . GLU A 1 309 ? -12.171 5.824 27.245 1.00 82.38 309 GLU A N 1
ATOM 2496 C CA . GLU A 1 309 ? -11.416 6.990 27.707 1.00 82.38 309 GLU A CA 1
ATOM 2497 C C . GLU A 1 309 ? -10.141 7.185 26.863 1.00 82.38 309 GLU A C 1
ATOM 2499 O O . GLU A 1 309 ? -9.888 8.287 26.362 1.00 82.38 309 GLU A O 1
ATOM 2504 N N . GLU A 1 310 ? -9.401 6.107 26.572 1.00 80.00 310 GLU A N 1
ATOM 2505 C CA . GLU A 1 310 ? -8.261 6.136 25.640 1.00 80.00 310 GLU A CA 1
ATOM 2506 C C . GLU A 1 310 ? -8.663 6.614 24.234 1.00 80.00 310 GLU A C 1
ATOM 2508 O O . GLU A 1 310 ? -7.955 7.401 23.594 1.00 80.00 310 GLU A O 1
ATOM 2513 N N . ALA A 1 311 ? -9.821 6.162 23.746 1.00 75.69 311 ALA A N 1
ATOM 2514 C CA . ALA A 1 311 ? -10.384 6.577 22.469 1.00 75.69 311 ALA A CA 1
ATOM 2515 C C . ALA A 1 311 ? -10.615 8.094 22.387 1.00 75.69 311 ALA A C 1
ATOM 2517 O O . ALA A 1 311 ? -10.302 8.723 21.366 1.00 75.69 311 ALA A O 1
ATOM 2518 N N . GLU A 1 312 ? -11.145 8.696 23.455 1.00 79.50 312 GLU A N 1
ATOM 2519 C CA . GLU A 1 312 ? -11.324 10.144 23.537 1.00 79.50 312 GLU A CA 1
ATOM 2520 C C . GLU A 1 312 ? -9.993 10.894 23.544 1.00 79.50 312 GLU A C 1
ATOM 2522 O O . GLU A 1 312 ? -9.879 11.926 22.878 1.00 79.50 312 GLU A O 1
ATOM 2527 N N . ILE A 1 313 ? -8.980 10.374 24.242 1.00 84.06 313 ILE A N 1
ATOM 2528 C CA . ILE A 1 313 ? -7.628 10.948 24.256 1.00 84.06 313 ILE A CA 1
ATOM 2529 C C . ILE A 1 313 ? -7.049 10.940 22.834 1.00 84.06 313 ILE A C 1
ATOM 2531 O O . ILE A 1 313 ? -6.694 12.001 22.317 1.00 84.06 313 ILE A O 1
ATOM 2535 N N . ARG A 1 314 ? -7.076 9.800 22.124 1.00 81.06 314 ARG A N 1
ATOM 2536 C CA . ARG A 1 314 ? -6.637 9.712 20.712 1.00 81.06 314 ARG A CA 1
ATOM 2537 C C . ARG A 1 314 ? -7.416 10.652 19.783 1.00 81.06 314 ARG A C 1
ATOM 2539 O O . ARG A 1 314 ? -6.894 11.122 18.773 1.00 81.06 314 ARG A O 1
ATOM 2546 N N . LYS A 1 315 ? -8.688 10.930 20.075 1.00 79.06 315 LYS A N 1
ATOM 2547 C CA . LYS A 1 315 ? -9.530 11.875 19.318 1.00 79.06 315 LYS A CA 1
ATOM 2548 C C . LYS A 1 315 ? -9.187 13.342 19.611 1.00 79.06 315 LYS A C 1
ATOM 2550 O O . LYS A 1 315 ? -9.247 14.150 18.685 1.00 79.06 315 LYS A O 1
ATOM 2555 N N . LYS A 1 316 ? -8.834 13.687 20.855 1.00 84.50 316 LYS A N 1
ATOM 2556 C CA . LYS A 1 316 ? -8.339 15.021 21.247 1.00 84.50 316 LYS A CA 1
ATOM 2557 C C . LYS A 1 316 ? -6.981 15.291 20.593 1.00 84.50 316 LYS A C 1
ATOM 2559 O O . LYS A 1 316 ? -6.887 16.223 19.799 1.00 84.50 316 LYS A O 1
ATOM 2564 N N . LEU A 1 317 ? -6.025 14.372 20.762 1.00 82.81 317 LEU A N 1
ATOM 2565 C CA . LEU A 1 317 ? -4.689 14.443 20.158 1.00 82.81 317 LEU A CA 1
ATOM 2566 C C . LEU A 1 317 ? -4.740 14.630 18.634 1.00 82.81 317 LEU A C 1
ATOM 2568 O O . LEU A 1 317 ? -4.138 15.564 18.121 1.00 82.81 317 LEU A O 1
ATOM 2572 N N . ARG A 1 318 ? -5.531 13.840 17.890 1.00 78.12 318 ARG A N 1
ATOM 2573 C CA . ARG A 1 318 ? -5.678 14.031 16.428 1.00 78.12 318 ARG A CA 1
ATOM 2574 C C . ARG A 1 318 ? -6.209 15.417 16.042 1.00 78.12 318 ARG A C 1
ATOM 2576 O O . ARG A 1 318 ? -5.732 16.010 15.078 1.00 78.12 318 ARG A O 1
ATOM 2583 N N . LYS A 1 319 ? -7.177 15.960 16.792 1.00 80.19 319 LYS A N 1
ATOM 2584 C CA . LYS A 1 319 ? -7.697 17.323 16.566 1.00 80.19 319 LYS A CA 1
ATOM 2585 C C . LYS A 1 319 ? -6.669 18.407 16.892 1.00 80.19 319 LYS A C 1
ATOM 2587 O O . LYS A 1 319 ? -6.747 19.492 16.324 1.00 80.19 319 LYS A O 1
ATOM 2592 N N . GLU A 1 320 ? -5.756 18.142 17.817 1.00 81.81 320 GLU A N 1
ATOM 2593 C CA . GLU A 1 320 ? -4.651 19.033 18.168 1.00 81.81 320 GLU A CA 1
ATOM 2594 C C . GLU A 1 320 ? -3.547 18.964 17.106 1.00 81.81 320 GLU A C 1
ATOM 2596 O O . GLU A 1 320 ? -3.188 20.006 16.563 1.00 81.81 320 GLU A O 1
ATOM 2601 N N . SER A 1 321 ? -3.117 17.768 16.690 1.00 75.88 321 SER A N 1
ATOM 2602 C CA . SER A 1 321 ? -2.160 17.568 15.590 1.00 75.88 321 SER A CA 1
ATOM 2603 C C . SER A 1 321 ? -2.632 18.192 14.273 1.00 75.88 321 SER A C 1
ATOM 2605 O O . SER A 1 321 ? -1.854 18.859 13.596 1.00 75.88 321 SER A O 1
ATOM 2607 N N . GLN A 1 322 ? -3.923 18.078 13.932 1.00 71.25 322 GLN A N 1
ATOM 2608 C CA . GLN A 1 322 ? -4.481 18.713 12.729 1.00 71.25 322 GLN A CA 1
ATOM 2609 C C . GLN A 1 322 ? -4.427 20.256 12.783 1.00 71.25 322 GLN A C 1
ATOM 2611 O O . GLN A 1 322 ? -4.288 20.902 11.744 1.00 71.25 322 GLN A O 1
ATOM 2616 N N . LYS A 1 323 ? -4.497 20.852 13.983 1.00 73.50 323 LYS A N 1
ATOM 2617 C CA . LYS A 1 323 ? -4.297 22.298 14.212 1.00 73.50 323 LYS A CA 1
ATOM 2618 C C . LYS A 1 323 ? -2.819 22.691 14.316 1.00 73.50 323 LYS A C 1
ATOM 2620 O O . LYS A 1 323 ? -2.473 23.848 14.109 1.00 73.50 323 LYS A O 1
ATOM 2625 N N . ALA A 1 324 ? -1.946 21.742 14.643 1.00 67.19 324 ALA A N 1
ATOM 2626 C CA . ALA A 1 324 ? -0.502 21.933 14.751 1.00 67.19 324 ALA A CA 1
ATOM 2627 C C . ALA A 1 324 ? 0.231 21.836 13.399 1.00 67.19 324 ALA A C 1
ATOM 2629 O O . ALA A 1 324 ? 1.458 21.805 13.377 1.00 67.19 324 ALA A O 1
ATOM 2630 N N . SER A 1 325 ? -0.499 21.801 12.276 1.00 67.88 325 SER A N 1
ATOM 2631 C CA . SER A 1 325 ? 0.079 21.812 10.929 1.00 67.88 325 SER A CA 1
ATOM 2632 C C . SER A 1 325 ? 1.102 22.945 10.764 1.00 67.88 325 SER A C 1
ATOM 2634 O O . SER A 1 325 ? 0.856 24.075 11.189 1.00 67.88 325 SER A O 1
ATOM 2636 N N . VAL A 1 326 ? 2.215 22.663 10.078 1.0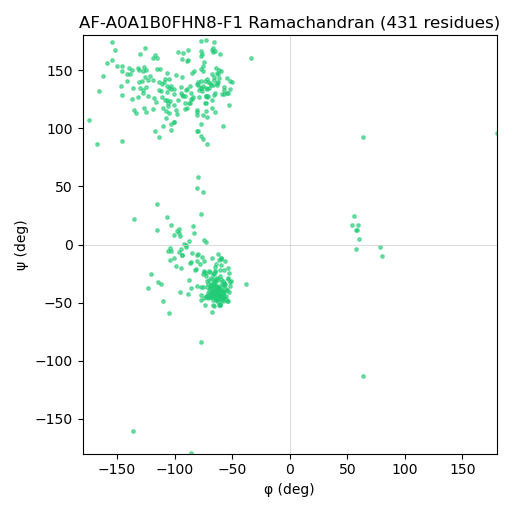0 64.50 326 VAL A N 1
ATOM 2637 C CA . VAL A 1 326 ? 3.298 23.626 9.774 1.00 64.50 326 VAL A CA 1
ATOM 2638 C C . VAL A 1 326 ? 2.768 24.894 9.084 1.00 64.50 326 VAL A C 1
ATOM 2640 O O . VAL A 1 326 ? 3.285 25.989 9.281 1.00 64.50 326 VAL A O 1
ATOM 2643 N N . TRP A 1 327 ? 1.678 24.769 8.322 1.00 64.62 327 TRP A N 1
ATOM 2644 C CA . TRP A 1 327 ? 1.004 25.885 7.649 1.00 64.62 327 TRP A CA 1
ATOM 2645 C C . TRP A 1 327 ? 0.144 26.762 8.580 1.00 64.62 327 TRP A C 1
ATOM 2647 O O . TRP A 1 327 ? -0.311 27.825 8.167 1.00 64.62 327 TRP A O 1
ATOM 2657 N N . GLN A 1 328 ? -0.098 26.325 9.820 1.00 69.00 328 GLN A N 1
ATOM 2658 C CA . GLN A 1 328 ? -0.903 27.022 10.832 1.00 69.00 328 GLN A CA 1
ATOM 2659 C C . GLN A 1 328 ? -0.057 27.525 12.011 1.00 69.00 328 GLN A C 1
ATOM 2661 O O . GLN A 1 328 ? -0.339 28.594 12.554 1.00 69.00 328 GLN A O 1
ATOM 2666 N N . LYS A 1 329 ? 0.998 26.795 12.400 1.00 77.94 329 LYS A N 1
ATOM 2667 C CA . LYS A 1 329 ? 1.889 27.151 13.512 1.00 77.94 329 LYS A CA 1
ATOM 2668 C C . LYS A 1 329 ? 3.309 27.411 13.003 1.00 77.94 329 LYS A C 1
ATOM 2670 O O . LYS A 1 329 ? 3.931 26.534 12.415 1.00 77.94 329 LYS A O 1
ATOM 2675 N N . LYS A 1 330 ? 3.839 28.613 13.264 1.00 79.56 330 LYS A N 1
ATOM 2676 C CA . LYS A 1 330 ? 5.245 28.948 12.971 1.00 79.56 330 LYS A CA 1
ATOM 2677 C C . LYS A 1 330 ? 6.195 28.072 13.807 1.00 79.56 330 LYS A C 1
ATOM 2679 O O . LYS A 1 330 ? 5.857 27.824 14.968 1.00 79.56 330 LYS A O 1
ATOM 2684 N N . PRO A 1 331 ? 7.386 27.713 13.286 1.00 83.62 331 PRO A N 1
ATOM 2685 C CA . PRO A 1 331 ? 8.365 26.938 14.039 1.00 83.62 331 PRO A CA 1
ATOM 2686 C C . PRO A 1 331 ? 8.735 27.573 15.385 1.00 83.62 331 PRO A C 1
ATOM 2688 O O . PRO A 1 331 ? 8.836 28.807 15.490 1.00 83.62 331 PRO A O 1
ATOM 2691 N N . THR A 1 332 ? 8.943 26.736 16.399 1.00 87.56 332 THR A N 1
ATOM 2692 C CA . THR A 1 332 ? 9.419 27.119 17.736 1.00 87.56 332 THR A CA 1
ATOM 2693 C C . THR A 1 332 ? 10.849 27.664 17.676 1.00 87.56 332 THR A C 1
ATOM 2695 O O . THR A 1 332 ? 11.471 27.693 16.614 1.00 87.56 332 THR A O 1
ATOM 2698 N N . GLN A 1 333 ? 11.378 28.155 18.801 1.00 89.25 333 GLN A N 1
ATOM 2699 C CA . GLN A 1 333 ? 12.780 28.574 18.847 1.00 89.25 333 GLN A CA 1
ATOM 2700 C C . GLN A 1 333 ? 13.715 27.362 18.709 1.00 89.25 333 GLN A C 1
ATOM 2702 O O . GLN A 1 333 ? 14.593 27.381 17.858 1.00 89.25 333 GLN A O 1
ATOM 2707 N N . GLU A 1 334 ? 13.434 26.273 19.430 1.00 90.25 334 GLU A N 1
ATOM 2708 C CA . GLU A 1 334 ? 14.182 25.007 19.366 1.00 90.25 334 GLU A CA 1
ATOM 2709 C C . GLU A 1 334 ? 14.256 24.435 17.937 1.00 90.25 334 GLU A C 1
ATOM 2711 O O . GLU A 1 334 ? 15.324 24.040 17.476 1.00 90.25 334 GLU A O 1
ATOM 2716 N N . GLU A 1 335 ? 13.139 24.449 17.198 1.00 86.50 335 GLU A N 1
ATOM 2717 C CA . GLU A 1 335 ? 13.096 24.002 15.798 1.00 86.50 335 GLU A CA 1
ATOM 2718 C C . GLU A 1 335 ? 13.947 24.892 14.879 1.00 86.50 335 GLU A C 1
ATOM 2720 O O . GLU A 1 335 ? 14.568 24.395 13.940 1.00 86.50 335 GLU A O 1
ATOM 2725 N N . ARG A 1 336 ? 14.009 26.207 15.138 1.00 88.94 336 ARG A N 1
ATOM 2726 C CA . ARG A 1 336 ? 14.872 27.125 14.375 1.00 88.94 336 ARG A CA 1
ATOM 2727 C C . ARG A 1 336 ? 16.334 26.899 14.699 1.00 88.94 336 ARG A C 1
ATOM 2729 O O . ARG A 1 336 ? 17.126 26.824 13.770 1.00 88.94 336 ARG A O 1
ATOM 2736 N N . ASP A 1 337 ? 16.678 26.782 15.976 1.00 93.12 337 ASP A N 1
ATOM 2737 C CA . ASP A 1 337 ? 18.053 26.573 16.426 1.00 93.12 337 ASP A CA 1
ATOM 2738 C C . ASP A 1 337 ? 18.605 25.255 15.853 1.00 93.12 337 ASP A C 1
ATOM 2740 O O . ASP A 1 337 ? 19.722 25.226 15.340 1.00 93.12 337 ASP A O 1
ATOM 2744 N N . PHE A 1 338 ? 17.779 24.201 15.801 1.00 90.81 338 PHE A N 1
ATOM 2745 C CA . PHE A 1 338 ? 18.092 22.950 15.101 1.00 90.81 338 PHE A CA 1
ATOM 2746 C C . PHE A 1 338 ? 18.300 23.137 13.586 1.00 90.81 338 PHE A C 1
ATOM 2748 O O . PHE A 1 338 ? 19.257 22.606 13.025 1.00 90.81 338 PHE A O 1
ATOM 2755 N N . ILE A 1 339 ? 17.436 23.901 12.904 1.00 87.56 339 ILE A N 1
ATOM 2756 C CA . ILE A 1 339 ? 17.601 24.198 11.469 1.00 87.56 339 ILE A CA 1
ATOM 2757 C C . ILE A 1 339 ? 18.882 25.011 11.218 1.00 87.56 339 ILE A C 1
ATOM 2759 O O . ILE A 1 339 ? 19.587 24.735 10.249 1.00 87.56 339 ILE A O 1
ATOM 2763 N N . TYR A 1 340 ? 19.208 25.981 12.076 1.00 88.00 340 TYR A N 1
ATOM 2764 C CA . TYR A 1 340 ? 20.441 26.765 11.978 1.00 88.00 340 TYR A CA 1
ATOM 2765 C C . TYR A 1 340 ? 21.687 25.893 12.171 1.00 88.00 340 TYR A C 1
ATOM 2767 O O . TYR A 1 340 ? 22.579 25.944 11.329 1.00 88.00 340 TYR A O 1
ATOM 2775 N N . ASP A 1 341 ? 21.719 25.048 13.205 1.00 89.94 341 ASP A N 1
ATOM 2776 C CA . ASP A 1 341 ? 22.799 24.082 13.453 1.00 89.94 341 ASP A CA 1
ATOM 2777 C C . ASP A 1 341 ? 22.985 23.108 12.273 1.00 89.94 341 ASP A C 1
ATOM 2779 O O . ASP A 1 341 ? 24.105 22.889 11.803 1.00 89.94 341 ASP A O 1
ATOM 2783 N N . PHE A 1 342 ? 21.885 22.583 11.722 1.00 86.50 342 PHE A N 1
ATOM 2784 C CA . PHE A 1 342 ? 21.917 21.724 10.538 1.00 86.50 342 PHE A CA 1
ATOM 2785 C C . PHE A 1 342 ? 22.471 22.451 9.303 1.00 86.50 342 PHE A C 1
ATOM 2787 O O . PHE A 1 342 ? 23.310 21.905 8.581 1.00 86.50 342 PHE A O 1
ATOM 2794 N N . VAL A 1 343 ? 22.027 23.685 9.047 1.00 85.94 343 VAL A N 1
ATOM 2795 C CA . VAL A 1 343 ? 22.507 24.487 7.912 1.00 85.94 343 VAL A CA 1
ATOM 2796 C C . VAL A 1 343 ? 23.976 24.863 8.092 1.00 85.94 343 VAL A C 1
ATOM 2798 O O . VAL A 1 343 ? 24.725 24.763 7.123 1.00 85.94 343 VAL A O 1
ATOM 2801 N N . GLU A 1 344 ? 24.429 25.225 9.295 1.00 85.62 344 GLU A N 1
ATOM 2802 C CA . GLU A 1 344 ? 25.843 25.532 9.537 1.00 85.62 344 GLU A CA 1
ATOM 2803 C C . GLU A 1 344 ? 26.733 24.305 9.295 1.00 85.62 344 GLU A C 1
ATOM 2805 O O . GLU A 1 344 ? 27.730 24.407 8.582 1.00 85.62 344 GLU A O 1
ATOM 2810 N N . LYS A 1 345 ? 26.354 23.135 9.826 1.00 85.75 345 LYS A N 1
ATOM 2811 C CA . LYS A 1 345 ? 27.111 21.878 9.668 1.00 85.75 345 LYS A CA 1
ATOM 2812 C C . LYS A 1 345 ? 27.168 21.365 8.230 1.00 85.75 345 LYS A C 1
ATOM 2814 O O . LYS A 1 345 ? 28.090 20.629 7.891 1.00 85.75 345 LYS A O 1
ATOM 2819 N N . THR A 1 346 ? 26.187 21.720 7.401 1.00 85.25 346 THR A N 1
ATOM 2820 C CA . THR A 1 346 ? 26.093 21.262 6.006 1.00 85.25 346 THR A CA 1
ATOM 2821 C C . THR A 1 346 ? 26.501 22.319 4.981 1.00 85.25 346 THR A C 1
ATOM 2823 O O . THR A 1 346 ? 26.532 22.009 3.792 1.00 85.25 346 THR A O 1
ATOM 2826 N N . THR A 1 347 ? 26.835 23.548 5.382 1.00 84.00 347 THR A N 1
ATOM 2827 C CA . THR A 1 347 ? 27.268 24.605 4.452 1.00 84.00 347 THR A CA 1
ATOM 2828 C C . THR A 1 347 ? 28.787 24.632 4.328 1.00 84.00 347 THR A C 1
ATOM 2830 O O . THR A 1 347 ? 29.509 24.709 5.319 1.00 84.00 347 THR A O 1
ATOM 2833 N N . ASP A 1 348 ? 29.268 24.598 3.087 1.00 80.69 348 ASP A N 1
ATOM 2834 C CA . ASP A 1 348 ? 30.682 24.759 2.765 1.00 80.69 348 ASP A CA 1
ATOM 2835 C C . ASP A 1 348 ? 31.131 26.199 3.074 1.00 80.69 348 ASP A C 1
ATOM 2837 O O . ASP A 1 348 ? 30.621 27.152 2.484 1.00 80.69 348 ASP A O 1
ATOM 2841 N N . LYS A 1 349 ? 32.069 26.360 4.016 1.00 80.75 349 LYS A N 1
ATOM 2842 C CA . LYS A 1 349 ? 32.578 27.672 4.451 1.00 80.75 349 LYS A CA 1
ATOM 2843 C C . LYS A 1 349 ? 33.625 28.260 3.490 1.00 80.75 349 LYS A C 1
ATOM 2845 O O . LYS A 1 349 ? 33.989 29.422 3.652 1.00 80.75 349 LYS A O 1
ATOM 2850 N N . GLU A 1 350 ? 34.088 27.498 2.496 1.00 79.38 350 GLU A N 1
ATOM 2851 C CA . GLU A 1 350 ? 35.094 27.927 1.512 1.00 79.38 350 GLU A CA 1
ATOM 2852 C C . GLU A 1 350 ? 34.468 28.481 0.219 1.00 79.38 350 GLU A C 1
ATOM 2854 O O . GLU A 1 350 ? 35.116 29.231 -0.513 1.00 79.38 350 GLU A O 1
ATOM 2859 N N . THR A 1 351 ? 33.199 28.161 -0.067 1.00 75.88 351 THR A N 1
ATOM 2860 C CA . THR A 1 351 ? 32.501 28.611 -1.285 1.00 75.88 351 THR A CA 1
ATOM 2861 C C . THR A 1 351 ? 31.345 29.564 -1.005 1.00 75.88 351 THR A C 1
ATOM 2863 O O . THR A 1 351 ? 30.512 29.309 -0.144 1.00 75.88 351 THR A O 1
ATOM 2866 N N . LEU A 1 352 ? 31.198 30.599 -1.838 1.00 75.38 352 LEU A N 1
ATOM 2867 C CA . LEU A 1 352 ? 30.049 31.521 -1.821 1.00 75.38 352 LEU A CA 1
ATOM 2868 C C . LEU A 1 352 ? 28.754 30.916 -2.414 1.00 75.38 352 LEU A C 1
ATOM 2870 O O . LEU A 1 352 ? 27.741 31.605 -2.546 1.00 75.38 352 LEU A O 1
ATOM 2874 N N . GLU A 1 353 ? 28.766 29.639 -2.802 1.00 75.75 353 GLU A N 1
ATOM 2875 C CA . GLU A 1 353 ? 27.630 28.957 -3.424 1.00 75.75 353 GLU A CA 1
ATOM 2876 C C . GLU A 1 353 ? 26.560 28.585 -2.388 1.00 75.75 353 GLU A C 1
ATOM 2878 O O . GLU A 1 353 ? 26.575 27.506 -1.800 1.00 75.75 353 GLU A O 1
ATOM 2883 N N . LEU A 1 354 ? 25.564 29.459 -2.214 1.00 67.75 354 LEU A N 1
ATOM 2884 C CA . LEU A 1 354 ? 24.476 29.306 -1.232 1.00 67.75 354 LEU A CA 1
ATOM 2885 C C . LEU A 1 354 ? 23.695 27.981 -1.303 1.00 67.75 354 LEU A C 1
ATOM 2887 O O . LEU A 1 354 ? 23.063 27.613 -0.311 1.00 67.75 354 LEU A O 1
ATOM 2891 N N . ASN A 1 355 ? 23.742 27.264 -2.430 1.00 75.75 355 ASN A N 1
ATOM 2892 C CA . ASN A 1 355 ? 23.076 25.972 -2.637 1.00 75.75 355 ASN A CA 1
ATOM 2893 C C . ASN A 1 355 ? 24.014 24.760 -2.505 1.00 75.75 355 ASN A C 1
ATOM 2895 O O . ASN A 1 355 ? 23.528 23.631 -2.436 1.00 75.75 355 ASN A O 1
ATOM 2899 N N . LYS A 1 356 ? 25.337 24.960 -2.463 1.00 80.00 356 LYS A N 1
ATOM 2900 C CA . LYS A 1 356 ? 26.293 23.870 -2.270 1.00 80.00 356 LYS A CA 1
ATOM 2901 C C . LYS A 1 356 ? 26.218 23.412 -0.815 1.00 80.00 356 LYS A C 1
ATOM 2903 O O . LYS A 1 356 ? 26.270 24.219 0.116 1.00 80.00 356 LYS A O 1
ATOM 2908 N N . ARG A 1 357 ? 26.042 22.110 -0.609 1.00 83.44 357 ARG A N 1
ATOM 2909 C CA . ARG A 1 357 ? 25.995 21.498 0.721 1.00 83.44 357 ARG A CA 1
ATOM 2910 C C . ARG A 1 357 ? 26.960 20.325 0.785 1.00 83.44 357 ARG A C 1
ATOM 2912 O O . ARG A 1 357 ? 27.080 19.565 -0.174 1.00 83.44 357 ARG A O 1
ATOM 2919 N N . ILE A 1 358 ? 27.630 20.195 1.919 1.00 86.75 358 ILE A N 1
ATOM 2920 C CA . ILE A 1 358 ? 28.501 19.073 2.252 1.00 86.75 358 ILE A CA 1
ATOM 2921 C C . ILE A 1 358 ? 27.744 18.078 3.131 1.00 86.75 358 ILE A C 1
ATOM 2923 O O . ILE A 1 358 ? 26.890 18.452 3.937 1.00 86.75 358 ILE A O 1
ATOM 2927 N N . LEU A 1 359 ? 28.057 16.796 2.956 1.00 85.75 359 LEU A N 1
ATOM 2928 C CA . LEU A 1 359 ? 27.599 15.747 3.858 1.00 85.75 359 LEU A CA 1
ATOM 2929 C C . LEU A 1 359 ? 28.488 15.743 5.103 1.00 85.75 359 LEU A C 1
ATOM 2931 O O . LEU A 1 359 ? 29.710 15.828 4.996 1.00 85.75 359 LEU A O 1
ATOM 2935 N N . THR A 1 360 ? 27.874 15.601 6.274 1.00 84.25 360 THR A N 1
ATOM 2936 C CA . THR A 1 360 ? 28.594 15.281 7.511 1.00 84.25 360 THR A CA 1
ATOM 2937 C C . THR A 1 360 ? 29.174 13.866 7.435 1.00 84.25 360 THR A C 1
ATOM 2939 O O . THR A 1 360 ? 28.781 13.071 6.576 1.00 84.25 360 THR A O 1
ATOM 2942 N N . GLU A 1 361 ? 30.066 13.501 8.358 1.00 81.75 361 GLU A N 1
ATOM 2943 C CA . GLU A 1 361 ? 30.567 12.124 8.455 1.00 81.75 361 GLU A CA 1
ATOM 2944 C C . GLU A 1 361 ? 29.408 11.111 8.525 1.00 81.75 361 GLU A C 1
ATOM 2946 O O . GLU A 1 361 ? 28.427 11.311 9.243 1.00 81.75 361 GLU A O 1
ATOM 2951 N N . ASN A 1 362 ? 29.507 10.039 7.732 1.00 82.38 362 ASN A N 1
ATOM 2952 C CA . ASN A 1 362 ? 28.463 9.025 7.505 1.00 82.38 362 ASN A CA 1
ATOM 2953 C C . ASN A 1 362 ? 27.124 9.528 6.914 1.00 82.38 362 ASN A C 1
ATOM 2955 O O . ASN A 1 362 ? 26.207 8.725 6.732 1.00 82.38 362 ASN A O 1
ATOM 2959 N N . GLY A 1 363 ? 27.008 10.811 6.558 1.00 82.38 363 GLY A N 1
ATOM 2960 C CA . GLY A 1 363 ? 25.837 11.371 5.887 1.00 82.38 363 GLY A CA 1
ATOM 2961 C C . GLY A 1 363 ? 25.612 10.785 4.488 1.00 82.38 363 GLY A C 1
ATOM 2962 O O . GLY A 1 363 ? 26.551 10.377 3.803 1.00 82.38 363 GLY A O 1
ATOM 2963 N N . ARG A 1 364 ? 24.349 10.754 4.050 1.00 85.81 364 ARG A N 1
ATOM 2964 C CA . ARG A 1 364 ? 23.922 10.358 2.695 1.00 85.81 364 ARG A CA 1
ATOM 2965 C C . ARG A 1 364 ? 22.777 11.252 2.242 1.00 85.81 364 ARG A C 1
ATOM 2967 O O . ARG A 1 364 ? 21.948 11.640 3.066 1.00 85.81 364 ARG A O 1
ATOM 2974 N N . TRP A 1 365 ? 22.687 11.545 0.947 1.00 86.75 365 TRP A N 1
ATOM 2975 C CA . TRP A 1 365 ? 21.553 12.303 0.429 1.00 86.75 365 TRP A CA 1
ATOM 2976 C C . TRP A 1 365 ? 20.304 11.425 0.345 1.00 86.75 365 TRP A C 1
ATOM 2978 O O . TRP A 1 365 ? 20.345 10.299 -0.152 1.00 86.75 365 TRP A O 1
ATOM 2988 N N . LEU A 1 366 ? 19.157 11.965 0.767 1.00 85.62 366 LEU A N 1
ATOM 2989 C CA . LEU A 1 366 ? 17.867 11.279 0.628 1.00 85.62 366 LEU A CA 1
ATOM 2990 C C . LEU A 1 366 ? 17.508 10.999 -0.844 1.00 85.62 366 LEU A C 1
ATOM 2992 O O . LEU A 1 366 ? 16.826 10.009 -1.120 1.00 85.62 366 LEU A O 1
ATOM 2996 N N . SER A 1 367 ? 18.014 11.814 -1.781 1.00 86.50 367 SER A N 1
ATOM 2997 C CA . SER A 1 367 ? 17.904 11.606 -3.233 1.00 86.50 367 SER A CA 1
ATOM 2998 C C . SER A 1 367 ? 18.456 10.255 -3.687 1.00 86.50 367 SER A C 1
ATOM 3000 O O . SER A 1 367 ? 17.868 9.613 -4.554 1.00 86.50 367 SER A O 1
ATOM 3002 N N . ASP A 1 368 ? 19.541 9.784 -3.074 1.00 86.31 368 ASP A N 1
ATOM 3003 C CA . ASP A 1 368 ? 20.249 8.567 -3.493 1.00 86.31 368 ASP A CA 1
ATOM 3004 C C . ASP A 1 368 ? 19.441 7.308 -3.127 1.00 86.31 368 ASP A C 1
ATOM 3006 O O . ASP A 1 368 ? 19.508 6.266 -3.787 1.00 86.31 368 ASP A O 1
ATOM 3010 N N . SER A 1 369 ? 18.625 7.432 -2.079 1.00 89.00 369 SER A N 1
ATOM 3011 C CA . SER A 1 369 ? 17.636 6.453 -1.628 1.00 89.00 369 SER A CA 1
ATOM 3012 C C . SER A 1 369 ? 16.237 6.657 -2.218 1.00 89.00 369 SER A C 1
ATOM 3014 O O . SER A 1 369 ? 15.346 5.868 -1.913 1.00 89.00 369 SER A O 1
ATOM 3016 N N . PHE A 1 370 ? 16.014 7.661 -3.076 1.00 86.88 370 PHE A N 1
ATOM 3017 C CA . PHE A 1 370 ? 14.678 7.961 -3.594 1.00 86.88 370 PHE A CA 1
ATOM 3018 C C . PHE A 1 370 ? 14.057 6.751 -4.308 1.00 86.88 370 PHE A C 1
ATOM 3020 O O . PHE A 1 370 ? 14.680 6.091 -5.156 1.00 86.88 370 PHE A O 1
ATOM 3027 N N . ALA A 1 371 ? 12.800 6.467 -3.972 1.00 86.44 371 ALA A N 1
ATOM 3028 C CA . ALA A 1 371 ? 11.997 5.462 -4.636 1.00 86.44 371 ALA A CA 1
ATOM 3029 C C . ALA A 1 371 ? 10.589 5.983 -4.900 1.00 86.44 371 ALA A C 1
ATOM 3031 O O . ALA A 1 371 ? 9.945 6.562 -4.031 1.00 86.44 371 ALA A O 1
ATOM 3032 N N . LEU A 1 372 ? 10.133 5.733 -6.120 1.00 84.00 372 LEU A N 1
ATOM 3033 C CA . LEU A 1 372 ? 8.794 6.008 -6.601 1.00 84.00 372 LEU A CA 1
ATOM 3034 C C . LEU A 1 372 ? 8.375 4.810 -7.453 1.00 84.00 372 LEU A C 1
ATOM 3036 O O . LEU A 1 372 ? 9.214 4.174 -8.097 1.00 84.00 372 LEU A O 1
ATOM 3040 N N . ASN A 1 373 ? 7.089 4.490 -7.422 1.00 81.50 373 ASN A N 1
ATOM 3041 C CA . ASN A 1 373 ? 6.488 3.474 -8.266 1.00 81.50 373 ASN A CA 1
ATOM 3042 C C . ASN A 1 373 ? 5.164 4.042 -8.775 1.00 81.50 373 ASN A C 1
ATOM 3044 O O . ASN A 1 373 ? 4.360 4.473 -7.956 1.00 81.50 373 ASN A O 1
ATOM 3048 N N . ASN A 1 374 ? 4.964 4.064 -10.093 1.00 77.00 374 ASN A N 1
ATOM 3049 C CA . ASN A 1 374 ? 3.698 4.496 -10.684 1.00 77.00 374 ASN A CA 1
ATOM 3050 C C . ASN A 1 374 ? 2.816 3.263 -10.890 1.00 77.00 374 ASN A C 1
ATOM 3052 O O . ASN A 1 374 ? 3.271 2.296 -11.506 1.00 77.00 374 ASN A O 1
ATOM 3056 N N . ILE A 1 375 ? 1.577 3.279 -10.405 1.00 75.50 375 ILE A N 1
ATOM 3057 C CA . ILE A 1 375 ? 0.728 2.085 -10.361 1.00 75.50 375 ILE A CA 1
ATOM 3058 C C . ILE A 1 375 ? -0.651 2.376 -10.954 1.00 75.50 375 ILE A C 1
ATOM 3060 O O . ILE A 1 375 ? -1.299 3.377 -10.654 1.00 75.50 375 ILE A O 1
ATOM 3064 N N . MET A 1 376 ? -1.128 1.460 -11.797 1.00 71.88 376 MET A N 1
ATOM 3065 C CA . MET A 1 376 ? -2.503 1.477 -12.287 1.00 71.88 376 MET A CA 1
ATOM 3066 C C . MET A 1 376 ? -3.442 0.748 -11.323 1.00 71.88 376 MET A C 1
ATOM 3068 O O . MET A 1 376 ? -3.151 -0.356 -10.860 1.00 71.88 376 MET A O 1
ATOM 3072 N N . SER A 1 377 ? -4.609 1.338 -11.069 1.00 69.81 377 SER A N 1
ATOM 3073 C CA . SER A 1 377 ? -5.678 0.670 -10.325 1.00 69.81 377 SER A CA 1
ATOM 3074 C C . SER A 1 377 ? -6.462 -0.272 -11.246 1.00 69.81 377 SER A C 1
ATOM 3076 O O . SER A 1 377 ? -7.122 0.167 -12.187 1.00 69.81 377 SER A O 1
ATOM 3078 N N . PHE A 1 378 ? -6.407 -1.574 -10.969 1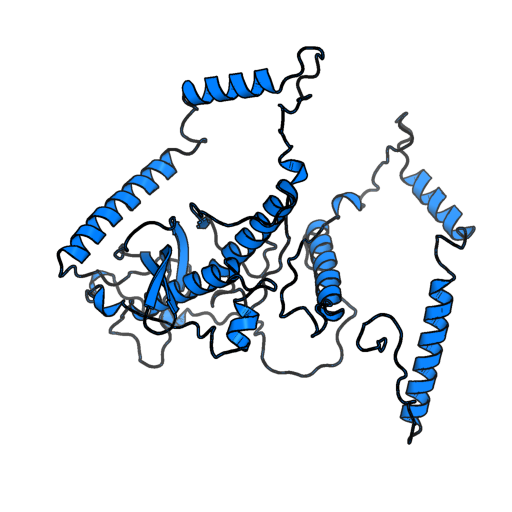.00 72.56 378 PHE A N 1
ATOM 3079 C CA . PHE A 1 378 ? -7.226 -2.598 -11.628 1.00 72.56 378 PHE A CA 1
ATOM 3080 C C . PHE A 1 378 ? -8.505 -2.876 -10.821 1.00 72.56 378 PHE A C 1
ATOM 3082 O O . PHE A 1 378 ? -8.503 -2.611 -9.621 1.00 72.56 378 PHE A O 1
ATOM 3089 N N . PRO A 1 379 ? -9.577 -3.448 -11.414 1.00 67.88 379 PRO A N 1
ATOM 3090 C CA . PRO A 1 379 ? -10.844 -3.712 -10.714 1.00 67.88 379 PRO A CA 1
ATOM 3091 C C . PRO A 1 379 ? -10.728 -4.522 -9.413 1.00 67.88 379 PRO A C 1
ATOM 3093 O O . PRO A 1 379 ? -11.521 -4.329 -8.499 1.00 67.88 379 PRO A O 1
ATOM 3096 N N . GLU A 1 380 ? -9.721 -5.390 -9.307 1.00 68.81 380 GLU A N 1
ATOM 3097 C CA . GLU A 1 380 ? -9.379 -6.150 -8.093 1.00 68.81 380 GLU A CA 1
ATOM 3098 C C . GLU A 1 380 ? -8.903 -5.280 -6.912 1.00 68.81 380 GLU A C 1
ATOM 3100 O O . GLU A 1 380 ? -9.035 -5.685 -5.760 1.00 68.81 380 GLU A O 1
ATOM 3105 N N . ASN A 1 381 ? -8.401 -4.072 -7.185 1.00 74.44 381 ASN A N 1
ATOM 3106 C CA . ASN A 1 381 ? -7.846 -3.139 -6.200 1.00 74.44 381 ASN A CA 1
ATOM 3107 C C . ASN A 1 381 ? -8.861 -2.062 -5.770 1.00 74.44 381 ASN A C 1
ATOM 3109 O O . ASN A 1 381 ? -8.476 -1.064 -5.157 1.00 74.44 381 ASN A O 1
ATOM 3113 N N . LEU A 1 382 ? -10.142 -2.219 -6.121 1.00 69.75 382 LEU A N 1
ATOM 3114 C CA . LEU A 1 382 ? -11.200 -1.227 -5.911 1.00 69.75 382 LEU A CA 1
ATOM 3115 C C . LEU A 1 382 ? -12.268 -1.717 -4.930 1.00 69.75 382 LEU A C 1
ATOM 3117 O O . LEU A 1 382 ? -12.461 -2.912 -4.715 1.00 69.75 382 LEU A O 1
ATOM 3121 N N . ASN A 1 383 ? -13.020 -0.770 -4.376 1.00 66.38 383 ASN A N 1
ATOM 3122 C CA . ASN A 1 383 ? -14.301 -1.049 -3.736 1.00 66.38 383 ASN A CA 1
ATOM 3123 C C . ASN A 1 383 ? -15.465 -1.054 -4.750 1.00 66.38 383 ASN A C 1
ATOM 3125 O O . ASN A 1 383 ? -15.287 -0.817 -5.943 1.00 66.38 383 ASN A O 1
ATOM 3129 N N . ALA A 1 384 ? -16.682 -1.291 -4.250 1.00 65.44 384 ALA A N 1
ATOM 3130 C CA . ALA A 1 384 ? -17.909 -1.337 -5.052 1.00 65.44 384 ALA A CA 1
ATOM 3131 C C . ALA A 1 384 ? -18.262 -0.021 -5.785 1.00 65.44 384 ALA A C 1
ATOM 3133 O O . ALA A 1 384 ? -19.105 -0.052 -6.675 1.00 65.44 384 ALA A O 1
ATOM 3134 N N . GLU A 1 385 ? -17.612 1.096 -5.438 1.00 63.91 385 GLU A N 1
ATOM 3135 C CA . GLU A 1 385 ? -17.791 2.427 -6.041 1.00 63.91 385 GLU A CA 1
ATOM 3136 C C . GLU A 1 385 ? -16.599 2.818 -6.936 1.00 63.91 385 GLU A C 1
ATOM 3138 O O . GLU A 1 385 ? -16.305 4.000 -7.107 1.00 63.91 385 GLU A O 1
ATOM 3143 N N . ASN A 1 386 ? -15.842 1.841 -7.450 1.00 67.94 386 ASN A N 1
ATOM 3144 C CA . ASN A 1 386 ? -14.683 2.059 -8.325 1.00 67.94 386 ASN A CA 1
ATOM 3145 C C . ASN A 1 386 ? -13.590 2.984 -7.742 1.00 67.94 386 ASN A C 1
ATOM 3147 O O . ASN A 1 386 ? -12.810 3.581 -8.492 1.00 67.94 386 ASN A O 1
ATOM 3151 N N . THR A 1 387 ? -13.494 3.097 -6.413 1.00 71.81 387 THR A N 1
ATOM 3152 C CA . THR A 1 387 ? -12.419 3.847 -5.743 1.00 71.81 387 THR A CA 1
ATOM 3153 C C . THR A 1 387 ? -11.393 2.904 -5.119 1.00 71.81 387 THR A C 1
ATOM 3155 O O . THR A 1 387 ? -11.745 1.825 -4.637 1.00 71.81 387 THR A O 1
ATOM 3158 N N . ALA A 1 388 ? -10.111 3.277 -5.175 1.00 78.31 388 ALA A N 1
ATOM 3159 C CA . ALA A 1 388 ? -9.006 2.405 -4.786 1.00 78.31 388 ALA A CA 1
ATOM 3160 C C . ALA A 1 388 ? -9.063 2.032 -3.300 1.00 78.31 388 ALA A C 1
ATOM 3162 O O . ALA A 1 388 ? -9.346 2.859 -2.429 1.00 78.31 388 ALA A O 1
ATOM 3163 N N . PHE A 1 389 ? -8.774 0.767 -3.014 1.00 79.06 389 PHE A N 1
ATOM 3164 C CA . PHE A 1 389 ? -8.839 0.215 -1.674 1.00 79.06 389 PHE A CA 1
ATOM 3165 C C . PHE A 1 389 ? -7.702 0.766 -0.799 1.00 79.06 389 PHE A C 1
ATOM 3167 O O . PHE A 1 389 ? -6.530 0.688 -1.166 1.00 79.06 389 PHE A O 1
ATOM 3174 N N . GLY A 1 390 ? -8.015 1.302 0.385 1.00 82.50 390 GLY A N 1
ATOM 3175 C CA . GLY A 1 390 ? -7.001 1.936 1.238 1.00 82.50 390 GLY A CA 1
ATOM 3176 C C . GLY A 1 390 ? -5.895 0.969 1.681 1.00 82.50 390 GLY A C 1
ATOM 3177 O O . GLY A 1 390 ? -4.725 1.339 1.698 1.00 82.50 390 GLY A O 1
ATOM 3178 N N . GLY A 1 391 ? -6.236 -0.296 1.938 1.00 83.81 391 GLY A N 1
ATOM 3179 C CA . GLY A 1 391 ? -5.282 -1.381 2.174 1.00 83.81 391 GLY A CA 1
ATOM 3180 C C . GLY A 1 391 ? -4.309 -1.634 1.020 1.00 83.81 391 GLY A C 1
ATOM 3181 O O . GLY A 1 391 ? -3.136 -1.892 1.272 1.00 83.81 391 GLY A O 1
ATOM 3182 N N . PHE A 1 392 ? -4.756 -1.492 -0.233 1.00 85.44 392 PHE A N 1
ATOM 3183 C CA . PHE A 1 392 ? -3.890 -1.587 -1.411 1.00 85.44 392 PHE A CA 1
ATOM 3184 C C . PHE A 1 392 ? -2.930 -0.390 -1.474 1.00 85.44 392 PHE A C 1
ATOM 3186 O O . PHE A 1 392 ? -1.734 -0.571 -1.691 1.00 85.44 392 PHE A O 1
ATOM 3193 N N . LEU A 1 393 ? -3.415 0.827 -1.200 1.00 88.44 393 LEU A N 1
ATOM 3194 C CA . LEU A 1 393 ? -2.568 2.025 -1.130 1.00 88.44 393 LEU A CA 1
ATOM 3195 C C . LEU A 1 393 ? -1.487 1.898 -0.041 1.00 88.44 393 LEU A C 1
ATOM 3197 O O . LEU A 1 393 ? -0.312 2.141 -0.313 1.00 88.44 393 LEU A O 1
ATOM 3201 N N . MET A 1 394 ? -1.854 1.437 1.161 1.00 87.38 394 MET A N 1
ATOM 3202 C CA . MET A 1 394 ? -0.892 1.172 2.242 1.00 87.38 394 MET A CA 1
ATOM 3203 C C . MET A 1 394 ? 0.100 0.071 1.866 1.00 87.38 394 MET A C 1
ATOM 3205 O O . MET A 1 394 ? 1.297 0.239 2.083 1.00 87.38 394 MET A O 1
ATOM 3209 N N . GLY A 1 395 ? -0.368 -1.030 1.269 1.00 86.06 395 GLY A N 1
ATOM 3210 C CA . GLY A 1 395 ? 0.490 -2.123 0.812 1.00 86.06 395 GLY A CA 1
ATOM 3211 C C . GLY A 1 395 ? 1.600 -1.638 -0.122 1.00 86.06 395 GLY A C 1
ATOM 3212 O O . GLY A 1 395 ? 2.773 -1.917 0.124 1.00 86.06 395 GLY A O 1
ATOM 3213 N N . ASN A 1 396 ? 1.241 -0.828 -1.122 1.00 87.88 396 ASN A N 1
ATOM 3214 C CA . ASN A 1 396 ? 2.203 -0.220 -2.042 1.00 87.88 396 ASN A CA 1
ATOM 3215 C C . ASN A 1 396 ? 3.143 0.775 -1.346 1.00 87.88 396 ASN A C 1
ATOM 3217 O O . ASN A 1 396 ? 4.341 0.761 -1.622 1.00 87.88 396 ASN A O 1
ATOM 3221 N N . ALA A 1 397 ? 2.643 1.589 -0.408 1.00 87.75 397 ALA A N 1
ATOM 3222 C CA . ALA A 1 397 ? 3.486 2.494 0.372 1.00 87.75 397 ALA A CA 1
ATOM 3223 C C . ALA A 1 397 ? 4.573 1.731 1.154 1.00 87.75 397 ALA A C 1
ATOM 3225 O O . ALA A 1 397 ? 5.745 2.092 1.069 1.00 87.75 397 ALA A O 1
ATOM 3226 N N . PHE A 1 398 ? 4.229 0.623 1.825 1.00 86.62 398 PHE A N 1
ATOM 3227 C CA . PHE A 1 398 ? 5.216 -0.231 2.502 1.00 86.62 398 PHE A CA 1
ATOM 3228 C C . PHE A 1 398 ? 6.244 -0.842 1.547 1.00 86.62 398 PHE A C 1
ATOM 3230 O O . PHE A 1 398 ? 7.422 -0.928 1.897 1.00 86.62 398 PHE A O 1
ATOM 3237 N N . GLU A 1 399 ? 5.829 -1.271 0.354 1.00 86.94 399 GLU A N 1
ATOM 3238 C CA . GLU A 1 399 ? 6.749 -1.829 -0.642 1.00 86.94 399 GLU A CA 1
ATOM 3239 C C . GLU A 1 399 ? 7.711 -0.758 -1.191 1.00 86.94 399 GLU A C 1
ATOM 3241 O O . GLU A 1 399 ? 8.912 -1.017 -1.288 1.00 86.94 399 GLU A O 1
ATOM 3246 N N . VAL A 1 400 ? 7.237 0.469 -1.444 1.00 89.44 400 VAL A N 1
ATOM 3247 C CA . VAL A 1 400 ? 8.087 1.601 -1.863 1.00 89.44 400 VAL A CA 1
ATOM 3248 C C . VAL A 1 400 ? 9.037 2.042 -0.744 1.00 89.44 400 VAL A C 1
ATOM 3250 O O . VAL A 1 400 ? 10.229 2.207 -1.005 1.00 89.44 400 VAL A O 1
ATOM 3253 N N . SER A 1 401 ? 8.566 2.161 0.504 1.00 88.50 401 SER A N 1
ATOM 3254 C CA . SER A 1 401 ? 9.425 2.462 1.660 1.00 88.50 401 SER A CA 1
ATOM 3255 C C . SER A 1 401 ? 10.511 1.403 1.856 1.00 88.50 401 SER A C 1
ATOM 3257 O O . SER A 1 401 ? 11.666 1.747 2.090 1.00 88.50 401 SER A O 1
ATOM 3259 N N . PHE A 1 402 ? 10.181 0.117 1.692 1.00 87.12 402 PHE A N 1
ATOM 3260 C CA . PHE A 1 402 ? 11.165 -0.964 1.759 1.00 87.12 402 PHE A CA 1
ATOM 3261 C C . PHE A 1 402 ? 12.217 -0.864 0.641 1.00 87.12 402 PHE A C 1
ATOM 3263 O O . PHE A 1 402 ? 13.396 -1.097 0.899 1.00 87.12 402 PHE A O 1
ATOM 3270 N N . ILE A 1 403 ? 11.828 -0.490 -0.587 1.00 89.06 403 ILE A N 1
ATOM 3271 C CA . ILE A 1 403 ? 12.778 -0.250 -1.691 1.00 89.06 403 ILE A CA 1
ATOM 3272 C C . ILE A 1 403 ? 13.690 0.946 -1.378 1.00 89.06 403 ILE A C 1
ATOM 3274 O O . ILE A 1 403 ? 14.902 0.842 -1.575 1.00 89.06 403 ILE A O 1
ATOM 3278 N N . ALA A 1 404 ? 13.132 2.062 -0.896 1.00 90.25 404 ALA A N 1
ATOM 3279 C CA . ALA A 1 404 ? 13.895 3.260 -0.540 1.00 90.25 404 ALA A CA 1
ATOM 3280 C C . ALA A 1 404 ? 14.940 2.961 0.545 1.00 90.25 404 ALA A C 1
ATOM 3282 O O . ALA A 1 404 ? 16.121 3.273 0.394 1.00 90.25 404 ALA A O 1
ATOM 3283 N N . GLU A 1 405 ? 14.522 2.269 1.601 1.00 89.38 405 GLU A N 1
ATOM 3284 C CA . GLU A 1 405 ? 15.383 1.921 2.726 1.00 89.38 405 GLU A CA 1
ATOM 3285 C C . GLU A 1 405 ? 16.438 0.868 2.343 1.00 89.38 405 GLU A C 1
ATOM 3287 O O . GLU A 1 405 ? 17.615 1.000 2.679 1.00 89.38 405 GLU A O 1
ATOM 3292 N N . PHE A 1 406 ? 16.075 -0.136 1.534 1.00 89.31 406 PHE A N 1
ATOM 3293 C CA . PHE A 1 406 ? 17.044 -1.089 0.984 1.00 89.31 406 PHE A CA 1
ATOM 3294 C C . PHE A 1 406 ? 18.086 -0.395 0.089 1.00 89.31 406 PHE A C 1
ATOM 3296 O O . PHE A 1 406 ? 19.274 -0.728 0.141 1.00 89.31 406 PHE A O 1
ATOM 3303 N N . LYS A 1 407 ? 17.684 0.615 -0.700 1.00 89.25 407 LYS A N 1
ATOM 3304 C CA . LYS A 1 407 ? 18.630 1.478 -1.424 1.00 89.25 407 LYS A CA 1
ATOM 3305 C C . LYS A 1 407 ? 19.510 2.286 -0.473 1.00 89.25 407 LYS A C 1
ATOM 3307 O O . LYS A 1 407 ? 20.689 2.445 -0.789 1.00 89.25 407 LYS A O 1
ATOM 3312 N N . HIS A 1 408 ? 18.965 2.796 0.630 1.00 89.19 408 HIS A N 1
ATOM 3313 C CA . HIS A 1 408 ? 19.694 3.620 1.590 1.00 89.19 408 HIS A CA 1
ATOM 3314 C C . HIS A 1 408 ? 20.771 2.808 2.317 1.00 89.19 408 HIS A C 1
ATOM 3316 O O . HIS A 1 408 ? 21.960 3.108 2.203 1.00 89.19 408 HIS A O 1
ATOM 3322 N N . CYS A 1 409 ? 20.370 1.729 2.990 1.00 87.69 409 CYS A N 1
ATOM 3323 C CA . CYS A 1 409 ? 21.234 0.937 3.864 1.00 87.69 409 CYS A CA 1
ATOM 3324 C C . CYS A 1 409 ? 22.027 -0.170 3.148 1.00 87.69 409 CYS A C 1
ATOM 3326 O O . CYS A 1 409 ? 22.993 -0.676 3.711 1.00 87.69 409 CYS A O 1
ATOM 3328 N N . LYS A 1 410 ? 21.654 -0.555 1.915 1.00 86.19 410 LYS A N 1
ATOM 3329 C CA . LYS A 1 410 ? 22.213 -1.709 1.161 1.00 86.19 410 LYS A CA 1
ATOM 3330 C C . LYS A 1 410 ? 22.080 -3.067 1.877 1.00 86.19 410 LYS A C 1
ATOM 3332 O O . LYS A 1 410 ? 22.669 -4.059 1.452 1.00 86.19 410 LYS A O 1
ATOM 3337 N N . ILE A 1 411 ? 21.284 -3.116 2.940 1.00 87.44 411 ILE A N 1
ATOM 3338 C CA . ILE A 1 411 ? 20.983 -4.279 3.780 1.00 87.44 411 ILE A CA 1
ATOM 3339 C C . ILE A 1 411 ? 19.456 -4.397 3.840 1.00 87.44 411 ILE A C 1
ATOM 3341 O O . ILE A 1 411 ? 18.752 -3.402 3.677 1.00 87.44 411 ILE A O 1
ATOM 3345 N N . ARG A 1 412 ? 18.923 -5.607 4.046 1.00 80.69 412 ARG A N 1
ATOM 3346 C CA . ARG A 1 412 ? 17.479 -5.830 4.209 1.00 80.69 412 ARG A CA 1
ATOM 3347 C C . ARG A 1 412 ? 16.977 -5.138 5.489 1.00 80.69 412 ARG A C 1
ATOM 3349 O O . ARG A 1 412 ? 17.354 -5.598 6.566 1.00 80.69 412 ARG A O 1
ATOM 3356 N N . PRO A 1 413 ? 16.114 -4.111 5.405 1.00 84.19 413 PRO A N 1
ATOM 3357 C CA . PRO A 1 413 ? 15.597 -3.456 6.598 1.00 84.19 413 PRO A CA 1
ATOM 3358 C C . PRO A 1 413 ? 14.535 -4.305 7.298 1.00 84.19 413 PRO A C 1
ATOM 3360 O O . PRO A 1 413 ? 13.830 -5.106 6.672 1.00 84.19 413 PRO A O 1
ATOM 3363 N N . ALA A 1 414 ? 14.402 -4.090 8.604 1.00 78.69 414 ALA A N 1
ATOM 3364 C CA . ALA A 1 414 ? 13.294 -4.579 9.411 1.00 78.69 414 ALA A CA 1
ATOM 3365 C C . ALA A 1 414 ? 12.331 -3.417 9.691 1.00 78.69 414 ALA A C 1
ATOM 3367 O O . ALA A 1 414 ? 12.770 -2.318 10.019 1.00 78.69 414 ALA A O 1
ATOM 3368 N N . LEU A 1 415 ? 11.021 -3.648 9.567 1.00 75.62 415 LEU A N 1
ATOM 3369 C CA . LEU A 1 415 ? 10.030 -2.663 9.997 1.00 75.62 415 LEU A CA 1
ATOM 3370 C C . LEU A 1 415 ? 9.844 -2.777 11.513 1.00 75.62 415 LEU A C 1
ATOM 3372 O O . LEU A 1 415 ? 9.312 -3.782 11.985 1.00 75.62 415 LEU A O 1
ATOM 3376 N N . GLU A 1 416 ? 10.234 -1.742 12.251 1.00 77.12 416 GLU A N 1
ATOM 3377 C CA . GLU A 1 416 ? 9.978 -1.651 13.694 1.00 77.12 416 GLU A CA 1
ATOM 3378 C C . GLU A 1 416 ? 8.622 -1.003 13.998 1.00 77.12 416 GLU A C 1
ATOM 3380 O O . GLU A 1 416 ? 7.877 -1.484 14.852 1.00 77.12 416 GLU A O 1
ATOM 3385 N N . TYR A 1 417 ? 8.273 0.068 13.278 1.00 70.25 417 TYR A N 1
ATOM 3386 C CA . TYR A 1 417 ? 7.070 0.855 13.538 1.00 70.25 417 TYR A CA 1
ATOM 3387 C C . TYR A 1 417 ? 6.502 1.488 12.266 1.00 70.25 417 TYR A C 1
ATOM 3389 O O . TYR A 1 417 ? 7.229 1.789 11.321 1.00 70.25 417 TYR A O 1
ATOM 3397 N N . ALA A 1 418 ? 5.193 1.734 12.273 1.00 70.69 418 ALA A N 1
ATOM 3398 C CA . ALA A 1 418 ? 4.501 2.560 11.295 1.00 70.69 418 ALA A CA 1
ATOM 3399 C C . ALA A 1 418 ? 3.600 3.547 12.049 1.00 70.69 418 ALA A C 1
ATOM 3401 O O . ALA A 1 418 ? 2.823 3.132 12.912 1.00 70.69 418 ALA A O 1
ATOM 3402 N N . PHE A 1 419 ? 3.744 4.841 11.743 1.00 67.25 419 PHE A N 1
ATOM 3403 C CA . PHE A 1 419 ? 3.071 5.930 12.456 1.00 67.25 419 PHE A CA 1
ATOM 3404 C C . PHE A 1 419 ? 1.600 6.068 12.058 1.00 67.25 419 PHE A C 1
ATOM 34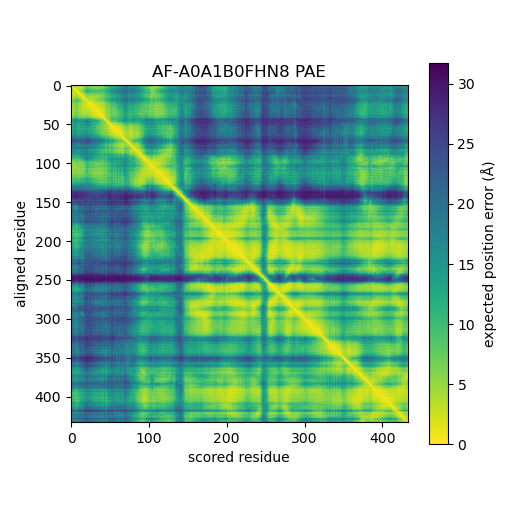06 O O . PHE A 1 419 ? 0.729 5.558 12.754 1.00 67.25 419 PHE A O 1
ATOM 3413 N N . GLU A 1 420 ? 1.308 6.772 10.967 1.00 75.50 420 GLU A N 1
ATOM 3414 C CA . GLU A 1 420 ? -0.057 7.141 10.604 1.00 75.50 420 GLU A CA 1
ATOM 3415 C C . GLU A 1 420 ? -0.211 7.162 9.081 1.00 75.50 420 GLU A C 1
ATOM 3417 O O . GLU A 1 420 ? 0.646 7.690 8.373 1.00 75.50 420 GLU A O 1
ATOM 3422 N N . PHE A 1 421 ? -1.312 6.600 8.579 1.00 80.62 421 PHE A N 1
ATOM 3423 C CA . PHE A 1 421 ? -1.749 6.786 7.193 1.00 80.62 421 PHE A CA 1
ATOM 3424 C C . PHE A 1 421 ? -3.016 7.632 7.182 1.00 80.62 421 PHE A C 1
ATOM 3426 O O . PHE A 1 421 ? -4.039 7.185 7.699 1.00 80.62 421 PHE A O 1
ATOM 3433 N N . SER A 1 422 ? -2.969 8.816 6.573 1.00 81.00 422 SER A N 1
ATOM 3434 C CA . SER A 1 422 ? -4.116 9.711 6.387 1.00 81.00 422 SER A CA 1
ATOM 3435 C C . SER A 1 422 ? -4.620 9.677 4.941 1.00 81.00 422 SER A C 1
ATOM 3437 O O . SER A 1 422 ? -3.834 9.762 3.999 1.00 81.00 422 SER A O 1
ATOM 3439 N N . PHE A 1 423 ? -5.938 9.583 4.756 1.00 82.69 423 PHE A N 1
ATOM 3440 C CA . PHE A 1 423 ? -6.585 9.527 3.443 1.00 82.69 423 PHE A CA 1
ATOM 3441 C C . PHE A 1 423 ? -7.422 10.788 3.198 1.00 82.69 423 PHE A C 1
ATOM 3443 O O . PHE A 1 423 ? -8.601 10.848 3.548 1.00 82.69 423 PHE A O 1
ATOM 3450 N N . ASP A 1 424 ? -6.820 11.800 2.569 1.00 77.88 424 ASP A N 1
ATOM 3451 C CA . ASP A 1 424 ? -7.477 13.096 2.337 1.00 77.88 424 ASP A CA 1
ATOM 3452 C C . ASP A 1 424 ? -8.599 13.032 1.289 1.00 77.88 424 ASP A C 1
ATOM 3454 O O . ASP A 1 424 ? -9.585 13.771 1.367 1.00 77.88 424 ASP A O 1
ATOM 3458 N N . LYS A 1 425 ? -8.436 12.182 0.266 1.00 79.38 425 LYS A N 1
ATOM 3459 C CA . LYS A 1 425 ? -9.351 12.053 -0.877 1.00 79.38 425 LYS A CA 1
ATOM 3460 C C . LYS A 1 425 ? -9.418 10.610 -1.367 1.00 79.38 425 LYS A C 1
ATOM 3462 O O . LYS A 1 425 ? -8.435 9.877 -1.319 1.00 79.38 425 LYS A O 1
ATOM 3467 N N . SER A 1 426 ? -10.576 10.226 -1.898 1.00 76.75 426 SER A N 1
ATOM 3468 C CA . SER A 1 426 ? -10.747 8.972 -2.632 1.00 76.75 426 SER A CA 1
ATOM 3469 C C . SER A 1 426 ? -10.023 9.019 -3.978 1.00 76.75 426 SER A C 1
ATOM 3471 O O . SER A 1 426 ? -10.174 9.983 -4.730 1.00 76.75 426 SER A O 1
ATOM 3473 N N . VAL A 1 427 ? -9.305 7.950 -4.305 1.00 80.38 427 VAL A N 1
ATOM 3474 C CA . VAL A 1 427 ? -8.655 7.742 -5.607 1.00 80.38 427 VAL A CA 1
ATOM 3475 C C . VAL A 1 427 ? -9.629 6.997 -6.518 1.00 80.38 427 VAL A C 1
ATOM 3477 O O . VAL A 1 427 ? -10.156 5.966 -6.109 1.00 80.38 427 VAL A O 1
ATOM 3480 N N . ALA A 1 428 ? -9.888 7.494 -7.727 1.00 74.38 428 ALA A N 1
ATOM 3481 C CA . ALA A 1 428 ? -10.802 6.855 -8.680 1.00 74.38 428 ALA A CA 1
ATOM 3482 C C . ALA A 1 428 ? -10.076 5.827 -9.568 1.00 74.38 428 ALA A C 1
ATOM 3484 O O . ALA A 1 428 ? -8.871 5.931 -9.778 1.00 74.38 428 ALA A O 1
ATOM 3485 N N . ILE A 1 429 ? -10.811 4.883 -10.165 1.00 66.94 429 ILE A N 1
ATOM 3486 C CA . ILE A 1 429 ? -10.274 3.845 -11.072 1.00 66.94 429 ILE A CA 1
ATOM 3487 C C . ILE A 1 429 ? -9.380 4.380 -12.207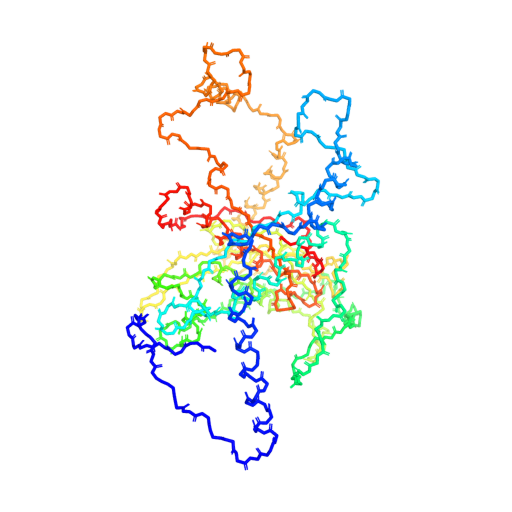 1.00 66.94 429 ILE A C 1
ATOM 3489 O O . ILE A 1 429 ? -8.459 3.695 -12.641 1.00 66.94 429 ILE A O 1
ATOM 3493 N N . GLN A 1 430 ? -9.641 5.596 -12.698 1.00 66.81 430 GLN A N 1
ATOM 3494 C CA . GLN A 1 430 ? -8.881 6.217 -13.794 1.00 66.81 430 GLN A CA 1
ATOM 3495 C C . GLN A 1 430 ? -7.679 7.050 -13.316 1.00 66.81 430 GLN A C 1
ATOM 3497 O O . GLN A 1 430 ? -6.978 7.640 -14.135 1.00 66.81 430 GLN A O 1
ATOM 3502 N N . SER A 1 431 ? -7.445 7.134 -12.005 1.00 70.50 431 SER A N 1
ATOM 3503 C CA . SER A 1 431 ? -6.286 7.819 -11.441 1.00 70.50 431 SER A CA 1
ATOM 3504 C C . SER A 1 431 ? -5.029 6.961 -11.582 1.00 70.50 431 SER A C 1
ATOM 3506 O O . SER A 1 431 ? -5.030 5.771 -11.260 1.00 70.50 431 SER A O 1
ATOM 3508 N N . LEU A 1 432 ? -3.942 7.596 -12.016 1.00 71.50 432 LEU A N 1
ATOM 3509 C CA . LEU A 1 432 ? -2.594 7.080 -11.816 1.00 71.50 432 LEU A CA 1
ATOM 3510 C C . LEU A 1 432 ? -2.181 7.337 -10.360 1.00 71.50 432 LEU A C 1
ATOM 3512 O O . LEU A 1 432 ? -2.413 8.441 -9.857 1.00 71.50 432 LEU A O 1
ATOM 3516 N N . LEU A 1 433 ? -1.601 6.324 -9.718 1.00 68.31 433 LEU A N 1
ATOM 3517 C CA . LEU A 1 433 ? -1.018 6.381 -8.374 1.00 68.31 433 LEU A CA 1
ATOM 3518 C C . LEU A 1 433 ? 0.503 6.504 -8.447 1.00 68.31 433 LEU A C 1
ATOM 3520 O O . LEU A 1 433 ? 1.075 5.795 -9.306 1.00 68.31 433 LEU A O 1
#

Radius of gyration: 29.23 Å; Cα contacts (8 Å, |Δi|>4): 468; chains: 1; bounding box: 71×67×79 Å

pLDDT: mean 78.12, std 12.42, range [24.05, 93.12]